Protein AF-0000000078104369 (afdb_homodimer)

Secondary structure (DSSP, 8-state):
-HHHHHHHHHHT------------SPTTEEEEEEEEESSTTSSHHHHHHHHHHHHHHTS---EEEEE--TTS--HHHHTT--SPPPB-TTSPBPPEEETTEEEEEGGGTS-TT------HHHHHHHHHHHHHTB---SEEEEEEEEEESSSHHHHHHHHHS--SEEEEEE-SSHHHHHHHHHHHHHHHHTTPPEEEEEEEEEEEE-TTT--EE-TT-SSHHHHHHHHHT--EEEEEEE-HHHHHHHHHT--HHHH-TTSHHHHHHHHHHHHHHHHHHHHHHHHHTS-----/-HHHHHHHHHHT------------SPTTEEEEEEEEESSTTSSHHHHHHHHHHHHHHTS---EEEEE--TTS--HHHHTT--SPPPB-TTSPBPPEEETTEEEEEGGGTS-TT------HHHHHHHHHHHHHTB---SEEEEEEEEEESSSHHHHHHHHHS--SEEEEEE-SSHHHHHHHHHHHHHHHHTTPPEEEEEEEEEEEE-TTT--EE-TT-SSHHHHHHHHHT--EEEEEEE-HHHHHHHHHT--HHHH-TTSHHHHHHHHHHHHHHHHHHHHHHHHHTS-----

Foldseek 3Di:
DVVVVVVVVVVVPPPPCPVPPPPLAAPQEAAEEEQAFQDPPLCSLLLLQLLQLLCCPVVVWAEEEEELAQQDRQLCQQQVNDAAFDADPVGATEFTDGSNYGYDYVCRVDDVPDGPPDDLVVSLVVVLCRRRRHCSHHGHYYYYRHHHRCDSSNVSSLSNHVHLAYEYEFALAPVRLVSSVVVCVSCVVSPHHHLAYEHEQQWDQDPVPRDIDRPRDHDNRVVSCVVVVGHHLFYAHDDPLSVVSSNNNHHCCRVPVPDPRVVRSSSSSVSSVVSSVVSVVVVVPPPPPPD/DVVVVVVVVVVVPPPPCPVPPPPLAAPQEAAEEEQAFQDPPLCSLLLLQLLQLLCCPVVVWAEEEEELAQQDRQLCQLQVNDAAFDADPVGATEFTDGSNYGYDYVCRVDPVPDGPPDDLVVSLVVVLCRRRRHCSHHGHYYYYRHDHRCDSSNVSSLSNHVHLAYEYEFALAPVRLVSSVVVCVSCVVSPHHHLAYEHEQQWDQDPVPRDIDRPRDHCNRVVSCVVVVHHHLFYAHDDPLSVVSSNNNHHCCRVPVPDPRVVRSSSSSVSSVVSSVVSVVVVVPPPPPPD

pLDDT: mean 88.86, std 17.06, range [28.75, 98.88]

Organism: Rosa chinensis (NCBI:txid74649)

Sequence (582 aa):
MRQLLRSFTRLGGVRSYSAVKKDLRIEGVKHAIAVASGKGGVGKSTTAVNLAVALANKCGMKVGLLDADVYGPNVPIMMKLEGKPEVTKDKKMIPIESYGIKCMSIGLLVDKDAPLVWRGPMVSSALEKMTRGVDWGNLDILVVDMPPGTGDAHITVSQRLQLSGALIVSTPQDVALMDARRGINMFSKVEVPILGIVENMSCFKCPNCAERWFIFGEGGSRKTAAEMGIEVAGEIPLELGIRKGSDDGVPIVISAPDSDVSKAYIEVAQKVVSRLEELSKEQHSRPEISLMRQLLRSFTRLGGVRSYSAVKKDLRIEGVKHAIAVASGKGGVGKSTTAVNLAVALANKCGMKVGLLDADVYGPNVPIMMKLEGKPEVTKDKKMIPIESYGIKCMSIGLLVDKDAPLVWRGPMVSSALEKMTRGVDWGNLDILVVDMPPGTGDAHITVSQRLQLSGALIVSTPQDVALMDARRGINMFSKVEVPILGIVENMSCFKCPNCAERWFIFGEGGSRKTAAEMGIEVAGEIPLELGIRKGSDDGVPIVISAPDSDVSKAYIEVAQKVVSRLEELSKEQHSRPEISL

Structure (mmCIF, N/CA/C/O backbone):
data_AF-0000000078104369-model_v1
#
loop_
_entity.id
_entity.type
_entity.pdbx_description
1 polymer 'Nucleotide-binding protein-like'
#
loop_
_atom_site.group_PDB
_atom_site.id
_atom_site.type_symbol
_atom_site.label_atom_id
_atom_site.label_alt_id
_atom_site.label_comp_id
_atom_site.label_asym_id
_atom_site.label_entity_id
_atom_site.label_seq_id
_atom_site.pdbx_PDB_ins_code
_atom_site.Cartn_x
_atom_site.Cartn_y
_atom_site.Cartn_z
_atom_site.occupancy
_atom_site.B_iso_or_equiv
_atom_site.auth_seq_id
_atom_site.auth_comp_id
_atom_site.auth_asym_id
_atom_site.auth_atom_id
_atom_site.pdbx_PDB_model_num
ATOM 1 N N . MET A 1 1 ? -17.578 -8.422 -24.156 1 37.75 1 MET A N 1
ATOM 2 C CA . MET A 1 1 ? -16.594 -7.57 -23.484 1 37.75 1 MET A CA 1
ATOM 3 C C . MET A 1 1 ? -17.188 -6.203 -23.156 1 37.75 1 MET A C 1
ATOM 5 O O . MET A 1 1 ? -17.047 -5.711 -22.047 1 37.75 1 MET A O 1
ATOM 9 N N . ARG A 1 2 ? -17.875 -5.746 -24.219 1 45.84 2 ARG A N 1
ATOM 10 C CA . ARG A 1 2 ? -18.562 -4.473 -24.031 1 45.84 2 ARG A CA 1
ATOM 11 C C . ARG A 1 2 ? -19.656 -4.602 -22.984 1 45.84 2 ARG A C 1
ATOM 13 O O . ARG A 1 2 ? -19.875 -3.684 -22.188 1 45.84 2 ARG A O 1
ATOM 20 N N . GLN A 1 3 ? -20.188 -5.723 -23.094 1 44.38 3 GLN A N 1
ATOM 21 C CA . GLN A 1 3 ? -21.297 -5.934 -22.172 1 44.38 3 GLN A CA 1
ATOM 22 C C . GLN A 1 3 ? -20.797 -6.051 -20.734 1 44.38 3 GLN A C 1
ATOM 24 O O . GLN A 1 3 ? -21.438 -5.551 -19.812 1 44.38 3 GLN A O 1
ATOM 29 N N . LEU A 1 4 ? -19.781 -6.75 -20.594 1 46.16 4 LEU A N 1
ATOM 30 C CA . LEU A 1 4 ? -19.219 -6.879 -19.25 1 46.16 4 LEU A CA 1
ATOM 31 C C . LEU A 1 4 ? -18.766 -5.523 -18.719 1 46.16 4 LEU A C 1
ATOM 33 O O . LEU A 1 4 ? -18.984 -5.207 -17.547 1 46.16 4 LEU A O 1
ATOM 37 N N . LEU A 1 5 ? -18.25 -4.801 -19.656 1 47.16 5 LEU A N 1
ATOM 38 C CA . LEU A 1 5 ? -17.812 -3.459 -19.281 1 47.16 5 LEU A CA 1
ATOM 39 C C . LEU A 1 5 ? -19.016 -2.551 -19.047 1 47.16 5 LEU A C 1
ATOM 41 O O . LEU A 1 5 ? -19 -1.72 -18.125 1 47.16 5 LEU A O 1
ATOM 45 N N . ARG A 1 6 ? -20.047 -2.703 -19.922 1 48.78 6 ARG A N 1
ATOM 46 C CA . ARG A 1 6 ? -21.266 -1.92 -19.75 1 48.78 6 ARG A CA 1
ATOM 47 C C . ARG A 1 6 ? -21.922 -2.219 -18.391 1 48.78 6 ARG A C 1
ATOM 49 O O . ARG A 1 6 ? -22.516 -1.332 -17.766 1 48.78 6 ARG A O 1
ATOM 56 N N . SER A 1 7 ? -21.766 -3.447 -18.109 1 44.44 7 SER A N 1
ATOM 57 C CA . SER A 1 7 ? -22.328 -3.826 -16.812 1 44.44 7 SER A CA 1
ATOM 58 C C . SER A 1 7 ? -21.562 -3.17 -15.664 1 44.44 7 SER A C 1
ATOM 60 O O . SER A 1 7 ? -22.172 -2.783 -14.656 1 44.44 7 SER A O 1
ATOM 62 N N . PHE A 1 8 ? -20.312 -3.123 -15.945 1 46.94 8 PHE A N 1
ATOM 63 C CA . PHE A 1 8 ? -19.531 -2.451 -14.922 1 46.94 8 PHE A CA 1
ATOM 64 C C . PHE A 1 8 ? -19.797 -0.95 -14.93 1 46.94 8 PHE A C 1
ATOM 66 O O . PHE A 1 8 ? -19.766 -0.302 -13.883 1 46.94 8 PHE A O 1
ATOM 73 N N . THR A 1 9 ? -20.016 -0.418 -16.188 1 43.72 9 THR A N 1
ATOM 74 C CA . THR A 1 9 ? -20.297 1.008 -16.328 1 43.72 9 THR A CA 1
ATOM 75 C C . THR A 1 9 ? -21.656 1.353 -15.734 1 43.72 9 THR A C 1
ATOM 77 O O . THR A 1 9 ? -21.844 2.426 -15.156 1 43.72 9 THR A O 1
ATOM 80 N N . ARG A 1 10 ? -22.719 0.545 -16.062 1 41.66 10 ARG A N 1
ATOM 81 C CA . ARG A 1 10 ? -24.062 0.848 -15.578 1 41.66 10 ARG A CA 1
ATOM 82 C C . ARG A 1 10 ? -24.094 0.845 -14.055 1 41.66 10 ARG A C 1
ATOM 84 O O . ARG A 1 10 ? -24.875 1.586 -13.453 1 41.66 10 ARG A O 1
ATOM 91 N N . LEU A 1 11 ? -23.531 -0.058 -13.562 1 38.44 11 LEU A N 1
ATOM 92 C CA . LEU A 1 11 ? -23.516 -0.113 -12.102 1 38.44 11 LEU A CA 1
ATOM 93 C C . LEU A 1 11 ? -22.688 1.027 -11.516 1 38.44 11 LEU A C 1
ATOM 95 O O . LEU A 1 11 ? -22.844 1.368 -10.344 1 38.44 11 LEU A O 1
ATOM 99 N N . GLY A 1 12 ? -21.812 1.477 -12.359 1 39.16 12 GLY A N 1
ATOM 100 C CA . GLY A 1 12 ? -20.984 2.598 -11.945 1 39.16 12 GLY A CA 1
ATOM 101 C C . GLY A 1 12 ? -21.594 3.945 -12.289 1 39.16 12 GLY A C 1
ATOM 102 O O . GLY A 1 12 ? -20.875 4.883 -12.641 1 39.16 12 GLY A O 1
ATOM 103 N N . GLY A 1 13 ? -22.828 3.961 -12.672 1 34.59 13 GLY A N 1
ATOM 104 C CA . GLY A 1 13 ? -23.328 5.309 -12.883 1 34.59 13 GLY A CA 1
ATOM 105 C C . GLY A 1 13 ? -22.906 6.281 -11.797 1 34.59 13 GLY A C 1
ATOM 106 O O . GLY A 1 13 ? -23.125 6.035 -10.609 1 34.59 13 GLY A O 1
ATOM 107 N N . VAL A 1 14 ? -21.953 6.902 -12.156 1 33.75 14 VAL A N 1
ATOM 108 C CA . VAL A 1 14 ? -21.797 8.117 -11.375 1 33.75 14 VAL A CA 1
ATOM 109 C C . VAL A 1 14 ? -23.125 8.859 -11.297 1 33.75 14 VAL A C 1
ATOM 111 O O . VAL A 1 14 ? -23.594 9.422 -12.297 1 33.75 14 VAL A O 1
ATOM 114 N N . ARG A 1 15 ? -24.234 8.367 -10.82 1 32.41 15 ARG A N 1
ATOM 115 C CA . ARG A 1 15 ? -25.297 9.352 -10.602 1 32.41 15 ARG A CA 1
ATOM 116 C C . ARG A 1 15 ? -24.703 10.75 -10.414 1 32.41 15 ARG A C 1
ATOM 118 O O . ARG A 1 15 ? -23.672 10.906 -9.758 1 32.41 15 ARG A O 1
ATOM 125 N N . SER A 1 16 ? -25.016 11.578 -11.383 1 33.19 16 SER A N 1
ATOM 126 C CA . SER A 1 16 ? -24.812 12.992 -11.125 1 33.19 16 SER A CA 1
ATOM 127 C C . SER A 1 16 ? -25.047 13.328 -9.656 1 33.19 16 SER A C 1
ATOM 129 O O . SER A 1 16 ? -26.141 13.125 -9.133 1 33.19 16 SER A O 1
ATOM 131 N N . TYR A 1 17 ? -24.234 12.82 -8.875 1 34.81 17 TYR A N 1
ATOM 132 C CA . TYR A 1 17 ? -24.297 13.367 -7.52 1 34.81 17 TYR A CA 1
ATOM 133 C C . TYR A 1 17 ? -24.672 14.844 -7.539 1 34.81 17 TYR A C 1
ATOM 135 O O . TYR A 1 17 ? -23.875 15.688 -7.969 1 34.81 17 TYR A O 1
ATOM 143 N N . SER A 1 18 ? -25.891 15.078 -8.062 1 32.28 18 SER A N 1
ATOM 144 C CA . SER A 1 18 ? -26.359 16.391 -7.652 1 32.28 18 SER A CA 1
ATOM 145 C C . SER A 1 18 ? -25.969 16.703 -6.211 1 32.28 18 SER A C 1
ATOM 147 O O . SER A 1 18 ? -26.5 16.109 -5.273 1 32.28 18 SER A O 1
ATOM 149 N N . ALA A 1 19 ? -24.797 16.75 -5.945 1 35.38 19 ALA A N 1
ATOM 150 C CA . ALA A 1 19 ? -24.281 17.266 -4.684 1 35.38 19 ALA A CA 1
ATOM 151 C C . ALA A 1 19 ? -25.078 18.469 -4.211 1 35.38 19 ALA A C 1
ATOM 153 O O . ALA A 1 19 ? -25.078 19.516 -4.859 1 35.38 19 ALA A O 1
ATOM 154 N N . VAL A 1 20 ? -26.203 18.266 -3.77 1 36.5 20 VAL A N 1
ATOM 155 C CA . VAL A 1 20 ? -26.625 19.406 -2.979 1 36.5 20 VAL A CA 1
ATOM 156 C C . VAL A 1 20 ? -25.406 20.156 -2.453 1 36.5 20 VAL A C 1
ATOM 158 O O . VAL A 1 20 ? -24.469 19.547 -1.939 1 36.5 20 VAL A O 1
ATOM 161 N N . LYS A 1 21 ? -25.172 21.266 -2.705 1 43.62 21 LYS A N 1
ATOM 162 C CA . LYS A 1 21 ? -24.188 22.266 -2.309 1 43.62 21 LYS A CA 1
ATOM 163 C C . LYS A 1 21 ? -23.953 22.234 -0.802 1 43.62 21 LYS A C 1
ATOM 165 O O . LYS A 1 21 ? -24.547 23 -0.053 1 43.62 21 LYS A O 1
ATOM 170 N N . LYS A 1 22 ? -23.953 20.875 -0.185 1 51.44 22 LYS A N 1
ATOM 171 C CA . LYS A 1 22 ? -23.641 20.859 1.242 1 51.44 22 LYS A CA 1
ATOM 172 C C . LYS A 1 22 ? -22.25 21.438 1.515 1 51.44 22 LYS A C 1
ATOM 174 O O . LYS A 1 22 ? -21.344 21.297 0.689 1 51.44 22 LYS A O 1
ATOM 179 N N . ASP A 1 23 ? -22.141 22.266 2.396 1 61.56 23 ASP A N 1
ATOM 180 C CA . ASP A 1 23 ? -20.938 22.922 2.908 1 61.56 23 ASP A CA 1
ATOM 181 C C . ASP A 1 23 ? -19.875 21.891 3.264 1 61.56 23 ASP A C 1
ATOM 183 O O . ASP A 1 23 ? -20.016 21.141 4.242 1 61.56 23 ASP A O 1
ATOM 187 N N . LEU A 1 24 ? -18.953 21.406 2.312 1 76.38 24 LEU A N 1
ATOM 188 C CA . LEU A 1 24 ? -17.906 20.391 2.447 1 76.38 24 LEU A CA 1
ATOM 189 C C . LEU A 1 24 ? -16.734 20.922 3.27 1 76.38 24 LEU A C 1
ATOM 191 O O . LEU A 1 24 ? -15.773 20.203 3.533 1 76.38 24 LEU A O 1
ATOM 195 N N . ARG A 1 25 ? -16.984 22.094 3.803 1 84.81 25 ARG A N 1
ATOM 196 C CA . ARG A 1 25 ? -15.898 22.656 4.602 1 84.81 25 ARG A CA 1
ATOM 197 C C . ARG A 1 25 ? -16.047 22.281 6.074 1 84.81 25 ARG A C 1
ATOM 199 O O . ARG A 1 25 ? -17.172 22.281 6.609 1 84.81 25 ARG A O 1
ATOM 206 N N . ILE A 1 26 ? -14.914 21.844 6.605 1 89.12 26 ILE A N 1
ATOM 207 C CA . ILE A 1 26 ? -14.875 21.688 8.055 1 89.12 26 ILE A CA 1
ATOM 208 C C . ILE A 1 26 ? -14.703 23.047 8.719 1 89.12 26 ILE A C 1
ATOM 210 O O . ILE A 1 26 ? -13.773 23.781 8.398 1 89.12 26 ILE A O 1
ATOM 214 N N . GLU A 1 27 ? -15.609 23.344 9.625 1 89.19 27 GLU A N 1
ATOM 215 C CA . GLU A 1 27 ? -15.539 24.625 10.312 1 89.19 27 GLU A CA 1
ATOM 216 C C . GLU A 1 27 ? -14.188 24.812 10.984 1 89.19 27 GLU A C 1
ATOM 218 O O . GLU A 1 27 ? -13.688 23.906 11.656 1 89.19 27 GLU A O 1
ATOM 223 N N . GLY A 1 28 ? -13.602 25.953 10.695 1 93.81 28 GLY A N 1
ATOM 224 C CA . GLY A 1 28 ? -12.344 26.297 11.336 1 93.81 28 GLY A CA 1
ATOM 225 C C . GLY A 1 28 ? -11.125 25.859 10.547 1 93.81 28 GLY A C 1
ATOM 226 O O . GLY A 1 28 ? -10.008 26.266 10.844 1 93.81 28 GLY A O 1
ATOM 227 N N . VAL A 1 29 ? -11.312 25.094 9.469 1 95.75 29 VAL A N 1
ATOM 228 C CA . VAL A 1 29 ? -10.195 24.594 8.664 1 95.75 29 VAL A CA 1
ATOM 229 C C . VAL A 1 29 ? -10.117 25.359 7.348 1 95.75 29 VAL A C 1
ATOM 231 O O . VAL A 1 29 ? -11.055 25.312 6.543 1 95.75 29 VAL A O 1
ATOM 234 N N . LYS A 1 30 ? -9.016 26.031 7.156 1 96.38 30 LYS A N 1
ATOM 235 C CA . LYS A 1 30 ? -8.867 26.844 5.957 1 96.38 30 LYS A CA 1
ATOM 236 C C . LYS A 1 30 ? -8.641 25.984 4.723 1 96.38 30 LYS A C 1
ATOM 238 O O . LYS A 1 30 ? -9.336 26.125 3.719 1 96.38 30 LYS A O 1
ATOM 243 N N . HIS A 1 31 ? -7.625 25.156 4.789 1 97.12 31 HIS A N 1
ATOM 244 C CA . HIS A 1 31 ? -7.324 24.234 3.697 1 97.12 31 HIS A CA 1
ATOM 245 C C . HIS A 1 31 ? -7.285 22.797 4.188 1 97.12 31 HIS A C 1
ATOM 247 O O . HIS A 1 31 ? -6.789 22.516 5.281 1 97.12 31 HIS A O 1
ATOM 253 N N . ALA A 1 32 ? -7.859 21.906 3.453 1 97.69 32 ALA A N 1
ATOM 254 C CA . ALA A 1 32 ? -7.621 20.469 3.584 1 97.69 32 ALA A CA 1
ATOM 255 C C . ALA A 1 32 ? -6.895 19.922 2.359 1 97.69 32 ALA A C 1
ATOM 257 O O . ALA A 1 32 ? -7.277 20.203 1.223 1 97.69 32 ALA A O 1
ATOM 258 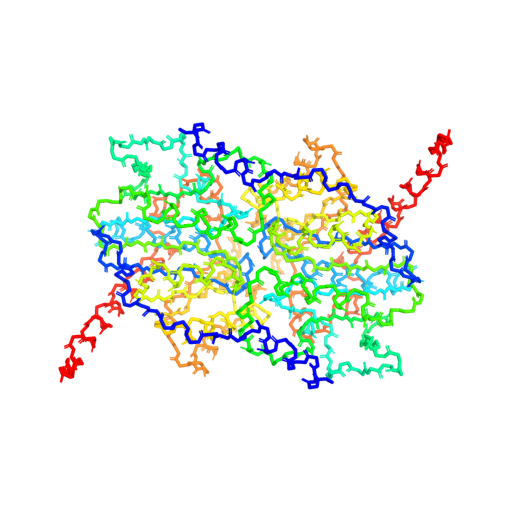N N . ILE A 1 33 ? -5.797 19.188 2.607 1 98.44 33 ILE A N 1
ATOM 259 C CA . ILE A 1 33 ? -5.07 18.625 1.477 1 98.44 33 ILE A CA 1
ATOM 260 C C . ILE A 1 33 ? -4.922 17.109 1.664 1 98.44 33 ILE A C 1
ATOM 262 O O . ILE A 1 33 ? -4.746 16.641 2.787 1 98.44 33 ILE A O 1
ATOM 266 N N . ALA A 1 34 ? -5.012 16.391 0.589 1 98.25 34 ALA A N 1
ATOM 267 C CA . ALA A 1 34 ? -4.809 14.953 0.597 1 98.25 34 ALA A CA 1
ATOM 268 C C . ALA A 1 34 ? -3.371 14.594 0.223 1 98.25 34 ALA A C 1
ATOM 270 O O . ALA A 1 34 ? -2.811 15.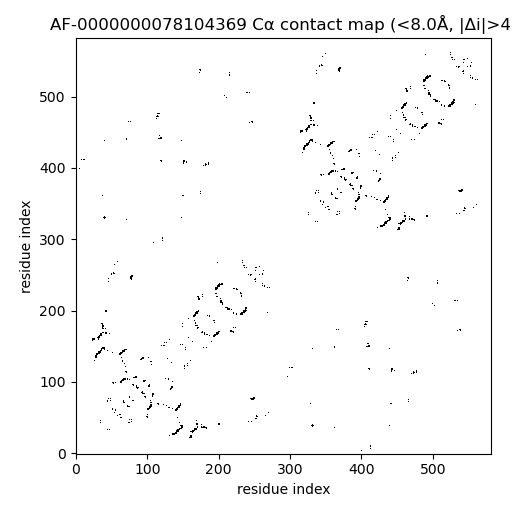164 -0.719 1 98.25 34 ALA A O 1
ATOM 271 N N . VAL A 1 35 ? -2.758 13.789 1.029 1 98.62 35 VAL A N 1
ATOM 272 C CA . VAL A 1 35 ? -1.535 13.102 0.635 1 98.62 35 VAL A CA 1
ATOM 273 C C . VAL A 1 35 ? -1.869 11.68 0.187 1 98.62 35 VAL A C 1
ATOM 275 O O . VAL A 1 35 ? -2.307 10.852 0.993 1 98.62 35 VAL A O 1
ATOM 278 N N . ALA A 1 36 ? -1.671 11.43 -1.073 1 97.06 36 ALA A N 1
ATOM 279 C CA . ALA A 1 36 ? -2.178 10.188 -1.661 1 97.06 36 ALA A CA 1
ATOM 280 C C . ALA A 1 36 ? -1.103 9.5 -2.498 1 97.06 36 ALA A C 1
ATOM 282 O O . ALA A 1 36 ? -0.077 10.102 -2.82 1 97.06 36 ALA A O 1
ATOM 283 N N . SER A 1 37 ? -1.414 8.219 -2.668 1 93.31 37 SER A N 1
ATOM 284 C CA . SER A 1 37 ? -0.579 7.398 -3.539 1 93.31 37 SER A CA 1
ATOM 285 C C . SER A 1 37 ? -1.411 6.355 -4.277 1 93.31 37 SER A C 1
ATOM 287 O O . SER A 1 37 ? -2.504 5.996 -3.836 1 93.31 37 SER A O 1
ATOM 289 N N . GLY A 1 38 ? -1.114 6.023 -5.426 1 81.94 38 GLY A N 1
ATOM 290 C CA . GLY A 1 38 ? -1.784 4.922 -6.098 1 81.94 38 GLY A CA 1
ATOM 291 C C . GLY A 1 38 ? -1.422 3.564 -5.523 1 81.94 38 GLY A C 1
ATOM 292 O O . GLY A 1 38 ? -2.281 2.693 -5.391 1 81.94 38 GLY A O 1
ATOM 293 N N . LYS A 1 39 ? -0.279 3.461 -5.141 1 79.31 39 LYS A N 1
ATOM 294 C CA . LYS A 1 39 ? 0.28 2.217 -4.621 1 79.31 39 LYS A CA 1
ATOM 295 C C . LYS A 1 39 ? 0.637 2.348 -3.143 1 79.31 39 LYS A C 1
ATOM 297 O O . LYS A 1 39 ? 0.958 3.441 -2.672 1 79.31 39 LYS A O 1
ATOM 302 N N . GLY A 1 40 ? 0.48 1.2 -2.436 1 75.62 40 GLY A N 1
ATOM 303 C CA . GLY A 1 40 ? 0.979 1.167 -1.07 1 75.62 40 GLY A CA 1
ATOM 304 C C . GLY A 1 40 ? 2.492 1.09 -0.989 1 75.62 40 GLY A C 1
ATOM 305 O O . GLY A 1 40 ? 3.152 0.707 -1.956 1 75.62 40 GLY A O 1
ATOM 306 N N . GLY A 1 41 ? 3.068 1.623 0.105 1 82.88 41 GLY A N 1
ATOM 307 C CA . GLY A 1 41 ? 4.465 1.396 0.445 1 82.88 41 GLY A CA 1
ATOM 308 C C . GLY A 1 41 ? 5.41 2.373 -0.227 1 82.88 41 GLY A C 1
ATOM 309 O O . GLY A 1 41 ? 6.629 2.234 -0.124 1 82.88 41 GLY A O 1
ATOM 310 N N . VAL A 1 42 ? 4.895 3.344 -0.828 1 85.5 42 VAL A N 1
ATOM 311 C CA . VAL A 1 42 ? 5.738 4.309 -1.526 1 85.5 42 VAL A CA 1
ATOM 312 C C . VAL A 1 42 ? 6.145 5.426 -0.57 1 85.5 42 VAL A C 1
ATOM 314 O O . VAL A 1 42 ? 6.855 6.355 -0.958 1 85.5 42 VAL A O 1
ATOM 317 N N . GLY A 1 43 ? 5.684 5.441 0.657 1 93 43 GLY A N 1
ATOM 318 C CA . GLY A 1 43 ? 6.09 6.414 1.661 1 93 43 GLY A CA 1
ATOM 319 C C . GLY A 1 43 ? 5.062 7.512 1.875 1 93 43 GLY A C 1
ATOM 320 O O . GLY A 1 43 ? 5.41 8.617 2.289 1 93 43 GLY A O 1
ATOM 321 N N . LYS A 1 44 ? 3.855 7.219 1.541 1 95.44 44 LYS A N 1
ATOM 322 C CA . LYS A 1 44 ? 2.773 8.195 1.663 1 95.44 44 LYS A CA 1
ATOM 323 C C . LYS A 1 44 ? 2.629 8.672 3.104 1 95.44 44 LYS A C 1
ATOM 325 O O . LYS A 1 44 ? 2.607 9.883 3.361 1 95.44 44 LYS A O 1
ATOM 330 N N . SER A 1 45 ? 2.469 7.746 4.078 1 97.19 45 SER A N 1
ATOM 331 C CA . SER A 1 45 ? 2.285 8.133 5.473 1 97.19 45 SER A CA 1
ATOM 332 C C . SER A 1 45 ? 3.521 8.844 6.016 1 97.19 45 SER A C 1
ATOM 334 O O . SER A 1 45 ? 3.406 9.828 6.742 1 97.19 45 SER A O 1
ATOM 336 N N . THR A 1 46 ? 4.672 8.344 5.668 1 97.06 46 THR A N 1
ATOM 337 C CA . THR A 1 46 ? 5.922 8.992 6.066 1 97.06 46 THR A CA 1
ATOM 338 C C . THR A 1 46 ? 5.973 10.43 5.559 1 97.06 46 THR A C 1
ATOM 340 O O . THR A 1 46 ? 6.352 11.336 6.301 1 97.06 46 THR A O 1
ATOM 343 N N . THR A 1 47 ? 5.578 10.578 4.301 1 98.31 47 THR A N 1
ATOM 344 C CA . THR A 1 47 ? 5.566 11.914 3.701 1 98.31 47 THR A CA 1
ATOM 345 C C . THR A 1 47 ? 4.512 12.789 4.363 1 98.31 47 THR A C 1
ATOM 347 O O . THR A 1 47 ? 4.766 13.961 4.656 1 98.31 47 THR A O 1
ATOM 350 N N . ALA A 1 48 ? 3.326 12.266 4.629 1 98.69 48 ALA A N 1
ATOM 351 C CA . ALA A 1 48 ? 2.254 13.016 5.273 1 98.69 48 ALA A CA 1
ATOM 352 C C . ALA A 1 48 ? 2.693 13.539 6.641 1 98.69 48 ALA A C 1
ATOM 354 O O . ALA A 1 48 ? 2.498 14.711 6.961 1 98.69 48 ALA A O 1
ATOM 355 N N . VAL A 1 49 ? 3.352 12.703 7.402 1 98.69 49 VAL A N 1
ATOM 356 C CA . VAL A 1 49 ? 3.777 13.023 8.758 1 98.69 49 VAL A CA 1
ATOM 357 C C . VAL A 1 49 ? 4.863 14.094 8.719 1 98.69 49 VAL A C 1
ATOM 359 O O . VAL A 1 49 ? 4.762 15.117 9.406 1 98.69 49 VAL A O 1
ATOM 362 N N . ASN A 1 50 ? 5.855 13.883 7.91 1 98.81 50 ASN A N 1
ATOM 363 C CA . ASN A 1 50 ? 6.961 14.828 7.867 1 98.81 50 ASN A CA 1
ATOM 364 C C . ASN A 1 50 ? 6.539 16.156 7.234 1 98.81 50 ASN A C 1
ATOM 366 O O . ASN A 1 50 ? 7.035 17.219 7.621 1 98.81 50 ASN A O 1
ATOM 370 N N . LEU A 1 51 ? 5.617 16.078 6.293 1 98.81 51 LEU A N 1
ATOM 371 C CA . LEU A 1 51 ? 5.051 17.297 5.719 1 98.81 51 LEU A CA 1
ATOM 372 C C . LEU A 1 51 ? 4.293 18.094 6.777 1 98.81 51 LEU A C 1
ATOM 374 O O . LEU A 1 51 ? 4.508 19.297 6.922 1 98.81 51 LEU A O 1
ATOM 378 N N . ALA A 1 52 ? 3.418 17.438 7.516 1 98.88 52 ALA A N 1
ATOM 379 C CA . ALA A 1 52 ? 2.641 18.094 8.562 1 98.88 52 ALA A CA 1
ATOM 380 C C . ALA A 1 52 ? 3.555 18.75 9.594 1 98.88 52 ALA A C 1
ATOM 382 O O . ALA A 1 52 ? 3.334 19.891 9.984 1 98.88 52 ALA A O 1
ATOM 383 N N . VAL A 1 53 ? 4.586 18.062 9.977 1 98.69 53 VAL A N 1
ATOM 384 C CA . VAL A 1 53 ? 5.523 18.562 10.977 1 98.69 53 VAL A CA 1
ATOM 385 C C . VAL A 1 53 ? 6.289 19.75 10.406 1 98.69 53 VAL A C 1
ATOM 387 O O . VAL A 1 53 ? 6.52 20.75 11.102 1 98.69 53 VAL A O 1
ATOM 390 N N . ALA A 1 54 ? 6.684 19.656 9.141 1 98.69 54 ALA A N 1
ATOM 391 C CA . ALA A 1 54 ? 7.379 20.766 8.492 1 98.69 54 ALA A CA 1
ATOM 392 C C . ALA A 1 54 ? 6.48 22 8.406 1 98.69 54 ALA A C 1
ATOM 394 O O . ALA A 1 54 ? 6.918 23.109 8.68 1 98.69 54 ALA A O 1
ATOM 395 N N . LEU A 1 55 ? 5.246 21.812 8.062 1 98.81 55 LEU A N 1
ATOM 396 C CA . LEU A 1 55 ? 4.285 22.906 7.969 1 98.81 55 LEU A CA 1
ATOM 397 C C . LEU A 1 55 ? 4.105 23.594 9.32 1 98.81 55 LEU A C 1
ATOM 399 O O . LEU A 1 55 ? 4.078 24.828 9.398 1 98.81 55 LEU A O 1
ATOM 403 N N . ALA A 1 56 ? 4.023 22.812 10.352 1 98.56 56 ALA A N 1
ATOM 404 C CA . ALA A 1 56 ? 3.773 23.344 11.688 1 98.56 56 ALA A CA 1
ATOM 405 C C . ALA A 1 56 ? 5.027 24 12.266 1 98.56 56 ALA A C 1
ATOM 407 O O . ALA A 1 56 ? 4.988 25.156 12.711 1 98.56 56 ALA A O 1
ATOM 408 N N . ASN A 1 57 ? 6.16 23.344 12.203 1 97.5 57 ASN A N 1
ATOM 409 C CA . ASN A 1 57 ? 7.348 23.719 12.961 1 97.5 57 ASN A CA 1
ATOM 410 C C . ASN A 1 57 ? 8.273 24.625 12.156 1 97.5 57 ASN A C 1
ATOM 412 O O . ASN A 1 57 ? 9.039 25.406 12.727 1 97.5 57 ASN A O 1
ATOM 416 N N . LYS A 1 58 ? 8.18 24.531 10.852 1 95.56 58 LYS A N 1
ATOM 417 C CA . LYS A 1 58 ? 9.109 25.312 10.031 1 95.56 58 LYS A CA 1
ATOM 418 C C . LYS A 1 58 ? 8.383 26.438 9.289 1 95.56 58 LYS A C 1
ATOM 420 O O . LYS A 1 58 ? 8.961 27.484 9.047 1 95.56 58 LYS A O 1
ATOM 425 N N . CYS A 1 59 ? 7.094 26.188 9.016 1 96.5 59 CYS A N 1
ATOM 426 C CA . CYS A 1 59 ? 6.316 27.203 8.328 1 96.5 59 CYS A CA 1
ATOM 427 C C . CYS A 1 59 ? 5.422 27.969 9.297 1 96.5 59 CYS A C 1
ATOM 429 O O . CYS A 1 59 ? 4.77 28.938 8.914 1 96.5 59 CYS A O 1
ATOM 431 N N . GLY A 1 60 ? 5.316 27.562 10.555 1 97.44 60 GLY A N 1
ATOM 432 C CA . GLY A 1 60 ? 4.598 28.281 11.594 1 97.44 60 GLY A CA 1
ATOM 433 C C . GLY A 1 60 ? 3.09 28.219 11.43 1 97.44 60 GLY A C 1
ATOM 434 O O . GLY A 1 60 ? 2.381 29.156 11.805 1 97.44 60 GLY A O 1
ATOM 435 N N . MET A 1 61 ? 2.602 27.141 10.898 1 98.38 61 MET A N 1
ATOM 436 C CA . MET A 1 61 ? 1.175 27.031 10.609 1 98.38 61 MET A CA 1
ATOM 437 C C . MET A 1 61 ? 0.466 26.203 11.672 1 98.38 61 MET A C 1
ATOM 439 O O . MET A 1 61 ? 1.09 25.375 12.336 1 98.38 61 MET A O 1
ATOM 443 N N . LYS A 1 62 ? -0.833 26.469 11.883 1 98.75 62 LYS A N 1
ATOM 444 C CA . LYS A 1 62 ? -1.692 25.578 12.656 1 98.75 62 LYS A CA 1
ATOM 445 C C . LYS A 1 62 ? -2.127 24.375 11.82 1 98.75 62 LYS A C 1
ATOM 447 O O . LYS A 1 62 ? -2.881 24.531 10.859 1 98.75 62 LYS A O 1
ATOM 452 N N . VAL A 1 63 ? -1.651 23.203 12.227 1 98.81 63 VAL A N 1
ATOM 453 C CA . VAL A 1 63 ? -1.777 22.062 11.336 1 98.81 63 VAL A CA 1
ATOM 454 C C . VAL A 1 63 ? -2.516 20.938 12.055 1 98.81 63 VAL A C 1
ATOM 456 O O . VAL A 1 63 ? -2.322 20.719 13.258 1 98.81 63 VAL A O 1
ATOM 459 N N . GLY A 1 64 ? -3.418 20.281 11.352 1 98.75 64 GLY A N 1
ATOM 460 C CA . GLY A 1 64 ? -3.973 18.984 11.734 1 98.75 64 GLY A CA 1
ATOM 461 C C . GLY A 1 64 ? -3.523 17.859 10.828 1 98.75 64 GLY A C 1
ATOM 462 O O . GLY A 1 64 ? -3.148 18.078 9.68 1 98.75 64 GLY A O 1
ATOM 463 N N . LEU A 1 65 ? -3.486 16.641 11.352 1 98.81 65 LEU A N 1
ATOM 464 C CA . LEU A 1 65 ? -3.148 15.43 10.609 1 98.81 65 LEU A CA 1
ATOM 465 C C . LEU A 1 65 ? -4.203 14.352 10.828 1 98.81 65 LEU A C 1
ATOM 467 O O . LEU A 1 65 ? -4.398 13.883 11.953 1 98.81 65 LEU A O 1
ATOM 471 N N . LEU A 1 66 ? -4.867 14.016 9.773 1 98.38 66 LEU A N 1
ATOM 472 C CA . LEU A 1 66 ? -5.891 12.977 9.805 1 98.38 66 LEU A CA 1
ATOM 473 C C . LEU A 1 66 ? -5.406 11.711 9.102 1 98.38 66 LEU A C 1
ATOM 475 O O . LEU A 1 66 ? -5.031 11.758 7.926 1 98.38 66 LEU A O 1
ATOM 479 N N . ASP A 1 67 ? -5.402 10.656 9.812 1 97.81 67 ASP A N 1
ATOM 480 C CA . ASP A 1 67 ? -5.117 9.336 9.266 1 97.81 67 ASP A CA 1
ATOM 481 C C . ASP A 1 67 ? -6.367 8.719 8.641 1 97.81 67 ASP A C 1
ATOM 483 O O . ASP A 1 67 ? -7.234 8.203 9.344 1 97.81 67 ASP A O 1
ATOM 487 N N . ALA A 1 68 ? -6.398 8.68 7.309 1 96.56 68 ALA A N 1
ATOM 488 C CA . ALA A 1 68 ? -7.566 8.148 6.609 1 96.56 68 ALA A CA 1
ATOM 489 C C . ALA A 1 68 ? -7.328 6.711 6.16 1 96.56 68 ALA A C 1
ATOM 491 O O . ALA A 1 68 ? -8.18 6.113 5.496 1 96.56 68 ALA A O 1
ATOM 492 N N . ASP A 1 69 ? -6.195 6.16 6.43 1 94.69 69 ASP A N 1
ATOM 493 C CA . ASP A 1 69 ? -5.93 4.754 6.156 1 94.69 69 ASP A CA 1
ATOM 494 C C . ASP A 1 69 ? -6.473 3.863 7.27 1 94.69 69 ASP A C 1
ATOM 496 O O . ASP A 1 69 ? -5.723 3.434 8.148 1 94.69 69 ASP A O 1
ATOM 500 N N . VAL A 1 70 ? -7.652 3.496 7.109 1 93.31 70 VAL A N 1
ATOM 501 C CA . VAL A 1 70 ? -8.414 2.803 8.141 1 93.31 70 VAL A CA 1
ATOM 502 C C . VAL A 1 70 ? -7.844 1.404 8.359 1 93.31 70 VAL A C 1
ATOM 504 O O . VAL A 1 70 ? -7.812 0.907 9.492 1 93.31 70 VAL A O 1
ATOM 507 N N . TYR A 1 71 ? -7.324 0.753 7.309 1 91.75 71 TYR A N 1
ATOM 508 C CA . TYR A 1 71 ? -6.891 -0.637 7.402 1 91.75 71 TYR A CA 1
ATOM 509 C C . TYR A 1 71 ? -5.457 -0.729 7.91 1 91.75 71 TYR A C 1
ATOM 511 O O . TYR A 1 71 ? -5.031 -1.777 8.406 1 91.75 71 TYR A O 1
ATOM 519 N N . GLY A 1 72 ? -4.754 0.258 7.777 1 91.19 72 GLY A N 1
ATOM 520 C CA . GLY A 1 72 ? -3.363 0.333 8.195 1 91.19 72 GLY A CA 1
ATOM 521 C C . GLY A 1 72 ? -3.004 1.664 8.836 1 91.19 72 GLY A C 1
ATOM 522 O O . GLY A 1 72 ? -2.17 2.402 8.305 1 91.19 72 GLY A O 1
ATOM 523 N N . PRO A 1 73 ? -3.662 1.95 9.969 1 94.12 73 PRO A N 1
ATOM 524 C CA . PRO A 1 73 ? -3.457 3.256 10.602 1 94.12 73 PRO A CA 1
ATOM 525 C C . PRO A 1 73 ? -2.098 3.375 11.289 1 94.12 73 PRO A C 1
ATOM 527 O O . PRO A 1 73 ? -1.939 2.947 12.43 1 94.12 73 PRO A O 1
ATOM 530 N N . ASN A 1 74 ? -1.167 4.055 10.625 1 94.31 74 ASN A N 1
ATOM 531 C CA . ASN A 1 74 ? 0.207 4.055 11.117 1 94.31 74 ASN A CA 1
ATOM 532 C C . ASN A 1 74 ? 0.592 5.41 11.711 1 94.31 74 ASN A C 1
ATOM 534 O O . ASN A 1 74 ? 1.676 5.559 12.273 1 94.31 74 ASN A O 1
ATOM 538 N N . VAL A 1 75 ? -0.283 6.363 11.68 1 97.12 75 VAL A N 1
ATOM 539 C CA . VAL A 1 75 ? 0.033 7.688 12.203 1 97.12 75 VAL A CA 1
ATOM 540 C C . VAL A 1 75 ? 0.285 7.602 13.711 1 97.12 75 VAL A C 1
ATOM 542 O O . VAL A 1 75 ? 1.202 8.242 14.227 1 97.12 75 VAL A O 1
ATOM 545 N N . PRO A 1 76 ? -0.481 6.781 14.477 1 96.88 76 PRO A N 1
ATOM 546 C CA . PRO A 1 76 ? -0.245 6.73 15.922 1 96.88 76 PRO A CA 1
ATOM 547 C C . PRO A 1 76 ? 1.187 6.332 16.266 1 96.88 76 PRO A C 1
ATOM 549 O O . PRO A 1 76 ? 1.81 6.949 17.141 1 96.88 76 PRO A O 1
ATOM 552 N N . ILE A 1 77 ? 1.767 5.406 15.586 1 95.5 77 ILE A N 1
ATOM 553 C CA . ILE A 1 77 ? 3.139 5.004 15.875 1 95.5 77 ILE A CA 1
ATOM 554 C C . ILE A 1 77 ? 4.105 6.062 15.352 1 95.5 77 ILE A C 1
ATOM 556 O O . ILE A 1 77 ? 5.086 6.398 16.016 1 95.5 77 ILE A O 1
ATOM 560 N N . MET A 1 78 ? 3.82 6.637 14.227 1 97.56 78 MET A N 1
ATOM 561 C CA . MET A 1 78 ? 4.75 7.543 13.562 1 97.56 78 MET A CA 1
ATOM 562 C C . MET A 1 78 ? 4.801 8.891 14.266 1 97.56 78 MET A C 1
ATOM 564 O O . MET A 1 78 ? 5.75 9.656 14.086 1 97.56 78 MET A O 1
ATOM 568 N N . MET A 1 79 ? 3.76 9.164 15.055 1 98.19 79 MET A N 1
ATOM 569 C CA . MET A 1 79 ? 3.678 10.43 15.766 1 98.19 79 MET A CA 1
ATOM 570 C C . MET A 1 79 ? 3.701 10.211 17.281 1 98.19 79 MET A C 1
ATOM 572 O O . MET A 1 79 ? 3.473 11.148 18.047 1 98.19 79 MET A O 1
ATOM 576 N N . LYS A 1 80 ? 3.955 8.977 17.656 1 97 80 LYS A N 1
ATOM 577 C CA . LYS A 1 80 ? 4.016 8.617 19.078 1 97 80 LYS A CA 1
ATOM 578 C C . LYS A 1 80 ? 2.76 9.07 19.812 1 97 80 LYS A C 1
ATOM 580 O O . LYS A 1 80 ? 2.852 9.719 20.859 1 97 80 LYS A O 1
ATOM 585 N N . LEU A 1 81 ? 1.649 8.766 19.203 1 95.94 81 LEU A N 1
ATOM 586 C CA . LEU A 1 81 ? 0.379 9.102 19.828 1 95.94 81 LEU A CA 1
ATOM 587 C C . LEU A 1 81 ? 0.012 8.062 20.891 1 95.94 81 LEU A C 1
ATOM 589 O O . LEU A 1 81 ? 0.203 6.863 20.688 1 95.94 81 LEU A O 1
ATOM 593 N N . GLU A 1 82 ? -0.395 8.539 22.047 1 88.25 82 GLU A N 1
ATOM 594 C CA . GLU A 1 82 ? -0.784 7.66 23.141 1 88.25 82 GLU A CA 1
ATOM 595 C C . GLU A 1 82 ? -2.152 8.039 23.703 1 88.25 82 GLU A C 1
ATOM 597 O O . GLU A 1 82 ? -2.51 9.219 23.719 1 88.25 82 GLU A O 1
ATOM 602 N N . GLY A 1 83 ? -2.867 7.027 24.031 1 86.94 83 GLY A N 1
ATOM 603 C CA . GLY A 1 83 ? -4.133 7.262 24.703 1 86.94 83 GLY A CA 1
ATOM 604 C C . GLY A 1 83 ? -5.312 7.348 23.75 1 86.94 83 GLY A C 1
ATOM 605 O O . GLY A 1 83 ? -5.137 7.27 22.531 1 86.94 83 GLY A O 1
ATOM 606 N N . LYS A 1 84 ? -6.488 7.375 24.297 1 90.62 84 LYS A N 1
ATOM 607 C CA . LYS A 1 84 ? -7.734 7.543 23.547 1 90.62 84 LYS A CA 1
ATOM 608 C C . LYS A 1 84 ? -8.203 8.992 23.578 1 90.62 84 LYS A C 1
ATOM 610 O O . LYS A 1 84 ? -8.055 9.68 24.594 1 90.62 84 LYS A O 1
ATOM 615 N N . PRO A 1 85 ? -8.734 9.398 22.438 1 93.06 85 PRO A N 1
ATOM 616 C CA . PRO A 1 85 ? -9.227 10.781 22.422 1 93.06 85 PRO A CA 1
ATOM 617 C C . PRO A 1 85 ? -10.359 11.008 23.438 1 93.06 85 PRO A C 1
ATOM 619 O O . PRO A 1 85 ? -11.188 10.125 23.641 1 93.06 85 PRO A O 1
ATOM 622 N N . GLU A 1 86 ? -10.32 12.164 24.047 1 93.44 86 GLU A N 1
ATOM 623 C CA . GLU A 1 86 ? -11.438 12.609 24.875 1 93.44 86 GLU A CA 1
ATOM 624 C C . GLU A 1 86 ? -12.57 13.172 24.016 1 93.44 86 GLU A C 1
ATOM 626 O O . GLU A 1 86 ? -12.422 13.312 22.797 1 93.44 86 GLU A O 1
ATOM 631 N N . VAL A 1 87 ? -13.68 13.32 24.672 1 92.5 87 VAL A N 1
ATOM 632 C CA . VAL A 1 87 ? -14.836 13.852 23.969 1 92.5 87 VAL A CA 1
ATOM 633 C C . VAL A 1 87 ? -15.32 15.133 24.641 1 92.5 87 VAL A C 1
ATOM 635 O O . VAL A 1 87 ? -15.336 15.219 25.875 1 92.5 87 VAL A O 1
ATOM 638 N N . THR A 1 88 ? -15.695 16.078 23.828 1 92.5 88 THR A N 1
ATOM 639 C CA . THR A 1 88 ? -16.234 17.344 24.359 1 92.5 88 THR A CA 1
ATOM 640 C C . THR A 1 88 ? -17.672 17.156 24.828 1 92.5 88 THR A C 1
ATOM 642 O O . THR A 1 88 ? -18.25 16.078 24.688 1 92.5 88 THR A O 1
ATOM 645 N N . LYS A 1 89 ? -18.172 18.266 25.359 1 91.5 89 LYS A N 1
ATOM 646 C CA . LYS A 1 89 ? -19.562 18.281 25.812 1 91.5 89 LYS A CA 1
ATOM 647 C C . LYS A 1 89 ? -20.516 18.078 24.641 1 91.5 89 LYS A C 1
ATOM 649 O O . LYS A 1 89 ? -21.578 17.469 24.797 1 91.5 89 LYS A O 1
ATOM 654 N N . ASP A 1 90 ? -20.094 18.516 23.516 1 90.44 90 ASP A N 1
ATOM 655 C CA . ASP A 1 90 ? -20.922 18.391 22.312 1 90.44 90 ASP A CA 1
ATOM 656 C C . ASP A 1 90 ? -20.641 17.094 21.578 1 90.44 90 ASP A C 1
ATOM 658 O O . ASP A 1 90 ? -20.969 16.953 20.406 1 90.44 90 ASP A O 1
ATOM 662 N N . LYS A 1 91 ? -19.844 16.234 22.109 1 91.44 91 LYS A N 1
ATOM 663 C CA . LYS A 1 91 ? -19.609 14.875 21.625 1 91.44 91 LYS A CA 1
ATOM 664 C C . LYS A 1 91 ? -18.656 14.859 20.438 1 91.44 91 LYS A C 1
ATOM 666 O O . LYS A 1 91 ? -18.797 14.039 19.531 1 91.44 91 LYS A O 1
ATOM 671 N N . LYS A 1 92 ? -17.859 15.836 20.453 1 94.38 92 LYS A N 1
ATOM 672 C CA . LYS A 1 92 ? -16.797 15.812 19.453 1 94.38 92 LYS A CA 1
ATOM 673 C C . LYS A 1 92 ? -15.5 15.242 20.047 1 94.38 92 LYS A C 1
ATOM 675 O O . LYS A 1 92 ? -15.18 15.508 21.219 1 94.38 92 LYS A O 1
ATOM 680 N N . MET A 1 93 ? -14.828 14.516 19.25 1 96.06 93 MET A N 1
ATOM 681 C CA . MET A 1 93 ? -13.555 13.977 19.703 1 96.06 93 MET A CA 1
ATOM 682 C C . MET A 1 93 ? -12.484 15.062 19.734 1 96.06 93 MET A C 1
ATOM 684 O O . MET A 1 93 ? -12.383 15.867 18.812 1 96.06 93 MET A O 1
ATOM 688 N N . ILE A 1 94 ? -11.773 15.117 20.828 1 96.88 94 ILE A N 1
ATOM 689 C CA . ILE A 1 94 ? -10.641 16.031 20.922 1 96.88 94 ILE A CA 1
ATOM 690 C C . ILE A 1 94 ? -9.391 15.375 20.328 1 96.88 94 ILE A C 1
ATOM 692 O O . ILE A 1 94 ? -8.945 14.336 20.812 1 96.88 94 ILE A O 1
ATOM 696 N N . PRO A 1 95 ? -8.812 15.914 19.312 1 97.25 95 PRO A N 1
ATOM 697 C CA . PRO A 1 95 ? -7.625 15.297 18.719 1 97.25 95 PRO A CA 1
ATOM 698 C C . PRO A 1 95 ? -6.438 15.266 19.672 1 97.25 95 PRO A C 1
ATOM 700 O O . PRO A 1 95 ? -6.363 16.078 20.594 1 97.25 95 PRO A O 1
ATOM 703 N N . ILE A 1 96 ? -5.59 14.344 19.5 1 97.5 96 ILE A N 1
ATOM 704 C CA . ILE A 1 96 ? -4.387 14.227 20.312 1 97.5 96 ILE A CA 1
ATOM 705 C C . ILE A 1 96 ? -3.26 15.047 19.703 1 97.5 96 ILE A C 1
ATOM 707 O O . ILE A 1 96 ? -3.068 15.039 18.484 1 97.5 96 ILE A O 1
ATOM 711 N N . GLU A 1 97 ? -2.553 15.75 20.562 1 97.06 97 GLU A N 1
ATOM 712 C CA . GLU A 1 97 ? -1.508 16.641 20.047 1 97.06 97 GLU A CA 1
ATOM 713 C C . GLU A 1 97 ? -0.129 16 20.188 1 97.06 97 GLU A C 1
ATOM 715 O O . GLU A 1 97 ? 0.167 15.352 21.188 1 97.06 97 GLU A O 1
ATOM 720 N N . SER A 1 98 ? 0.594 16.047 19.125 1 97.69 98 SER A N 1
ATOM 721 C CA . SER A 1 98 ? 1.992 15.633 19.078 1 97.69 98 SER A CA 1
ATOM 722 C C . SER A 1 98 ? 2.809 16.531 18.172 1 97.69 98 SER A C 1
ATOM 724 O O . SER A 1 98 ? 2.363 16.875 17.078 1 97.69 98 SER A O 1
ATOM 726 N N . TYR A 1 99 ? 3.951 17 18.641 1 97.75 99 TYR A N 1
ATOM 727 C CA . TYR A 1 99 ? 4.875 17.859 17.906 1 97.75 99 TYR A CA 1
ATOM 728 C C . TYR A 1 99 ? 4.164 19.094 17.391 1 97.75 99 TYR A C 1
ATOM 730 O O . TYR A 1 99 ? 4.457 19.578 16.297 1 97.75 99 TYR A O 1
ATOM 738 N N . GLY A 1 100 ? 3.133 19.562 18.078 1 96.56 100 GLY A N 1
ATOM 739 C CA . GLY A 1 100 ? 2.441 20.797 17.734 1 96.56 100 GLY A CA 1
ATOM 740 C C . GLY A 1 100 ? 1.346 20.594 16.703 1 96.56 100 GLY A C 1
ATOM 741 O O . GLY A 1 100 ? 0.832 21.562 16.141 1 96.56 100 GLY A O 1
ATOM 742 N N . ILE A 1 101 ? 0.987 19.359 16.484 1 97.75 101 ILE A N 1
ATOM 743 C CA . ILE A 1 101 ? 0.018 19.016 15.445 1 97.75 101 ILE A CA 1
ATOM 744 C C . ILE A 1 101 ? -1.158 18.266 16.078 1 97.75 101 ILE A C 1
ATOM 746 O O . ILE A 1 101 ? -0.965 17.375 16.906 1 97.75 101 ILE A O 1
ATOM 750 N N . LYS A 1 102 ? -2.379 18.672 15.719 1 98.31 102 LYS A N 1
ATOM 751 C CA . LYS A 1 102 ? -3.559 17.906 16.125 1 98.31 102 LYS A CA 1
ATOM 752 C C . LYS A 1 102 ? -3.742 16.672 15.266 1 98.31 102 LYS A C 1
ATOM 754 O O . LYS A 1 102 ? -3.838 16.766 14.039 1 98.31 102 LYS A O 1
ATOM 759 N N . CYS A 1 103 ? -3.785 15.5 15.914 1 98.44 103 CYS A N 1
ATOM 760 C CA . CYS A 1 103 ? -3.818 14.25 15.164 1 98.44 103 CYS A CA 1
ATOM 761 C C . CYS A 1 103 ? -5.07 13.453 15.492 1 98.44 103 CYS A C 1
ATOM 763 O O . CYS A 1 103 ? -5.504 13.414 16.641 1 98.44 103 CYS A O 1
ATOM 765 N N . MET A 1 104 ? -5.621 12.828 14.5 1 97.88 104 MET A N 1
ATOM 766 C CA . MET A 1 104 ? -6.719 11.875 14.656 1 97.88 104 MET A CA 1
ATOM 767 C C . MET A 1 104 ? -6.523 10.664 13.75 1 97.88 104 MET A C 1
ATOM 769 O O . MET A 1 104 ? -6.082 10.805 12.609 1 97.88 104 MET A O 1
ATOM 773 N N . SER A 1 105 ? -6.766 9.516 14.242 1 96.88 105 SER A N 1
ATOM 774 C CA . SER A 1 105 ? -6.613 8.242 13.547 1 96.88 105 SER A CA 1
ATOM 775 C C . SER A 1 105 ? -7.566 7.191 14.102 1 96.88 105 SER A C 1
ATOM 777 O O . SER A 1 105 ? -7.824 7.152 15.305 1 96.88 105 SER A O 1
ATOM 779 N N . ILE A 1 106 ? -8.055 6.367 13.25 1 92.88 106 ILE A N 1
ATOM 780 C CA . ILE A 1 106 ? -8.852 5.238 13.711 1 92.88 106 ILE A CA 1
ATOM 781 C C . ILE A 1 106 ? -8.008 4.355 14.625 1 92.88 106 ILE A C 1
ATOM 783 O O . ILE A 1 106 ? -8.547 3.654 15.492 1 92.88 106 ILE A O 1
ATOM 787 N N . GLY A 1 107 ? -6.73 4.402 14.422 1 92.62 107 GLY A N 1
ATOM 788 C CA . GLY A 1 107 ? -5.82 3.611 15.234 1 92.62 107 GLY A CA 1
ATOM 789 C C . GLY A 1 107 ? -5.875 3.969 16.703 1 92.62 107 GLY A C 1
ATOM 790 O O . GLY A 1 107 ? -5.434 3.191 17.562 1 92.62 107 GLY A O 1
ATOM 791 N N . LEU A 1 108 ? -6.379 5.117 16.984 1 94 108 LEU A N 1
ATOM 792 C CA . LEU A 1 108 ? -6.496 5.559 18.375 1 94 108 LEU A CA 1
ATOM 793 C C . LEU A 1 108 ? -7.75 4.98 19.031 1 94 108 LEU A C 1
ATOM 795 O O . LEU A 1 108 ? -7.898 5.031 20.25 1 94 108 LEU A O 1
ATOM 799 N N . LEU A 1 109 ? -8.586 4.453 18.188 1 90.19 109 LEU A N 1
ATOM 800 C CA . LEU A 1 109 ? -9.898 4.035 18.672 1 90.19 109 LEU A CA 1
ATOM 801 C C . LEU A 1 109 ? -10 2.514 18.719 1 90.19 109 LEU A C 1
ATOM 803 O O . LEU A 1 109 ? -11.008 1.969 19.172 1 90.19 109 LEU A O 1
ATOM 807 N N . VAL A 1 110 ? -8.961 1.858 18.188 1 86.81 110 VAL A N 1
ATOM 808 C CA . VAL A 1 110 ? -8.984 0.4 18.156 1 86.81 110 VAL A CA 1
ATOM 809 C C . VAL A 1 110 ? -7.695 -0.152 18.766 1 86.81 110 VAL A C 1
ATOM 811 O O . VAL A 1 110 ? -6.707 0.575 18.906 1 86.81 110 VAL A O 1
ATOM 814 N N . ASP A 1 111 ? -7.785 -1.467 19.062 1 87 111 ASP A N 1
ATOM 815 C CA . ASP A 1 111 ? -6.582 -2.123 19.562 1 87 111 ASP A CA 1
ATOM 816 C C . ASP A 1 111 ? -5.508 -2.207 18.484 1 87 111 ASP A C 1
ATOM 818 O O . ASP A 1 111 ? -5.82 -2.395 17.297 1 87 111 ASP A O 1
ATOM 822 N N . LYS A 1 112 ? -4.277 -2.141 18.891 1 83.5 112 LYS A N 1
ATOM 823 C CA . LYS A 1 112 ? -3.119 -2.047 18 1 83.5 112 LYS A CA 1
ATOM 824 C C . LYS A 1 112 ? -3.084 -3.213 17.016 1 83.5 112 LYS A C 1
ATOM 826 O O . LYS A 1 112 ? -2.779 -3.025 15.836 1 83.5 112 LYS A O 1
ATOM 831 N N . ASP A 1 113 ? -3.398 -4.398 17.328 1 85.25 113 ASP A N 1
ATOM 832 C CA . ASP A 1 113 ? -3.256 -5.551 16.438 1 85.25 113 ASP A CA 1
ATOM 833 C C . ASP A 1 113 ? -4.613 -6.008 15.914 1 85.25 113 ASP A C 1
ATOM 835 O O . ASP A 1 113 ? -4.707 -7.031 15.227 1 85.25 113 ASP A O 1
ATOM 839 N N . ALA A 1 114 ? -5.609 -5.234 16.172 1 86.06 114 ALA A N 1
ATOM 840 C CA . ALA A 1 114 ? -6.945 -5.645 15.75 1 86.06 114 ALA A CA 1
ATOM 841 C C . ALA A 1 114 ? -7.102 -5.52 14.234 1 86.06 114 ALA A C 1
ATOM 843 O O . ALA A 1 114 ? -6.785 -4.477 13.656 1 86.06 114 ALA A O 1
ATOM 844 N N . PRO A 1 115 ? -7.52 -6.691 13.664 1 83.81 115 PRO A N 1
ATOM 845 C CA . PRO A 1 115 ? -7.793 -6.582 12.234 1 83.81 115 PRO A CA 1
ATOM 846 C C . PRO A 1 115 ? -9.086 -5.832 11.93 1 83.81 115 PRO A C 1
ATOM 848 O O . PRO A 1 115 ? -10.117 -6.098 12.562 1 83.81 115 PRO A O 1
ATOM 851 N N . LEU A 1 116 ? -9.047 -4.637 11.336 1 84.88 116 LEU A N 1
ATOM 852 C CA . LEU A 1 116 ? -10.25 -3.918 10.938 1 84.88 116 LEU A CA 1
ATOM 853 C C . LEU A 1 116 ? -10.875 -4.547 9.695 1 84.88 116 LEU A C 1
ATOM 855 O O . LEU A 1 116 ? -10.57 -4.148 8.57 1 84.88 116 LEU A O 1
ATOM 859 N N . VAL A 1 117 ? -11.688 -5.625 9.961 1 89.06 117 VAL A N 1
ATOM 860 C CA . VAL A 1 117 ? -12.383 -6.316 8.883 1 89.06 117 VAL A CA 1
ATOM 861 C C . VAL A 1 117 ? -13.656 -5.559 8.516 1 89.06 117 VAL A C 1
ATOM 863 O O . VAL A 1 117 ? -14.758 -5.984 8.859 1 89.06 117 VAL A O 1
ATOM 866 N N . TRP A 1 118 ? -13.492 -4.379 7.867 1 90.56 118 TRP A N 1
ATOM 867 C CA . TRP A 1 118 ? -14.578 -3.451 7.574 1 90.56 118 TRP A CA 1
ATOM 868 C C . TRP A 1 118 ? -14.828 -3.354 6.074 1 90.56 118 TRP A C 1
ATOM 870 O O . TRP A 1 118 ? -13.875 -3.277 5.289 1 90.56 118 TRP A O 1
ATOM 880 N N . ARG A 1 119 ? -16.094 -3.396 5.773 1 92.38 119 ARG A N 1
ATOM 881 C CA . ARG A 1 119 ? -16.469 -3.131 4.391 1 92.38 119 ARG A CA 1
ATOM 882 C C . ARG A 1 119 ? -16.578 -1.632 4.125 1 92.38 119 ARG A C 1
ATOM 884 O O . ARG A 1 119 ? -16.531 -0.829 5.059 1 92.38 119 ARG A O 1
ATOM 891 N N . GLY A 1 120 ? -16.734 -1.284 2.881 1 91.06 120 GLY A N 1
ATOM 892 C CA . GLY A 1 120 ? -16.672 0.081 2.385 1 91.06 120 GLY A CA 1
ATOM 893 C C . GLY A 1 120 ? -17.562 1.038 3.158 1 91.06 120 GLY A C 1
ATOM 894 O O . GLY A 1 120 ? -17.109 2.086 3.615 1 91.06 120 GLY A O 1
ATOM 895 N N . PRO A 1 121 ? -18.781 0.711 3.385 1 91.06 121 PRO A N 1
ATOM 896 C CA . PRO A 1 121 ? -19.688 1.63 4.082 1 91.06 121 PRO A CA 1
ATOM 897 C C . PRO A 1 121 ? -19.234 1.933 5.508 1 91.06 121 PRO A C 1
ATOM 899 O O . PRO A 1 121 ? -19.406 3.057 5.988 1 91.06 121 PRO A O 1
ATOM 902 N N . MET A 1 122 ? -18.672 0.987 6.129 1 92.25 122 MET A N 1
ATOM 903 C CA . MET A 1 122 ? -18.156 1.207 7.477 1 92.25 122 MET A CA 1
ATOM 904 C C . MET A 1 122 ? -16.953 2.135 7.449 1 92.25 122 MET A C 1
ATOM 906 O O . MET A 1 122 ? -16.797 2.998 8.32 1 92.25 122 MET A O 1
ATOM 910 N N . VAL A 1 123 ? -16.141 1.912 6.461 1 93.19 123 VAL A N 1
ATOM 911 C CA . VAL A 1 123 ? -14.984 2.787 6.27 1 93.19 123 VAL A CA 1
ATOM 912 C C . VAL A 1 123 ? -15.453 4.223 6.051 1 93.19 123 VAL A C 1
ATOM 914 O O . VAL A 1 123 ? -14.938 5.152 6.668 1 93.19 123 VAL A O 1
ATOM 917 N N . SER A 1 124 ? -16.422 4.379 5.242 1 93.44 124 SER A N 1
ATOM 918 C CA . SER A 1 124 ? -16.969 5.699 4.945 1 93.44 124 SER A CA 1
ATOM 919 C C . SER A 1 124 ? -17.531 6.363 6.199 1 93.44 124 SER A C 1
ATOM 921 O O . SER A 1 124 ? -17.281 7.547 6.445 1 93.44 124 SER A O 1
ATOM 923 N N . SER A 1 125 ? -18.219 5.602 6.969 1 93.5 125 SER A N 1
ATOM 924 C CA . SER A 1 125 ? -18.797 6.113 8.203 1 93.5 125 SER A CA 1
ATOM 925 C C . SER A 1 125 ? -17.719 6.543 9.188 1 93.5 125 SER A C 1
ATOM 927 O O . SER A 1 125 ? -17.828 7.59 9.828 1 93.5 125 SER A O 1
ATOM 929 N N . ALA A 1 126 ? -16.734 5.734 9.305 1 92.62 126 ALA A N 1
ATOM 930 C CA . ALA A 1 126 ? -15.633 6.051 10.195 1 92.62 126 ALA A CA 1
ATOM 931 C C . ALA A 1 126 ? -14.945 7.348 9.781 1 92.62 126 ALA A C 1
ATOM 933 O O . ALA A 1 126 ? -14.609 8.188 10.625 1 92.62 126 ALA A O 1
ATOM 934 N N . LEU A 1 127 ? -14.734 7.512 8.5 1 93.88 127 LEU A N 1
ATOM 935 C CA . LEU A 1 127 ? -14.055 8.695 7.988 1 93.88 127 LEU A CA 1
ATOM 936 C C . LEU A 1 127 ? -14.906 9.945 8.211 1 93.88 127 LEU A C 1
ATOM 938 O O . LEU A 1 127 ? -14.375 11.016 8.5 1 93.88 127 LEU A O 1
ATOM 942 N N . GLU A 1 128 ? -16.172 9.812 8.094 1 91.81 128 GLU A N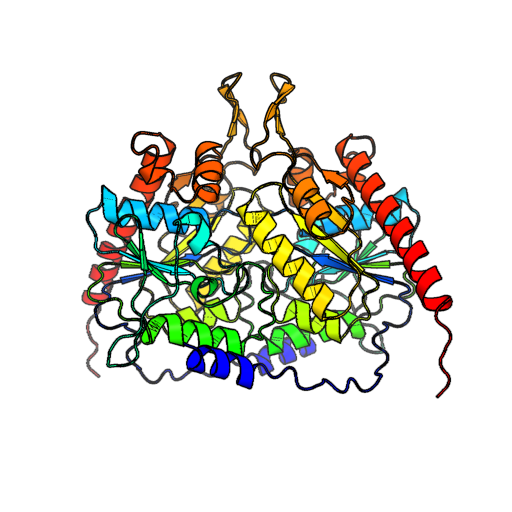 1
ATOM 943 C CA . GLU A 1 128 ? -17.062 10.93 8.383 1 91.81 128 GLU A CA 1
ATOM 944 C C . GLU A 1 128 ? -16.953 11.367 9.844 1 91.81 128 GLU A C 1
ATOM 946 O O . GLU A 1 128 ? -16.875 12.57 10.125 1 91.81 128 GLU A O 1
ATOM 951 N N . LYS A 1 129 ? -16.906 10.43 10.672 1 91.62 129 LYS A N 1
ATOM 952 C CA . LYS A 1 129 ? -16.781 10.719 12.094 1 91.62 129 LYS A CA 1
ATOM 953 C C . LYS A 1 129 ? -15.445 11.367 12.406 1 91.62 129 LYS A C 1
ATOM 955 O O . LYS A 1 129 ? -15.367 12.273 13.242 1 91.62 129 LYS A O 1
ATOM 960 N N . MET A 1 130 ? -14.445 10.961 11.719 1 93.31 130 MET A N 1
ATOM 961 C CA . MET A 1 130 ? -13.102 11.453 12 1 93.31 130 MET A CA 1
ATOM 962 C C . MET A 1 130 ? -12.875 12.82 11.359 1 93.31 130 MET A C 1
ATOM 964 O O . MET A 1 130 ? -11.898 13.5 11.664 1 93.31 130 MET A O 1
ATOM 968 N N . THR A 1 131 ? -13.727 13.227 10.516 1 92.88 131 THR A N 1
ATOM 969 C CA . THR A 1 131 ? -13.617 14.547 9.914 1 92.88 131 THR A CA 1
ATOM 970 C C . THR A 1 131 ? -14.547 15.539 10.617 1 92.88 131 THR A C 1
ATOM 972 O O . THR A 1 131 ? -14.094 16.375 11.406 1 92.88 131 THR A O 1
ATOM 975 N N . ARG A 1 132 ? -15.812 15.297 10.648 1 90.62 132 ARG A N 1
ATOM 976 C CA . ARG A 1 132 ? -16.797 16.234 11.172 1 90.62 132 ARG A CA 1
ATOM 977 C C . ARG A 1 132 ? -17.031 16 12.656 1 90.62 132 ARG A C 1
ATOM 979 O O . ARG A 1 132 ? -17.516 16.906 13.359 1 90.62 132 ARG A O 1
ATOM 986 N N . GLY A 1 133 ? -16.75 14.922 13.125 1 93.25 133 GLY A N 1
ATOM 987 C CA . GLY A 1 133 ? -16.953 14.602 14.531 1 93.25 133 GLY A CA 1
ATOM 988 C C . GLY A 1 133 ? -15.75 14.914 15.398 1 93.25 133 GLY A C 1
ATOM 989 O O . GLY A 1 133 ? -15.688 14.5 16.562 1 93.25 133 GLY A O 1
ATOM 990 N N . VAL A 1 134 ? -14.82 15.602 14.906 1 95.75 134 VAL A N 1
ATOM 991 C CA . VAL A 1 134 ? -13.602 15.953 15.625 1 95.75 134 VAL A CA 1
ATOM 992 C C . VAL A 1 134 ? -13.555 17.469 15.844 1 95.75 134 VAL A C 1
ATOM 994 O O . VAL A 1 134 ? -13.945 18.234 14.969 1 95.75 134 VAL A O 1
ATOM 997 N N . ASP A 1 135 ? -13.086 17.906 17.031 1 96.62 135 ASP A N 1
ATOM 998 C CA . ASP A 1 135 ? -12.898 19.312 17.344 1 96.62 135 ASP A CA 1
ATOM 999 C C . ASP A 1 135 ? -11.523 19.812 16.891 1 96.62 135 ASP A C 1
ATOM 1001 O O . ASP A 1 135 ? -10.633 20.016 17.719 1 96.62 135 ASP A O 1
ATOM 1005 N N . TRP A 1 136 ? -11.414 20.062 15.68 1 96.62 136 TRP A N 1
ATOM 1006 C CA . TRP A 1 136 ? -10.141 20.469 15.078 1 96.62 136 TRP A CA 1
ATOM 1007 C C . TRP A 1 136 ? -9.758 21.875 15.5 1 96.62 136 TRP A C 1
ATOM 1009 O O . TRP A 1 136 ? -8.586 22.266 15.43 1 96.62 136 TRP A O 1
ATOM 1019 N N . GLY A 1 137 ? -10.734 22.719 15.953 1 95.62 137 GLY A N 1
ATOM 1020 C CA . GLY A 1 137 ? -10.461 24.125 16.188 1 95.62 137 GLY A CA 1
ATOM 1021 C C . GLY A 1 137 ? -10.109 24.891 14.93 1 95.62 137 GLY A C 1
ATOM 1022 O O . GLY A 1 137 ? -10.695 24.672 13.875 1 95.62 137 GLY A O 1
ATOM 1023 N N . ASN A 1 138 ? -9.219 25.906 15.125 1 97.44 138 ASN A N 1
ATOM 1024 C CA . ASN A 1 138 ? -8.781 26.688 13.984 1 97.44 138 ASN A CA 1
ATOM 1025 C C . ASN A 1 138 ? -7.48 26.141 13.398 1 97.44 138 ASN A C 1
ATOM 1027 O O . ASN A 1 138 ? -6.449 26.141 14.07 1 97.44 138 ASN A O 1
ATOM 1031 N N . LEU A 1 139 ? -7.574 25.688 12.148 1 98.06 139 LEU A N 1
ATOM 1032 C CA . LEU A 1 139 ? -6.41 25.156 11.445 1 98.06 139 LEU A CA 1
ATOM 1033 C C . LEU A 1 139 ? -6.176 25.922 10.141 1 98.06 139 LEU A C 1
ATOM 1035 O O . LEU A 1 139 ? -7.133 26.266 9.438 1 98.06 139 LEU A O 1
ATOM 1039 N N . ASP A 1 140 ? -4.902 26.188 9.906 1 98.44 140 ASP A N 1
ATOM 1040 C CA . ASP A 1 140 ? -4.551 26.656 8.57 1 98.44 140 ASP A CA 1
ATOM 1041 C C . ASP A 1 140 ? -4.625 25.531 7.547 1 98.44 140 ASP A C 1
ATOM 1043 O O . ASP A 1 140 ? -5.086 25.734 6.422 1 98.44 140 ASP A O 1
ATOM 1047 N N . ILE A 1 141 ? -4.188 24.359 7.953 1 98.56 141 ILE A N 1
ATOM 1048 C CA . ILE A 1 141 ? -4.145 23.234 7.02 1 98.56 141 ILE A CA 1
ATOM 1049 C C . ILE A 1 141 ? -4.453 21.938 7.758 1 98.56 141 ILE A C 1
ATOM 1051 O O . ILE A 1 141 ? -3.906 21.672 8.828 1 98.56 141 ILE A O 1
ATOM 1055 N N . LEU A 1 142 ? -5.363 21.156 7.234 1 98.56 142 LEU A N 1
ATOM 1056 C CA . LEU A 1 142 ? -5.582 19.766 7.613 1 98.56 142 LEU A CA 1
ATOM 1057 C C . LEU A 1 142 ? -4.98 18.812 6.578 1 98.56 142 LEU A C 1
ATOM 1059 O O . LEU A 1 142 ? -5.438 18.781 5.434 1 98.56 142 LEU A O 1
ATOM 1063 N N . VAL A 1 143 ? -3.898 18.078 6.973 1 98.81 143 VAL A N 1
ATOM 1064 C CA . VAL A 1 143 ? -3.264 17.094 6.113 1 98.81 143 VAL A CA 1
ATOM 1065 C C . VAL A 1 143 ? -3.961 15.742 6.273 1 98.81 143 VAL A C 1
ATOM 1067 O O . VAL A 1 143 ? -4.062 15.219 7.383 1 98.81 143 VAL A O 1
ATOM 1070 N N . VAL A 1 144 ? -4.438 15.195 5.203 1 98.5 144 VAL A N 1
ATOM 1071 C CA . VAL A 1 144 ? -5.129 13.906 5.23 1 98.5 144 VAL A CA 1
ATOM 1072 C C . VAL A 1 144 ? -4.23 12.82 4.637 1 98.5 144 VAL A C 1
ATOM 1074 O O . VAL A 1 144 ? -3.936 12.844 3.439 1 98.5 144 VAL A O 1
ATOM 1077 N N . ASP A 1 145 ? -3.809 11.898 5.453 1 98.31 145 ASP A N 1
ATOM 1078 C CA . ASP A 1 145 ? -3.041 10.734 5.02 1 98.31 145 ASP A CA 1
ATOM 1079 C C . ASP A 1 145 ? -3.957 9.656 4.438 1 98.31 145 ASP A C 1
ATOM 1081 O O . ASP A 1 145 ? -4.578 8.891 5.18 1 98.31 145 ASP A O 1
ATOM 1085 N N . MET A 1 146 ? -3.957 9.508 3.123 1 97.19 146 MET A N 1
ATOM 1086 C CA . MET A 1 146 ? -4.887 8.625 2.428 1 97.19 146 MET A CA 1
ATOM 1087 C C . MET A 1 146 ? -4.371 7.188 2.416 1 97.19 146 MET A C 1
ATOM 1089 O O . MET A 1 146 ? -3.164 6.957 2.49 1 97.19 146 MET A O 1
ATOM 1093 N N . PRO A 1 147 ? -5.312 6.219 2.342 1 95 147 PRO A N 1
ATOM 1094 C CA . PRO A 1 147 ? -4.863 4.848 2.092 1 95 147 PRO A CA 1
ATOM 1095 C C . PRO A 1 147 ? -4.359 4.641 0.665 1 95 147 PRO A C 1
ATOM 1097 O O . PRO A 1 147 ? -4.492 5.535 -0.175 1 95 147 PRO A O 1
ATOM 1100 N N . PRO A 1 148 ? -3.682 3.518 0.392 1 92.12 148 PRO A N 1
ATOM 1101 C CA . PRO A 1 148 ? -3.373 3.219 -1.009 1 92.12 148 PRO A CA 1
ATOM 1102 C C . PRO A 1 148 ? -4.625 2.984 -1.851 1 92.12 148 PRO A C 1
ATOM 1104 O O . PRO A 1 148 ? -5.691 2.68 -1.308 1 92.12 148 PRO A O 1
ATOM 1107 N N . GLY A 1 149 ? -4.504 3.244 -3.162 1 90.25 149 GLY A N 1
ATOM 1108 C CA . GLY A 1 149 ? -5.586 2.936 -4.086 1 90.25 149 GLY A CA 1
ATOM 1109 C C . GLY A 1 149 ? -6.453 4.137 -4.41 1 90.25 149 GLY A C 1
ATOM 1110 O O . GLY A 1 149 ? -5.969 5.27 -4.453 1 90.25 149 GLY A O 1
ATOM 1111 N N . THR A 1 150 ? -7.707 3.84 -4.832 1 90.38 150 THR A N 1
ATOM 1112 C CA . THR A 1 150 ? -8.664 4.848 -5.27 1 90.38 150 THR A CA 1
ATOM 1113 C C . THR A 1 150 ? -10.086 4.457 -4.867 1 90.38 150 THR A C 1
ATOM 1115 O O . THR A 1 150 ? -11.047 4.773 -5.57 1 90.38 150 THR A O 1
ATOM 1118 N N . GLY A 1 151 ? -10.219 3.844 -3.756 1 90.69 151 GLY A N 1
ATOM 1119 C CA . GLY A 1 151 ? -11.477 3.209 -3.379 1 90.69 151 GLY A CA 1
ATOM 1120 C C . GLY A 1 151 ? -12.328 4.07 -2.469 1 90.69 151 GLY A C 1
ATOM 1121 O O . GLY A 1 151 ? -12.383 5.293 -2.629 1 90.69 151 GLY A O 1
ATOM 1122 N N . ASP A 1 152 ? -13.008 3.475 -1.55 1 90.12 152 ASP A N 1
ATOM 1123 C CA . ASP A 1 152 ? -14.039 4.074 -0.71 1 90.12 152 ASP A CA 1
ATOM 1124 C C . ASP A 1 152 ? -13.492 5.27 0.063 1 90.12 152 ASP A C 1
ATOM 1126 O O . ASP A 1 152 ? -14.156 6.309 0.161 1 90.12 152 ASP A O 1
ATOM 1130 N N . ALA A 1 153 ? -12.336 5.082 0.607 1 92.12 153 ALA A N 1
ATOM 1131 C CA . ALA A 1 153 ? -11.766 6.164 1.403 1 92.12 153 ALA A CA 1
ATOM 1132 C C . ALA A 1 153 ? -11.547 7.414 0.554 1 92.12 153 ALA A C 1
ATOM 1134 O O . ALA A 1 153 ? -11.836 8.531 0.991 1 92.12 153 ALA A O 1
ATOM 1135 N N . HIS A 1 154 ? -10.992 7.234 -0.602 1 92.56 154 HIS A N 1
ATOM 1136 C CA . HIS A 1 154 ? -10.734 8.344 -1.507 1 92.56 154 HIS A CA 1
ATOM 1137 C C . HIS A 1 154 ? -12.031 9.047 -1.904 1 92.56 154 HIS A C 1
ATOM 1139 O O . HIS A 1 154 ? -12.117 10.273 -1.845 1 92.56 154 HIS A O 1
ATOM 1145 N N . ILE A 1 155 ? -12.953 8.25 -2.279 1 89.12 155 ILE A N 1
ATOM 1146 C CA . ILE A 1 155 ? -14.25 8.773 -2.709 1 89.12 155 ILE A CA 1
ATOM 1147 C C . ILE A 1 155 ? -14.914 9.516 -1.556 1 89.12 155 ILE A C 1
ATOM 1149 O O . ILE A 1 155 ? -15.359 10.656 -1.722 1 89.12 155 ILE A O 1
ATOM 1153 N N . THR A 1 156 ? -14.875 8.938 -0.415 1 91.19 156 THR A N 1
ATOM 1154 C CA . THR A 1 156 ? -15.516 9.523 0.755 1 91.19 156 THR A CA 1
ATOM 1155 C C . THR A 1 156 ? -14.844 10.836 1.14 1 91.19 156 THR A C 1
ATOM 1157 O O . THR A 1 156 ? -15.516 11.852 1.34 1 91.19 156 THR A O 1
ATOM 1160 N N . VAL A 1 157 ? -13.578 10.828 1.199 1 93 157 VAL A N 1
ATOM 1161 C CA . VAL A 1 157 ? -12.836 12.023 1.595 1 93 157 VAL A CA 1
ATOM 1162 C C . VAL A 1 157 ? -13.078 13.133 0.578 1 93 157 VAL A C 1
ATOM 1164 O O . VAL A 1 157 ? -13.305 14.289 0.953 1 93 157 VAL A O 1
ATOM 1167 N N . SER A 1 158 ? -13.078 12.781 -0.673 1 89.56 158 SER A N 1
ATOM 1168 C CA . SER A 1 158 ? -13.266 13.781 -1.723 1 89.56 158 SER A CA 1
ATOM 1169 C C . SER A 1 158 ? -14.68 14.336 -1.709 1 89.56 158 SER A C 1
ATOM 1171 O O . SER A 1 158 ? -14.914 15.469 -2.123 1 89.56 158 SER A O 1
ATOM 1173 N N . GLN A 1 159 ? -15.578 13.531 -1.188 1 83.12 159 GLN A N 1
ATOM 1174 C CA . GLN A 1 159 ? -16.984 13.93 -1.166 1 83.12 159 GLN A CA 1
ATOM 1175 C C . GLN A 1 159 ? -17.328 14.664 0.13 1 83.12 159 GLN A C 1
ATOM 1177 O O . GLN A 1 159 ? -18.25 15.484 0.161 1 83.12 159 GLN A O 1
ATOM 1182 N N . ARG A 1 160 ? -16.625 14.453 1.116 1 83.62 160 ARG A N 1
ATOM 1183 C CA . ARG A 1 160 ? -17.016 14.961 2.432 1 83.62 160 ARG A CA 1
ATOM 1184 C C . ARG A 1 160 ? -16.125 16.125 2.85 1 83.62 160 ARG A C 1
ATOM 1186 O O . ARG A 1 160 ? -16.453 16.859 3.775 1 83.62 160 ARG A O 1
ATOM 1193 N N . LEU A 1 161 ? -15.055 16.234 2.221 1 90.5 161 LEU A N 1
ATOM 1194 C CA . LEU A 1 161 ? -14.117 17.312 2.508 1 90.5 161 LEU A CA 1
ATOM 1195 C C . LEU A 1 161 ? -13.805 18.125 1.247 1 90.5 161 LEU A C 1
ATOM 1197 O O . LEU A 1 161 ? -13.516 17.547 0.197 1 90.5 161 LEU A O 1
ATOM 1201 N N . GLN A 1 162 ? -14.031 19.391 1.41 1 91.94 162 GLN A N 1
ATOM 1202 C CA . GLN A 1 162 ? -13.539 20.234 0.323 1 91.94 162 GLN A CA 1
ATOM 1203 C C . GLN A 1 162 ? -12.008 20.266 0.302 1 91.94 162 GLN A C 1
ATOM 1205 O O . GLN A 1 162 ? -11.391 21 1.066 1 91.94 162 GLN A O 1
ATOM 1210 N N . LEU A 1 163 ? -11.469 19.5 -0.598 1 95.5 163 LEU A N 1
ATOM 1211 C CA . LEU A 1 163 ? -10.016 19.438 -0.712 1 95.5 163 LEU A CA 1
ATOM 1212 C C . LEU A 1 163 ? -9.477 20.594 -1.55 1 95.5 163 LEU A C 1
ATOM 1214 O O . LEU A 1 163 ? -9.953 20.828 -2.662 1 95.5 163 LEU A O 1
ATOM 1218 N N . SER A 1 164 ? -8.555 21.281 -0.924 1 96.69 164 SER A N 1
ATOM 1219 C CA . SER A 1 164 ? -7.879 22.344 -1.652 1 96.69 164 SER A CA 1
ATOM 1220 C C . SER A 1 164 ? -6.887 21.781 -2.664 1 96.69 164 SER A C 1
ATOM 1222 O O . SER A 1 164 ? -6.488 22.484 -3.602 1 96.69 164 SER A O 1
ATOM 1224 N N . GLY A 1 165 ? -6.426 20.594 -2.482 1 97.44 165 GLY A N 1
ATOM 1225 C CA . GLY A 1 165 ? -5.52 19.938 -3.41 1 97.44 165 GLY A CA 1
ATOM 1226 C C . GLY A 1 165 ? -5.055 18.578 -2.924 1 97.44 165 GLY A C 1
ATOM 1227 O O . GLY A 1 165 ? -5.328 18.188 -1.786 1 97.44 165 GLY A O 1
ATOM 1228 N N . ALA A 1 166 ? -4.406 17.859 -3.848 1 98.12 166 ALA A N 1
ATOM 1229 C CA . ALA A 1 166 ? -3.822 16.562 -3.537 1 98.12 166 ALA A CA 1
ATOM 1230 C C . ALA A 1 166 ? -2.336 16.531 -3.879 1 98.12 166 ALA A C 1
ATOM 1232 O O . ALA A 1 166 ? -1.927 17.016 -4.941 1 98.12 166 ALA A O 1
ATOM 1233 N N . LEU A 1 167 ? -1.567 16.094 -2.895 1 98.69 167 LEU A N 1
ATOM 1234 C CA . LEU A 1 167 ? -0.15 15.82 -3.1 1 98.69 167 LEU A CA 1
ATOM 1235 C C . LEU A 1 167 ? 0.084 14.328 -3.336 1 98.69 167 LEU A C 1
ATOM 1237 O O . LEU A 1 167 ? -0.22 13.508 -2.473 1 98.69 167 LEU A O 1
ATOM 1241 N N . ILE A 1 168 ? 0.668 13.984 -4.496 1 98.19 168 ILE A N 1
ATOM 1242 C CA . ILE A 1 168 ? 0.84 12.586 -4.879 1 98.19 168 ILE A CA 1
ATOM 1243 C C . ILE A 1 168 ? 2.256 12.133 -4.535 1 98.19 168 ILE A C 1
ATOM 1245 O O . ILE A 1 168 ? 3.229 12.82 -4.836 1 98.19 168 ILE A O 1
ATOM 1249 N N . VAL A 1 169 ? 2.342 10.992 -3.848 1 98.12 169 VAL A N 1
ATOM 1250 C CA . VAL A 1 169 ? 3.637 10.43 -3.479 1 98.12 169 VAL A CA 1
ATOM 1251 C C . VAL A 1 169 ? 3.9 9.164 -4.285 1 98.12 169 VAL A C 1
ATOM 1253 O O . VAL A 1 169 ? 3.01 8.328 -4.453 1 98.12 169 VAL A O 1
ATOM 1256 N N . SER A 1 170 ? 5.098 9.016 -4.871 1 96.94 170 SER A N 1
ATOM 1257 C CA . SER A 1 170 ? 5.492 7.809 -5.594 1 96.94 170 SER A CA 1
ATOM 1258 C C . SER A 1 170 ? 7 7.59 -5.52 1 96.94 170 SER A C 1
ATOM 1260 O O . SER A 1 170 ? 7.742 8.477 -5.094 1 96.94 170 SER A O 1
ATOM 1262 N N . THR A 1 171 ? 7.43 6.406 -5.789 1 96.25 171 THR A N 1
ATOM 1263 C CA . THR A 1 171 ? 8.82 6.152 -6.145 1 96.25 171 THR A CA 1
ATOM 1264 C C . THR A 1 171 ? 9.031 6.301 -7.648 1 96.25 171 THR A C 1
ATOM 1266 O O . THR A 1 171 ? 8.062 6.402 -8.406 1 96.25 171 THR A O 1
ATOM 1269 N N . PRO A 1 172 ? 10.273 6.395 -8.086 1 96.12 172 PRO A N 1
ATOM 1270 C CA . PRO A 1 172 ? 10.5 6.582 -9.516 1 96.12 172 PRO A CA 1
ATOM 1271 C C . PRO A 1 172 ? 10.305 5.297 -10.32 1 96.12 172 PRO A C 1
ATOM 1273 O O . PRO A 1 172 ? 10.469 5.297 -11.539 1 96.12 172 PRO A O 1
ATOM 1276 N N . GLN A 1 173 ? 9.914 4.23 -9.703 1 94.56 173 GLN A N 1
ATOM 1277 C CA . GLN A 1 173 ? 9.703 2.951 -10.367 1 94.56 173 GLN A CA 1
ATOM 1278 C C . GLN A 1 173 ? 8.469 2.994 -11.266 1 94.56 173 GLN A C 1
ATOM 1280 O O . GLN A 1 173 ? 7.441 3.572 -10.898 1 94.56 173 GLN A O 1
ATOM 1285 N N . ASP A 1 174 ? 8.539 2.297 -12.398 1 93.69 174 ASP A N 1
ATOM 1286 C CA . ASP A 1 174 ? 7.473 2.322 -13.391 1 93.69 174 ASP A CA 1
ATOM 1287 C C . ASP A 1 174 ? 6.172 1.769 -12.82 1 93.69 174 ASP A C 1
ATOM 1289 O O . ASP A 1 174 ? 5.105 2.365 -12.992 1 93.69 174 ASP A O 1
ATOM 1293 N N . VAL A 1 175 ? 6.242 0.72 -12.133 1 92.31 175 VAL A N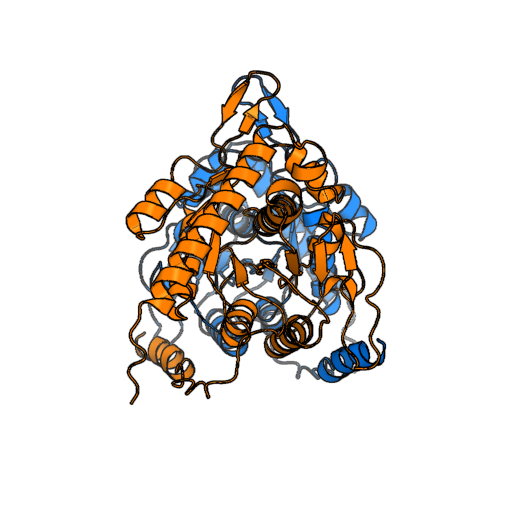 1
ATOM 1294 C CA . VAL A 1 175 ? 5.066 0.083 -11.555 1 92.31 175 VAL A CA 1
ATOM 1295 C C . VAL A 1 175 ? 4.383 1.047 -10.586 1 92.31 175 VAL A C 1
ATOM 1297 O O . VAL A 1 175 ? 3.16 1.202 -10.617 1 92.31 175 VAL A O 1
ATOM 1300 N N . ALA A 1 176 ? 5.152 1.734 -9.75 1 93.75 176 ALA A N 1
ATOM 1301 C CA . ALA A 1 176 ? 4.613 2.701 -8.797 1 93.75 176 ALA A CA 1
ATOM 1302 C C . ALA A 1 176 ? 4.02 3.91 -9.516 1 93.75 176 ALA A C 1
ATOM 1304 O O . ALA A 1 176 ? 2.977 4.426 -9.109 1 93.75 176 ALA A O 1
ATOM 1305 N N . LEU A 1 177 ? 4.676 4.316 -10.57 1 95.62 177 LEU A N 1
ATOM 1306 C CA . LEU A 1 177 ? 4.242 5.5 -11.305 1 95.62 177 LEU A CA 1
ATOM 1307 C C . LEU A 1 177 ? 2.949 5.227 -12.062 1 95.62 177 LEU A C 1
ATOM 1309 O O . LEU A 1 177 ? 2.127 6.129 -12.242 1 95.62 177 LEU A O 1
ATOM 1313 N N . MET A 1 178 ? 2.775 4.043 -12.5 1 93.81 178 MET A N 1
ATOM 1314 C CA . MET A 1 178 ? 1.506 3.672 -13.109 1 93.81 178 MET A CA 1
ATOM 1315 C C . MET A 1 178 ? 0.349 3.877 -12.141 1 93.81 178 MET A C 1
ATOM 1317 O O . MET A 1 178 ? -0.698 4.406 -12.516 1 93.81 178 MET A O 1
ATOM 1321 N N . ASP A 1 179 ? 0.528 3.479 -10.938 1 94.19 179 ASP A N 1
ATOM 1322 C CA . ASP A 1 179 ? -0.498 3.668 -9.914 1 94.19 179 ASP A CA 1
ATOM 1323 C C . ASP A 1 179 ? -0.668 5.148 -9.57 1 94.19 179 ASP A C 1
ATOM 1325 O O . ASP A 1 179 ? -1.782 5.602 -9.305 1 94.19 179 ASP A O 1
ATOM 1329 N N . ALA A 1 180 ? 0.426 5.875 -9.555 1 95.38 180 ALA A N 1
ATOM 1330 C CA . ALA A 1 180 ? 0.36 7.312 -9.305 1 95.38 180 ALA A CA 1
ATOM 1331 C C . ALA A 1 180 ? -0.486 8.016 -10.359 1 95.38 180 ALA A C 1
ATOM 1333 O O . ALA A 1 180 ? -1.286 8.898 -10.039 1 95.38 180 ALA A O 1
ATOM 1334 N N . ARG A 1 181 ? -0.304 7.594 -11.586 1 95.69 181 ARG A N 1
ATOM 1335 C CA . ARG A 1 181 ? -1.09 8.156 -12.672 1 95.69 181 ARG A CA 1
ATOM 1336 C C . ARG A 1 181 ? -2.582 7.93 -12.453 1 95.69 181 ARG A C 1
ATOM 1338 O O . ARG A 1 181 ? -3.393 8.836 -12.664 1 95.69 181 ARG A O 1
ATOM 1345 N N . ARG A 1 182 ? -2.904 6.746 -12.016 1 93.81 182 ARG A N 1
ATOM 1346 C CA . ARG A 1 182 ? -4.301 6.441 -11.711 1 93.81 182 ARG A CA 1
ATOM 1347 C C . ARG A 1 182 ? -4.824 7.34 -10.594 1 93.81 182 ARG A C 1
ATOM 1349 O O . ARG A 1 182 ? -5.965 7.801 -10.648 1 93.81 182 ARG A O 1
ATOM 1356 N N . GLY A 1 183 ? -4.012 7.527 -9.633 1 94 183 GLY A N 1
ATOM 1357 C CA . GLY A 1 183 ? -4.379 8.43 -8.547 1 94 183 GLY A CA 1
ATOM 1358 C C . GLY A 1 183 ? -4.609 9.852 -9.008 1 94 183 GLY A C 1
ATOM 1359 O O . GLY A 1 183 ? -5.594 10.484 -8.625 1 94 183 GLY A O 1
ATOM 1360 N N . ILE A 1 184 ? -3.691 10.328 -9.82 1 95.81 184 ILE A N 1
ATOM 1361 C CA . ILE A 1 184 ? -3.809 11.68 -10.359 1 95.81 184 ILE A CA 1
ATOM 1362 C C . ILE A 1 184 ? -5.105 11.812 -11.148 1 95.81 184 ILE A C 1
ATOM 1364 O O . ILE A 1 184 ? -5.863 12.766 -10.961 1 95.81 184 ILE A O 1
ATOM 1368 N N . ASN A 1 185 ? -5.375 10.836 -11.969 1 94.75 185 ASN A N 1
ATOM 1369 C CA . ASN A 1 185 ? -6.586 10.852 -12.781 1 94.75 185 ASN A CA 1
ATOM 1370 C C . ASN A 1 185 ? -7.84 10.773 -11.906 1 94.75 185 ASN A C 1
ATOM 1372 O O . ASN A 1 185 ? -8.867 11.375 -12.242 1 94.75 185 ASN A O 1
ATOM 1376 N N . MET A 1 186 ? -7.738 10.031 -10.852 1 93.12 186 MET A N 1
ATOM 1377 C CA . MET A 1 186 ? -8.875 9.93 -9.938 1 93.12 186 MET A CA 1
ATOM 1378 C C . MET A 1 186 ? -9.211 11.289 -9.328 1 93.12 186 MET A C 1
ATOM 1380 O O . MET A 1 186 ? -10.367 11.711 -9.336 1 93.12 186 MET A O 1
ATOM 1384 N N . PHE A 1 187 ? -8.227 12.008 -8.812 1 94 187 PHE A N 1
ATOM 1385 C CA . PHE A 1 187 ? -8.453 13.305 -8.195 1 94 187 PHE A CA 1
ATOM 1386 C C . PHE A 1 187 ? -8.914 14.32 -9.234 1 94 187 PHE A C 1
ATOM 1388 O O . PHE A 1 187 ? -9.727 15.203 -8.938 1 94 187 PHE A O 1
ATOM 1395 N N . SER A 1 188 ? -8.367 14.164 -10.422 1 92.44 188 SER A N 1
ATOM 1396 C CA . SER A 1 188 ? -8.828 15.031 -11.508 1 92.44 188 SER A CA 1
ATOM 1397 C C . SER A 1 188 ? -10.312 14.812 -11.797 1 92.44 188 SER A C 1
ATOM 1399 O O . SER A 1 188 ? -11.055 15.773 -12.008 1 92.44 188 SER A O 1
ATOM 1401 N N . LYS A 1 189 ? -10.703 13.625 -11.766 1 89.31 189 LYS A N 1
ATOM 1402 C CA . LYS A 1 189 ? -12.102 13.281 -12.047 1 89.31 189 LYS A CA 1
ATOM 1403 C C . LYS A 1 189 ? -13.031 13.875 -10.992 1 89.31 189 LYS A C 1
ATOM 1405 O O . LYS A 1 189 ? -14.172 14.227 -11.297 1 89.31 189 LYS A O 1
ATOM 1410 N N . VAL A 1 190 ? -12.57 14.023 -9.828 1 87.62 190 VAL A N 1
ATOM 1411 C CA . VAL A 1 190 ? -13.414 14.57 -8.766 1 87.62 190 VAL A CA 1
ATOM 1412 C C . VAL A 1 190 ? -13.078 16.047 -8.547 1 87.62 190 VAL A C 1
ATOM 1414 O O . VAL A 1 190 ? -13.391 16.609 -7.492 1 87.62 190 VAL A O 1
ATOM 1417 N N . GLU A 1 191 ? -12.305 16.625 -9.391 1 89.88 191 GLU A N 1
ATOM 1418 C CA . GLU A 1 191 ? -12.039 18.062 -9.492 1 89.88 191 GLU A CA 1
ATOM 1419 C C . GLU A 1 191 ? -11.227 18.562 -8.297 1 89.88 191 GLU A C 1
ATOM 1421 O O . GLU A 1 191 ? -11.523 19.625 -7.742 1 89.88 191 GLU A O 1
ATOM 1426 N N . VAL A 1 192 ? -10.375 17.812 -7.871 1 93.69 192 VAL A N 1
ATOM 1427 C CA . VAL A 1 192 ? -9.406 18.219 -6.863 1 93.69 192 VAL A CA 1
ATOM 1428 C C . VAL A 1 192 ? -8.078 18.562 -7.539 1 93.69 192 VAL A C 1
ATOM 1430 O O . VAL A 1 192 ? -7.504 17.734 -8.258 1 93.69 192 VAL A O 1
ATOM 1433 N N . PRO A 1 193 ? -7.609 19.781 -7.348 1 96.31 193 PRO A N 1
ATOM 1434 C CA . PRO A 1 193 ? -6.332 20.156 -7.965 1 96.31 193 PRO A CA 1
ATOM 1435 C C . PRO A 1 193 ? -5.164 19.312 -7.457 1 96.31 193 PRO A C 1
ATOM 1437 O O . PRO A 1 193 ? -5.148 18.906 -6.289 1 96.31 193 PRO A O 1
ATOM 1440 N N . ILE A 1 194 ? -4.23 19.078 -8.391 1 97.5 194 ILE A N 1
ATOM 1441 C CA . ILE A 1 194 ? -3.01 18.375 -8.008 1 97.5 194 ILE A CA 1
ATOM 1442 C C . ILE A 1 194 ? -1.938 19.391 -7.598 1 97.5 194 ILE A C 1
ATOM 1444 O O . ILE A 1 194 ? -1.566 20.25 -8.391 1 97.5 194 ILE A O 1
ATOM 1448 N N . LEU A 1 195 ? -1.479 19.281 -6.34 1 98.31 195 LEU A N 1
ATOM 1449 C CA . LEU A 1 195 ? -0.472 20.203 -5.828 1 98.31 195 LEU A CA 1
ATOM 1450 C C . LEU A 1 195 ? 0.912 19.844 -6.359 1 98.31 195 LEU A C 1
ATOM 1452 O O . LEU A 1 195 ? 1.802 20.703 -6.41 1 98.31 195 LEU A O 1
ATOM 1456 N N . GLY A 1 196 ? 1.119 18.641 -6.703 1 98.19 196 GLY A N 1
ATOM 1457 C CA . GLY A 1 196 ? 2.375 18.141 -7.234 1 98.19 196 GLY A CA 1
ATOM 1458 C C . GLY A 1 196 ? 2.613 16.672 -6.91 1 98.19 196 GLY A C 1
ATOM 1459 O O . GLY A 1 196 ? 1.772 16.031 -6.285 1 98.19 196 GLY A O 1
ATOM 1460 N N . ILE A 1 197 ? 3.727 16.156 -7.426 1 98.38 197 ILE A N 1
ATOM 1461 C CA . ILE A 1 197 ? 4.152 14.789 -7.121 1 98.38 197 ILE A CA 1
ATOM 1462 C C . ILE A 1 197 ? 5.469 14.82 -6.352 1 98.38 197 ILE A C 1
ATOM 1464 O O . ILE A 1 197 ? 6.363 15.609 -6.672 1 98.38 197 ILE A O 1
ATOM 1468 N N . VAL A 1 198 ? 5.527 14.086 -5.246 1 98.5 198 VAL A N 1
ATOM 1469 C CA . VAL A 1 198 ? 6.754 13.891 -4.48 1 98.5 198 VAL A CA 1
ATOM 1470 C C . VAL A 1 198 ? 7.418 12.578 -4.895 1 98.5 198 VAL A C 1
ATOM 1472 O O . VAL A 1 198 ? 6.793 11.516 -4.836 1 98.5 198 VAL A O 1
ATOM 1475 N N . GLU A 1 199 ? 8.656 12.641 -5.371 1 98 199 GLU A N 1
ATOM 1476 C CA . GLU A 1 199 ? 9.445 11.438 -5.613 1 98 199 GLU A CA 1
ATOM 1477 C C . GLU A 1 199 ? 10.133 10.969 -4.336 1 98 199 GLU A C 1
ATOM 1479 O O . GLU A 1 199 ? 11.188 11.492 -3.965 1 98 199 GLU A O 1
ATOM 1484 N N . ASN A 1 200 ? 9.539 9.969 -3.744 1 97.19 200 ASN A N 1
ATOM 1485 C CA . ASN A 1 200 ? 10.117 9.383 -2.537 1 97.19 200 ASN A CA 1
ATOM 1486 C C . ASN A 1 200 ? 11.07 8.242 -2.869 1 97.19 200 ASN A C 1
ATOM 1488 O O . ASN A 1 200 ? 10.984 7.645 -3.945 1 97.19 200 ASN A O 1
ATOM 1492 N N . MET A 1 201 ? 12.055 8.016 -1.958 1 96.62 201 MET A N 1
ATOM 1493 C CA . MET A 1 201 ? 13.055 6.965 -2.125 1 96.62 201 MET A CA 1
ATOM 1494 C C . MET A 1 201 ? 13.773 7.105 -3.463 1 96.62 201 MET A C 1
ATOM 1496 O O . MET A 1 201 ? 13.953 6.125 -4.188 1 96.62 201 MET A O 1
ATOM 1500 N N . SER A 1 202 ? 14.242 8.297 -3.705 1 96.5 202 SER A N 1
ATOM 1501 C CA . SER A 1 202 ? 14.789 8.672 -5.004 1 96.5 202 SER A CA 1
ATOM 1502 C C . SER A 1 202 ? 16.172 8.062 -5.219 1 96.5 202 SER A C 1
ATOM 1504 O O . SER A 1 202 ? 16.531 7.699 -6.344 1 96.5 202 SER A O 1
ATOM 1506 N N . CYS A 1 203 ? 16.891 7.984 -4.172 1 95.69 203 CYS A N 1
ATOM 1507 C CA . CYS A 1 203 ? 18.25 7.434 -4.246 1 95.69 203 CYS A CA 1
ATOM 1508 C C . CYS A 1 203 ? 18.734 7.012 -2.869 1 95.69 203 CYS A C 1
ATOM 1510 O O . CYS A 1 203 ? 18.297 7.555 -1.854 1 95.69 203 CYS A O 1
ATOM 1512 N N . PHE A 1 204 ? 19.594 5.961 -2.883 1 96.19 204 PHE A N 1
ATOM 1513 C CA . PHE A 1 204 ? 20.281 5.523 -1.673 1 96.19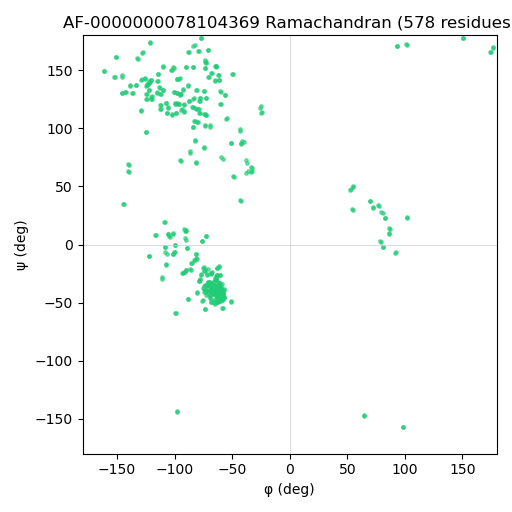 204 PHE A CA 1
ATOM 1514 C C . PHE A 1 204 ? 21.766 5.789 -1.771 1 96.19 204 PHE A C 1
ATOM 1516 O O . PHE A 1 204 ? 22.438 5.277 -2.67 1 96.19 204 PHE A O 1
ATOM 1523 N N . LYS A 1 205 ? 22.203 6.629 -0.901 1 95.44 205 LYS A N 1
ATOM 1524 C CA . LYS A 1 205 ? 23.641 6.871 -0.826 1 95.44 205 LYS A CA 1
ATOM 1525 C C . LYS A 1 205 ? 24.297 5.949 0.194 1 95.44 205 LYS A C 1
ATOM 1527 O O . LYS A 1 205 ? 24.062 6.074 1.397 1 95.44 205 LYS A O 1
ATOM 1532 N N . CYS A 1 206 ? 25.156 5.047 -0.284 1 95.69 206 CYS A N 1
ATOM 1533 C CA . CYS A 1 206 ? 25.844 4.121 0.612 1 95.69 206 CYS A CA 1
ATOM 1534 C C . CYS A 1 206 ? 26.688 4.871 1.636 1 95.69 206 CYS A C 1
ATOM 1536 O O . CYS A 1 206 ? 27.594 5.629 1.269 1 95.69 206 CYS A O 1
ATOM 1538 N N . PRO A 1 207 ? 26.359 4.633 2.869 1 92.44 207 PRO A N 1
ATOM 1539 C CA . PRO A 1 207 ? 27.125 5.352 3.893 1 92.44 207 PRO A CA 1
ATOM 1540 C C . PRO A 1 207 ? 28.609 4.977 3.891 1 92.44 207 PRO A C 1
ATOM 1542 O O . PRO A 1 207 ? 29.438 5.77 4.316 1 92.44 207 PRO A O 1
ATOM 1545 N N . ASN A 1 208 ? 28.891 3.82 3.443 1 94.94 208 ASN A N 1
ATOM 1546 C CA . ASN A 1 208 ? 30.266 3.328 3.484 1 94.94 208 ASN A CA 1
ATOM 1547 C C . ASN A 1 208 ? 31.094 3.883 2.33 1 94.94 208 ASN A C 1
ATOM 1549 O O . ASN A 1 208 ? 32.219 4.348 2.535 1 94.94 208 ASN A O 1
ATOM 1553 N N . CYS A 1 209 ? 30.578 3.979 1.086 1 96.94 209 CYS A N 1
ATOM 1554 C CA . CYS A 1 209 ? 31.406 4.355 -0.061 1 96.94 209 CYS A CA 1
ATOM 1555 C C . CYS A 1 209 ? 30.844 5.598 -0.745 1 96.94 209 CYS A C 1
ATOM 1557 O O . CYS A 1 209 ? 31.422 6.094 -1.712 1 96.94 209 CYS A O 1
ATOM 1559 N N . ALA A 1 210 ? 29.719 6.078 -0.449 1 93.94 210 ALA A N 1
ATOM 1560 C CA . ALA A 1 210 ? 29.078 7.32 -0.887 1 93.94 210 ALA A CA 1
ATOM 1561 C C . ALA A 1 210 ? 28.5 7.172 -2.289 1 93.94 210 ALA A C 1
ATOM 1563 O O . ALA A 1 210 ? 27.938 8.125 -2.836 1 93.94 210 ALA A O 1
ATOM 1564 N N . GLU A 1 211 ? 28.641 5.996 -2.768 1 95.62 211 GLU A N 1
ATOM 1565 C CA . GLU A 1 211 ? 28.031 5.762 -4.07 1 95.62 211 GLU A CA 1
ATOM 1566 C C . GLU A 1 211 ? 26.5 5.879 -3.994 1 95.62 211 GLU A C 1
ATOM 1568 O O . GLU A 1 211 ? 25.891 5.438 -3.021 1 95.62 211 GLU A O 1
ATOM 1573 N N . ARG A 1 212 ? 25.969 6.469 -5.043 1 95.62 212 ARG A N 1
ATOM 1574 C CA . ARG A 1 212 ? 24.531 6.633 -5.137 1 95.62 212 ARG A CA 1
ATOM 1575 C C . ARG A 1 212 ? 23.891 5.488 -5.926 1 95.62 212 ARG A C 1
ATOM 1577 O O . ARG A 1 212 ? 24.375 5.129 -7 1 95.62 212 ARG A O 1
ATOM 1584 N N . TRP A 1 213 ? 22.875 4.918 -5.324 1 95.38 213 TRP A N 1
ATOM 1585 C CA . TRP A 1 213 ? 22.156 3.832 -5.977 1 95.38 213 TRP A CA 1
ATOM 1586 C C . TRP A 1 213 ? 20.688 4.195 -6.172 1 95.38 213 TRP A C 1
ATOM 1588 O O . TRP A 1 213 ? 20.016 4.602 -5.223 1 95.38 213 TRP A O 1
ATOM 1598 N N . PHE A 1 214 ? 20.234 4.062 -7.414 1 95.81 214 PHE A N 1
ATOM 1599 C CA . PHE A 1 214 ? 18.844 4.328 -7.754 1 95.81 214 PHE A CA 1
ATOM 1600 C C . PHE A 1 214 ? 18.016 3.045 -7.73 1 95.81 214 PHE A C 1
ATOM 1602 O O . PHE A 1 214 ? 17.562 2.574 -8.773 1 95.81 214 PHE A O 1
ATOM 1609 N N . ILE A 1 215 ? 17.797 2.594 -6.516 1 94 215 ILE A N 1
ATOM 1610 C CA . ILE A 1 215 ? 17.234 1.277 -6.23 1 94 215 ILE A CA 1
ATOM 1611 C C . ILE A 1 215 ? 15.859 1.154 -6.867 1 94 215 ILE A C 1
ATOM 1613 O O . ILE A 1 215 ? 15.5 0.096 -7.391 1 94 215 ILE A O 1
ATOM 1617 N N . PHE A 1 216 ? 15.023 2.24 -6.867 1 94.88 216 PHE A N 1
ATOM 1618 C CA . PHE A 1 216 ? 13.656 2.191 -7.371 1 94.88 216 PHE A CA 1
ATOM 1619 C C . PHE A 1 216 ? 13.539 2.961 -8.68 1 94.88 216 PHE A C 1
ATOM 1621 O O . PHE A 1 216 ? 12.445 3.385 -9.062 1 94.88 216 PHE A O 1
ATOM 1628 N N . GLY A 1 217 ? 14.617 3.191 -9.352 1 93.38 217 GLY A N 1
ATOM 1629 C CA . GLY A 1 217 ? 14.602 3.891 -10.633 1 93.38 217 GLY A CA 1
ATOM 1630 C C . GLY A 1 217 ? 15.023 5.344 -10.516 1 93.38 217 GLY A C 1
ATOM 1631 O O . GLY A 1 217 ? 15.227 5.852 -9.406 1 93.38 217 GLY A O 1
ATOM 1632 N N . GLU A 1 218 ? 15.172 5.895 -11.703 1 93.12 218 GLU A N 1
ATOM 1633 C CA . GLU A 1 218 ? 15.633 7.281 -11.758 1 93.12 218 GLU A CA 1
ATOM 1634 C C . GLU A 1 218 ? 14.828 8.086 -12.766 1 93.12 218 GLU A C 1
ATOM 1636 O O . GLU A 1 218 ? 14.625 7.648 -13.906 1 93.12 218 GLU A O 1
ATOM 1641 N N . GLY A 1 219 ? 14.367 9.234 -12.297 1 90.44 219 GLY A N 1
ATOM 1642 C CA . GLY A 1 219 ? 13.797 10.203 -13.211 1 90.44 219 GLY A CA 1
ATOM 1643 C C . GLY A 1 219 ? 12.352 9.906 -13.578 1 90.44 219 GLY A C 1
ATOM 1644 O O . GLY A 1 219 ? 11.719 10.672 -14.297 1 90.44 219 GLY A O 1
ATOM 1645 N N . GLY A 1 220 ? 11.789 8.859 -13.109 1 94.12 220 GLY A N 1
ATOM 1646 C CA . GLY A 1 220 ? 10.445 8.445 -13.492 1 94.12 220 GLY A CA 1
ATOM 1647 C C . GLY A 1 220 ? 9.383 9.445 -13.102 1 94.12 220 GLY A C 1
ATOM 1648 O O . GLY A 1 220 ? 8.461 9.711 -13.875 1 94.12 220 GLY A O 1
ATOM 1649 N N . SER A 1 221 ? 9.516 10.008 -11.969 1 95.94 221 SER A N 1
ATOM 1650 C CA . SER A 1 221 ? 8.508 10.945 -11.484 1 95.94 221 SER A CA 1
ATOM 1651 C C . SER A 1 221 ? 8.508 12.234 -12.297 1 95.94 221 SER A C 1
ATOM 1653 O O . SER A 1 221 ? 7.453 12.805 -12.57 1 95.94 221 SER A O 1
ATOM 1655 N N . ARG A 1 222 ? 9.688 12.695 -12.664 1 96.69 222 ARG A N 1
ATOM 1656 C CA . ARG A 1 222 ? 9.797 13.891 -13.492 1 96.69 222 ARG A CA 1
ATOM 1657 C C . ARG A 1 222 ? 9.133 13.68 -14.852 1 96.69 222 ARG A C 1
ATOM 1659 O O . ARG A 1 222 ? 8.422 14.555 -15.344 1 96.69 222 ARG A O 1
ATOM 1666 N N . LYS A 1 223 ? 9.43 12.586 -15.43 1 96.94 223 LYS A N 1
ATOM 1667 C CA . LYS A 1 223 ? 8.812 12.242 -16.703 1 96.94 223 LYS A CA 1
ATOM 1668 C C . LYS A 1 223 ? 7.293 12.18 -16.594 1 96.94 223 LYS A C 1
ATOM 1670 O O . LYS A 1 223 ? 6.578 12.742 -17.422 1 96.94 223 LYS A O 1
ATOM 1675 N N . THR A 1 224 ? 6.82 11.516 -15.594 1 96.38 224 THR A N 1
ATOM 1676 C CA . THR A 1 224 ? 5.383 11.398 -15.352 1 96.38 224 THR A CA 1
ATOM 1677 C C . THR A 1 224 ? 4.758 12.773 -15.141 1 96.38 224 THR A C 1
ATOM 1679 O O . THR A 1 224 ? 3.703 13.078 -15.711 1 96.38 224 THR A O 1
ATOM 1682 N N . ALA A 1 225 ? 5.379 13.578 -14.336 1 97.56 225 ALA A N 1
ATOM 1683 C CA . ALA A 1 225 ? 4.891 14.93 -14.07 1 97.56 225 ALA A CA 1
ATOM 1684 C C . ALA A 1 225 ? 4.754 15.734 -15.359 1 97.56 225 ALA A C 1
ATOM 1686 O O . ALA A 1 225 ? 3.732 16.391 -15.586 1 97.56 225 ALA A O 1
ATOM 1687 N N . ALA A 1 226 ? 5.754 15.656 -16.188 1 97.56 226 ALA A N 1
ATOM 1688 C CA . ALA A 1 226 ? 5.742 16.359 -17.469 1 97.56 226 ALA A CA 1
ATOM 1689 C C . ALA A 1 226 ? 4.605 15.875 -18.359 1 97.56 226 ALA A C 1
ATOM 1691 O O . ALA A 1 226 ? 3.877 16.672 -18.953 1 97.56 226 ALA A O 1
ATOM 1692 N N . GLU A 1 227 ? 4.449 14.609 -18.422 1 96.88 227 GLU A N 1
ATOM 1693 C CA . GLU A 1 227 ? 3.426 14 -19.281 1 96.88 227 GLU A CA 1
ATOM 1694 C C . GLU A 1 227 ? 2.023 14.367 -18.797 1 96.88 227 GLU A C 1
ATOM 1696 O O . GLU A 1 227 ? 1.104 14.5 -19.609 1 96.88 227 GLU A O 1
ATOM 1701 N N . MET A 1 228 ? 1.882 14.539 -17.516 1 96.44 228 MET A N 1
ATOM 1702 C CA . MET A 1 228 ? 0.547 14.734 -16.953 1 96.44 228 MET A CA 1
ATOM 1703 C C . MET A 1 228 ? 0.281 16.219 -16.688 1 96.44 228 MET A C 1
ATOM 1705 O O . MET A 1 228 ? -0.8 16.578 -16.219 1 96.44 228 MET A O 1
ATOM 1709 N N . GLY A 1 229 ? 1.237 17.062 -16.859 1 96.31 229 GLY A N 1
ATOM 1710 C CA . GLY A 1 229 ? 1.069 18.5 -16.703 1 96.31 229 GLY A CA 1
ATOM 1711 C C . GLY A 1 229 ? 1.022 18.922 -15.25 1 96.31 229 GLY A C 1
ATOM 1712 O O . GLY A 1 229 ? 0.246 19.812 -14.883 1 96.31 229 GLY A O 1
ATOM 1713 N N . ILE A 1 230 ? 1.759 18.234 -14.445 1 96.75 230 ILE A N 1
ATOM 1714 C CA . ILE A 1 230 ? 1.825 18.625 -13.047 1 96.75 230 ILE A CA 1
ATOM 1715 C C . ILE A 1 230 ? 3.271 18.922 -12.656 1 96.75 230 ILE A C 1
ATOM 1717 O O . ILE A 1 230 ? 4.184 18.781 -13.477 1 96.75 230 ILE A O 1
ATOM 1721 N N . GLU A 1 231 ? 3.492 19.422 -11.422 1 96.81 231 GLU A N 1
ATOM 1722 C CA . GLU A 1 231 ? 4.828 19.781 -10.969 1 96.81 231 GLU A CA 1
ATOM 1723 C C . GLU A 1 231 ? 5.398 18.734 -10.023 1 96.81 231 GLU A C 1
ATOM 1725 O O . GLU A 1 231 ? 4.652 18.047 -9.328 1 96.81 231 GLU A O 1
ATOM 1730 N N . VAL A 1 232 ? 6.695 18.656 -10.094 1 98 232 VAL A N 1
ATOM 1731 C CA . VAL A 1 232 ? 7.383 17.891 -9.062 1 98 232 VAL A CA 1
ATOM 1732 C C . VAL A 1 232 ? 7.551 18.734 -7.809 1 98 232 VAL A C 1
ATOM 1734 O O . VAL A 1 232 ? 8.203 19.781 -7.844 1 98 232 VAL A O 1
ATOM 1737 N N . ALA A 1 233 ? 6.957 18.328 -6.73 1 98.12 233 ALA A N 1
ATOM 1738 C CA . ALA A 1 233 ? 6.988 19.094 -5.488 1 98.12 233 ALA A CA 1
ATOM 1739 C C . ALA A 1 233 ? 8.312 18.906 -4.758 1 98.12 233 ALA A C 1
ATOM 1741 O O . ALA A 1 233 ? 8.766 19.797 -4.031 1 98.12 233 ALA A O 1
ATOM 1742 N N . GLY A 1 234 ? 8.898 17.703 -4.918 1 97.75 234 GLY A N 1
ATOM 1743 C CA . GLY A 1 234 ? 10.18 17.453 -4.273 1 97.75 234 GLY A CA 1
ATOM 1744 C C . GLY A 1 234 ? 10.641 16.016 -4.434 1 97.75 234 GLY A C 1
ATOM 1745 O O . GLY A 1 234 ? 9.883 15.156 -4.91 1 97.75 234 GLY A O 1
ATOM 1746 N N . GLU A 1 235 ? 11.906 15.828 -4.133 1 97.62 235 GLU A N 1
ATOM 1747 C CA . GLU A 1 235 ? 12.547 14.516 -4.113 1 97.62 235 GLU A CA 1
ATOM 1748 C C . GLU A 1 235 ? 13.102 14.195 -2.729 1 97.62 235 GLU A C 1
ATOM 1750 O O . GLU A 1 235 ? 13.836 14.992 -2.146 1 97.62 235 GLU A O 1
ATOM 1755 N N . ILE A 1 236 ? 12.664 13.039 -2.203 1 98.12 236 ILE A N 1
ATOM 1756 C CA . ILE A 1 236 ? 13.125 12.594 -0.892 1 98.12 236 ILE A CA 1
ATOM 1757 C C . ILE A 1 236 ? 13.992 11.344 -1.045 1 98.12 236 ILE A C 1
ATOM 1759 O O . ILE A 1 236 ? 13.531 10.32 -1.546 1 98.12 236 ILE A O 1
ATOM 1763 N N . PRO A 1 237 ? 15.25 11.375 -0.624 1 96.62 237 PRO A N 1
ATOM 1764 C CA . PRO A 1 237 ? 16.109 10.195 -0.743 1 96.62 237 PRO A CA 1
ATOM 1765 C C . PRO A 1 237 ? 15.742 9.094 0.248 1 96.62 237 PRO A C 1
ATOM 1767 O O . PRO A 1 237 ? 15.031 9.344 1.226 1 96.62 237 PRO A O 1
ATOM 1770 N N . LEU A 1 238 ? 16.125 7.891 -0.122 1 95.06 238 LEU A N 1
ATOM 1771 C CA . LEU A 1 238 ? 16.016 6.77 0.807 1 95.06 238 LEU A CA 1
ATOM 1772 C C . LEU A 1 238 ? 17.078 6.875 1.904 1 95.06 238 LEU A C 1
ATOM 1774 O O . LEU A 1 238 ? 18.281 6.812 1.625 1 95.06 238 LEU A O 1
ATOM 1778 N N . GLU A 1 239 ? 16.641 7.125 3.117 1 93.62 239 GLU A N 1
ATOM 1779 C CA . GLU A 1 239 ? 17.547 7.355 4.238 1 93.62 239 GLU A CA 1
ATOM 1780 C C . GLU A 1 239 ? 17.125 6.551 5.465 1 93.62 239 GLU A C 1
ATOM 1782 O O . GLU A 1 239 ? 15.938 6.5 5.801 1 93.62 239 GLU A O 1
ATOM 1787 N N . LEU A 1 240 ? 18.094 5.965 6.133 1 92.19 240 LEU A N 1
ATOM 1788 C CA . LEU A 1 240 ? 17.859 5.137 7.309 1 92.19 240 LEU A CA 1
ATOM 1789 C C . LEU A 1 240 ? 17.172 5.941 8.414 1 92.19 240 LEU A C 1
ATOM 1791 O O . LEU A 1 240 ? 16.328 5.418 9.133 1 92.19 240 LEU A O 1
ATOM 1795 N N . GLY A 1 241 ? 17.578 7.191 8.508 1 94.25 241 GLY A N 1
ATOM 1796 C CA . GLY A 1 241 ? 17.031 8.047 9.547 1 94.25 241 GLY A CA 1
ATOM 1797 C C . GLY A 1 241 ? 15.523 8.242 9.43 1 94.25 241 GLY A C 1
ATOM 1798 O O . GLY A 1 241 ? 14.836 8.406 10.43 1 94.25 241 GLY A O 1
ATOM 1799 N N . ILE A 1 242 ? 15.031 8.258 8.227 1 95.81 242 ILE A N 1
ATOM 1800 C CA . ILE A 1 242 ? 13.594 8.398 8 1 95.81 242 ILE A CA 1
ATOM 1801 C C . ILE A 1 242 ? 12.867 7.176 8.555 1 95.81 242 ILE A C 1
ATOM 1803 O O . ILE A 1 242 ? 11.891 7.309 9.297 1 95.81 242 ILE A O 1
ATOM 1807 N N . ARG A 1 243 ? 13.336 6 8.164 1 92.75 243 ARG A N 1
ATOM 1808 C CA . ARG A 1 243 ? 12.742 4.746 8.617 1 92.75 243 ARG A CA 1
ATOM 1809 C C . ARG A 1 243 ? 12.766 4.648 10.141 1 92.75 243 ARG A C 1
ATOM 1811 O O . ARG A 1 243 ? 11.758 4.328 10.766 1 92.75 243 ARG A O 1
ATOM 1818 N N . LYS A 1 244 ? 13.906 4.953 10.719 1 94.94 244 LYS A N 1
ATOM 1819 C CA . LYS A 1 244 ? 14.055 4.891 12.172 1 94.94 244 LYS A CA 1
ATOM 1820 C C . LYS A 1 244 ? 13.109 5.863 12.867 1 94.94 244 LYS A C 1
ATOM 1822 O O . LYS A 1 244 ? 12.5 5.527 13.875 1 94.94 244 LYS A O 1
ATOM 1827 N N . GLY A 1 245 ? 13.031 7.051 12.336 1 96.19 245 GLY A N 1
ATOM 1828 C CA . GLY A 1 245 ? 12.125 8.047 12.883 1 96.19 245 GLY A CA 1
ATOM 1829 C C . GLY A 1 245 ? 10.672 7.605 12.867 1 96.19 245 GLY A C 1
ATOM 1830 O O . GLY A 1 245 ? 9.93 7.859 13.812 1 96.19 245 GLY A O 1
ATOM 1831 N N . SER A 1 246 ? 10.266 6.949 11.773 1 95.62 246 SER A N 1
ATOM 1832 C CA . SER A 1 246 ? 8.898 6.441 11.656 1 95.62 246 SER A CA 1
ATOM 1833 C C . SER A 1 246 ? 8.625 5.363 12.695 1 95.62 246 SER A C 1
ATOM 1835 O O . SER A 1 246 ? 7.559 5.355 13.32 1 95.62 246 SER A O 1
ATOM 1837 N N . ASP A 1 247 ? 9.578 4.48 12.938 1 95.06 247 ASP A N 1
ATOM 1838 C CA . ASP A 1 247 ? 9.43 3.389 13.891 1 95.06 247 ASP A CA 1
ATOM 1839 C C . ASP A 1 247 ? 9.43 3.912 15.328 1 95.06 247 ASP A C 1
ATOM 1841 O O . ASP A 1 247 ? 8.672 3.432 16.172 1 95.06 247 ASP A O 1
ATOM 1845 N N . ASP A 1 248 ? 10.242 4.945 15.547 1 96.31 248 ASP A N 1
ATOM 1846 C CA . ASP A 1 248 ? 10.414 5.484 16.891 1 96.31 248 ASP A CA 1
ATOM 1847 C C . ASP A 1 248 ? 9.32 6.504 17.219 1 96.31 248 ASP A C 1
ATOM 1849 O O . ASP A 1 248 ? 9.141 6.875 18.375 1 96.31 248 ASP A O 1
ATOM 1853 N N . GLY A 1 249 ? 8.656 6.945 16.234 1 97.62 249 GLY A N 1
ATOM 1854 C CA . GLY A 1 249 ? 7.617 7.941 16.422 1 97.62 249 GLY A CA 1
ATOM 1855 C C . GLY A 1 249 ? 8.156 9.359 16.5 1 97.62 249 GLY A C 1
ATOM 1856 O O . GLY A 1 249 ? 7.562 10.211 17.172 1 97.62 249 GLY A O 1
ATOM 1857 N N . VAL A 1 250 ? 9.32 9.578 15.961 1 98.31 250 VAL A N 1
ATOM 1858 C CA . VAL A 1 250 ? 9.914 10.914 15.914 1 98.31 250 VAL A CA 1
ATOM 1859 C C . VAL A 1 250 ? 10.266 11.266 14.469 1 98.31 250 VAL A C 1
ATOM 1861 O O . VAL A 1 250 ? 11.352 10.945 13.992 1 98.31 250 VAL A O 1
ATOM 1864 N N . PRO A 1 251 ? 9.367 12.008 13.789 1 98.25 251 PRO A N 1
ATOM 1865 C CA . PRO A 1 251 ? 9.648 12.391 12.406 1 98.25 251 PRO A CA 1
ATOM 1866 C C . PRO A 1 251 ? 11.039 13 12.234 1 98.25 251 PRO A C 1
ATOM 1868 O O . PRO A 1 251 ? 11.523 13.695 13.125 1 98.25 251 PRO A O 1
ATOM 1871 N N . ILE A 1 252 ? 11.625 12.766 11.102 1 98.06 252 ILE A N 1
ATOM 1872 C CA . ILE A 1 252 ? 13.016 13.156 10.859 1 98.06 252 ILE A CA 1
ATOM 1873 C C . ILE A 1 252 ? 13.133 14.68 10.891 1 98.06 252 ILE A C 1
ATOM 1875 O O . ILE A 1 252 ? 14.164 15.219 11.312 1 98.06 252 ILE A O 1
ATOM 1879 N N . VAL A 1 253 ? 12.102 15.383 10.547 1 98.25 253 VAL A N 1
ATOM 1880 C CA . VAL A 1 253 ? 12.094 16.844 10.57 1 98.25 253 VAL A CA 1
ATOM 1881 C C . VAL A 1 253 ? 12.266 17.328 12.008 1 98.25 253 VAL A C 1
ATOM 1883 O O . VAL A 1 253 ? 12.75 18.438 12.234 1 98.25 253 VAL A O 1
ATOM 1886 N N . ILE A 1 254 ? 11.883 16.578 12.984 1 97.88 254 ILE A N 1
ATOM 1887 C CA . ILE A 1 254 ? 12.031 16.891 14.398 1 97.88 254 ILE A CA 1
ATOM 1888 C C . ILE A 1 254 ? 13.383 16.391 14.898 1 97.88 254 ILE A C 1
ATOM 1890 O O . ILE A 1 254 ? 14.141 17.156 15.508 1 97.88 254 ILE A O 1
ATOM 1894 N N . SER A 1 255 ? 13.781 15.156 14.586 1 97.31 255 SER A N 1
ATOM 1895 C CA . SER A 1 255 ? 14.945 14.508 15.172 1 97.31 255 SER A CA 1
ATOM 1896 C C . SER A 1 255 ? 16.234 15.008 14.539 1 97.31 255 SER A C 1
ATOM 1898 O O . SER A 1 255 ? 17.297 15 15.18 1 97.31 255 SER A O 1
ATOM 1900 N N . ALA A 1 256 ? 16.156 15.406 13.242 1 97.31 256 ALA A N 1
ATOM 1901 C CA . ALA A 1 256 ? 17.312 15.93 12.531 1 97.31 256 ALA A CA 1
ATOM 1902 C C . ALA A 1 256 ? 16.922 17.109 11.648 1 97.31 256 ALA A C 1
ATOM 1904 O O . ALA A 1 256 ? 17.047 17.047 10.422 1 97.31 256 ALA A O 1
ATOM 1905 N N . PRO A 1 257 ? 16.562 18.219 12.258 1 96.19 257 PRO A N 1
ATOM 1906 C CA . PRO A 1 257 ? 15.984 19.344 11.531 1 96.19 257 PRO A CA 1
ATOM 1907 C C . PRO A 1 257 ? 16.938 19.953 10.508 1 96.19 257 PRO A C 1
ATOM 1909 O O . PRO A 1 257 ? 16.5 20.562 9.531 1 96.19 257 PRO A O 1
ATOM 1912 N N . ASP A 1 258 ? 18.266 19.719 10.641 1 95.62 258 ASP A N 1
ATOM 1913 C CA . ASP A 1 258 ? 19.219 20.359 9.75 1 95.62 258 ASP A CA 1
ATOM 1914 C C . ASP A 1 258 ? 19.75 19.375 8.711 1 95.62 258 ASP A C 1
ATOM 1916 O O . ASP A 1 258 ? 20.625 19.719 7.91 1 95.62 258 ASP A O 1
ATOM 1920 N N . SER A 1 259 ? 19.172 18.203 8.688 1 95.75 259 SER A N 1
ATOM 1921 C CA . SER A 1 259 ? 19.609 17.203 7.715 1 95.75 259 SER A CA 1
ATOM 1922 C C . SER A 1 259 ? 19.125 17.547 6.312 1 95.75 259 SER A C 1
ATOM 1924 O O . SER A 1 259 ? 18.172 18.312 6.152 1 95.75 259 SER A O 1
ATOM 1926 N N . ASP A 1 260 ? 19.828 16.969 5.301 1 94.69 260 ASP A N 1
ATOM 1927 C CA . ASP A 1 260 ? 19.453 17.188 3.908 1 94.69 260 ASP A CA 1
ATOM 1928 C C . ASP A 1 260 ? 18.031 16.688 3.652 1 94.69 260 ASP A C 1
ATOM 1930 O O . ASP A 1 260 ? 17.281 17.312 2.889 1 94.69 260 ASP A O 1
ATOM 1934 N N . VAL A 1 261 ? 17.703 15.703 4.309 1 96.12 261 VAL A N 1
ATOM 1935 C CA . VAL A 1 261 ? 16.391 15.117 4.098 1 96.12 261 VAL A CA 1
ATOM 1936 C C . VAL A 1 261 ? 15.32 16 4.727 1 96.12 261 VAL A C 1
ATOM 1938 O O . VAL A 1 261 ? 14.242 16.188 4.16 1 96.12 261 VAL A O 1
ATOM 1941 N N . SER A 1 262 ? 15.578 16.531 5.887 1 97.81 262 SER A N 1
ATOM 1942 C CA . SER A 1 262 ? 14.656 17.469 6.508 1 97.81 262 SER A CA 1
ATOM 1943 C C . SER A 1 262 ? 14.453 18.703 5.629 1 97.81 262 SER A C 1
ATOM 1945 O O . SER A 1 262 ? 13.336 19.188 5.48 1 97.81 262 SER A O 1
ATOM 1947 N N . LYS A 1 263 ? 15.539 19.156 5.062 1 97.94 263 LYS A N 1
ATOM 1948 C CA . LYS A 1 263 ? 15.445 20.297 4.156 1 97.94 263 LYS A CA 1
ATOM 1949 C C . LYS A 1 263 ? 14.555 19.984 2.961 1 97.94 263 LYS A C 1
ATOM 1951 O O . LYS A 1 263 ? 13.797 20.844 2.5 1 97.94 263 LYS A O 1
ATOM 1956 N N . ALA A 1 264 ? 14.688 18.781 2.506 1 98.06 264 ALA A N 1
ATOM 1957 C CA . ALA A 1 264 ? 13.859 18.375 1.38 1 98.06 264 ALA A CA 1
ATOM 1958 C C . ALA A 1 264 ? 12.375 18.406 1.747 1 98.06 264 ALA A C 1
ATOM 1960 O O . ALA A 1 264 ? 11.547 18.891 0.97 1 98.06 264 ALA A O 1
ATOM 1961 N N . TYR A 1 265 ? 11.977 17.906 2.924 1 98.62 265 TYR A N 1
ATOM 1962 C CA . TYR A 1 265 ? 10.586 17.953 3.369 1 98.62 265 TYR A CA 1
ATOM 1963 C C . TYR A 1 265 ? 10.117 19.391 3.561 1 98.62 265 TYR A C 1
ATOM 1965 O O . TYR A 1 265 ? 8.969 19.719 3.252 1 98.62 265 TYR A O 1
ATOM 1973 N N . ILE A 1 266 ? 10.984 20.234 4.062 1 98.56 266 ILE A N 1
ATOM 1974 C CA . ILE A 1 266 ? 10.656 21.641 4.281 1 98.56 266 ILE A CA 1
ATOM 1975 C C . ILE A 1 266 ? 10.406 22.328 2.941 1 98.56 266 ILE A C 1
ATOM 1977 O O . ILE A 1 266 ? 9.461 23.109 2.807 1 98.56 266 ILE A O 1
ATOM 1981 N N . GLU A 1 267 ? 11.227 22.016 1.976 1 98.38 267 GLU A N 1
ATOM 1982 C CA . GLU A 1 267 ? 11.023 22.562 0.636 1 98.38 267 GLU A CA 1
ATOM 1983 C C . GLU A 1 267 ? 9.68 22.125 0.058 1 98.38 267 GLU A C 1
ATOM 1985 O O . GLU A 1 267 ? 8.984 22.906 -0.58 1 98.38 267 GLU A O 1
ATOM 1990 N N . VAL A 1 268 ? 9.336 20.875 0.259 1 98.69 268 VAL A N 1
ATOM 1991 C CA . VAL A 1 268 ? 8.031 20.375 -0.183 1 98.69 268 VAL A CA 1
ATOM 1992 C C . VAL A 1 268 ? 6.922 21.172 0.502 1 98.69 268 VAL A C 1
ATOM 1994 O O . VAL A 1 268 ? 5.957 21.594 -0.144 1 98.69 268 VAL A O 1
ATOM 1997 N N . ALA A 1 269 ? 7.023 21.406 1.812 1 98.81 269 ALA A N 1
ATOM 1998 C CA . ALA A 1 269 ? 6.035 22.156 2.582 1 98.81 269 ALA A CA 1
ATOM 1999 C C . ALA A 1 269 ? 5.863 23.562 2.021 1 98.81 269 ALA A C 1
ATOM 2001 O O . ALA A 1 269 ? 4.734 24.031 1.838 1 98.81 269 ALA A O 1
ATOM 2002 N N . GLN A 1 270 ? 6.957 24.188 1.697 1 98.5 270 GLN A N 1
ATOM 2003 C CA . GLN A 1 270 ? 6.926 25.547 1.166 1 98.5 270 GLN A CA 1
ATOM 2004 C C . GLN A 1 270 ? 6.242 25.578 -0.198 1 98.5 270 GLN A C 1
ATOM 2006 O O . GLN A 1 270 ? 5.473 26.5 -0.483 1 98.5 270 GLN A O 1
ATOM 2011 N N . LYS A 1 271 ? 6.559 24.625 -0.99 1 98.25 271 LYS A N 1
ATOM 2012 C CA . LYS A 1 271 ? 5.93 24.562 -2.307 1 98.25 271 LYS A CA 1
ATOM 2013 C C . LYS A 1 271 ? 4.426 24.344 -2.188 1 98.25 271 LYS A C 1
ATOM 2015 O O . LYS A 1 271 ? 3.646 24.906 -2.951 1 98.25 271 LYS A O 1
ATOM 2020 N N . VAL A 1 272 ? 4.02 23.484 -1.277 1 98.31 272 VAL A N 1
ATOM 2021 C CA . VAL A 1 272 ? 2.605 23.219 -1.042 1 98.31 272 VAL A CA 1
ATOM 2022 C C . VAL A 1 272 ? 1.901 24.516 -0.632 1 98.31 272 VAL A C 1
ATOM 2024 O O . VAL A 1 272 ? 0.839 24.844 -1.163 1 98.31 272 VAL A O 1
ATOM 2027 N N . VAL A 1 273 ? 2.477 25.281 0.294 1 98.12 273 VAL A N 1
ATOM 2028 C CA . VAL A 1 273 ? 1.901 26.547 0.77 1 98.12 273 VAL A CA 1
ATOM 2029 C C . VAL A 1 273 ? 1.772 27.531 -0.392 1 98.12 273 VAL A C 1
ATOM 2031 O O . VAL A 1 273 ? 0.725 28.156 -0.572 1 98.12 273 VAL A O 1
ATOM 2034 N N . SER A 1 274 ? 2.844 27.594 -1.186 1 97.5 274 SER A N 1
ATOM 2035 C CA . SER A 1 274 ? 2.842 28.5 -2.328 1 97.5 274 SER A CA 1
ATOM 2036 C C . SER A 1 274 ? 1.753 28.125 -3.328 1 97.5 274 SER A C 1
ATOM 2038 O O . SER A 1 274 ? 1.043 29 -3.832 1 97.5 274 SER A O 1
ATOM 2040 N N . ARG A 1 275 ? 1.63 26.875 -3.58 1 96.94 275 ARG A N 1
ATOM 2041 C CA . ARG A 1 275 ? 0.632 26.391 -4.535 1 96.94 275 ARG A CA 1
ATOM 2042 C C . ARG A 1 275 ? -0.781 26.656 -4.027 1 96.94 275 ARG A C 1
ATOM 2044 O O . ARG A 1 275 ? -1.675 27 -4.809 1 96.94 275 ARG A O 1
ATOM 2051 N N . LEU A 1 276 ? -1.016 26.438 -2.768 1 96.81 276 LEU A N 1
ATOM 2052 C CA . LEU A 1 276 ? -2.324 26.703 -2.178 1 96.81 276 LEU A CA 1
ATOM 2053 C C . LEU A 1 276 ? -2.689 28.188 -2.297 1 96.81 276 LEU A C 1
ATOM 2055 O O . LEU A 1 276 ? -3.846 28.516 -2.553 1 96.81 276 LEU A O 1
ATOM 2059 N N . GLU A 1 277 ? -1.712 29.031 -2.1 1 95.5 277 GLU A N 1
ATOM 2060 C CA . GLU A 1 277 ? -1.938 30.469 -2.25 1 95.5 277 GLU A CA 1
ATOM 2061 C C . GLU A 1 277 ? -2.307 30.828 -3.688 1 95.5 277 GLU A C 1
ATOM 2063 O O . GLU A 1 277 ? -3.209 31.625 -3.922 1 95.5 277 GLU A O 1
ATOM 2068 N N . GLU A 1 278 ? -1.638 30.203 -4.602 1 94.38 278 GLU A N 1
ATOM 2069 C CA . GLU A 1 278 ? -1.922 30.438 -6.012 1 94.38 278 GLU A CA 1
ATOM 2070 C C . GLU A 1 278 ? -3.338 30 -6.371 1 94.38 278 GLU A C 1
ATOM 2072 O O . GLU A 1 278 ? -4.051 30.703 -7.086 1 94.38 278 GLU A O 1
ATOM 2077 N N . LEU A 1 279 ? -3.689 28.859 -5.875 1 92.56 279 LEU A N 1
ATOM 2078 C CA . LEU A 1 279 ? -5.008 28.312 -6.168 1 92.56 279 LEU A CA 1
ATOM 2079 C C . LEU A 1 279 ? -6.105 29.172 -5.543 1 92.56 279 LEU A C 1
ATOM 2081 O O . LEU A 1 279 ? -7.176 29.328 -6.129 1 92.56 279 LEU A O 1
ATOM 2085 N N . SER A 1 280 ? -5.871 29.672 -4.371 1 90.25 280 SER A N 1
ATOM 2086 C CA . SER A 1 280 ? -6.84 30.516 -3.689 1 90.25 280 SER A CA 1
ATOM 2087 C C . SER A 1 280 ? -7.062 31.828 -4.449 1 90.25 280 SER A C 1
ATOM 2089 O O . SER A 1 280 ? -8.18 32.344 -4.504 1 90.25 280 SER A O 1
ATOM 2091 N N . LYS A 1 281 ? -6.051 32.312 -5.023 1 87.69 281 LYS A N 1
ATOM 2092 C CA . LYS A 1 281 ? -6.148 33.531 -5.805 1 87.69 281 LYS A CA 1
ATOM 2093 C C . LYS A 1 281 ? -6.934 33.312 -7.094 1 87.69 281 LYS A C 1
ATOM 2095 O O . LYS A 1 281 ? -7.688 34.188 -7.531 1 87.69 281 LYS A O 1
ATOM 2100 N N . GLU A 1 282 ? -6.836 32.188 -7.645 1 81.5 282 GLU A N 1
ATOM 2101 C CA . GLU A 1 282 ? -7.547 31.844 -8.875 1 81.5 282 GLU A CA 1
ATOM 2102 C C . GLU A 1 282 ? -9.039 31.672 -8.617 1 81.5 282 GLU A C 1
ATOM 2104 O O . GLU A 1 282 ? -9.867 32 -9.477 1 81.5 282 GLU A O 1
ATOM 2109 N N . GLN A 1 283 ? -9.453 31.062 -7.586 1 72.44 283 GLN A N 1
ATOM 2110 C CA . GLN A 1 283 ? -10.852 30.859 -7.234 1 72.44 283 GLN A CA 1
ATOM 2111 C C . GLN A 1 283 ? -11.555 32.188 -6.988 1 72.44 283 GLN A C 1
ATOM 2113 O O . GLN A 1 283 ? -12.734 32.344 -7.312 1 72.44 283 GLN A O 1
ATOM 2118 N N . HIS A 1 284 ? -10.867 33.062 -6.367 1 63.84 284 HIS A N 1
ATOM 2119 C CA . HIS A 1 284 ? -11.445 34.375 -6.102 1 63.84 284 HIS A CA 1
ATOM 2120 C C . HIS A 1 284 ? -11.547 35.219 -7.379 1 63.84 284 HIS A C 1
ATOM 2122 O O . HIS A 1 284 ? -12.383 36.094 -7.473 1 63.84 284 HIS A O 1
ATOM 2128 N N . SER A 1 285 ? -10.703 34.938 -8.336 1 52.78 285 SER A N 1
ATOM 2129 C CA . SER A 1 285 ? -10.758 35.688 -9.586 1 52.78 285 SER A CA 1
ATOM 2130 C C . SER A 1 285 ? -11.852 35.156 -10.508 1 52.78 285 SER A C 1
ATOM 2132 O O . SER A 1 285 ? -12.117 35.75 -11.562 1 52.78 285 SER A O 1
ATOM 2134 N N . ARG A 1 286 ? -12.469 34.031 -10.141 1 50.94 286 ARG A N 1
ATOM 2135 C CA . ARG A 1 286 ? -13.578 33.594 -10.977 1 50.94 286 ARG A CA 1
ATOM 2136 C C . ARG A 1 286 ? -14.852 34.375 -10.664 1 50.94 286 ARG A C 1
ATOM 2138 O O . ARG A 1 286 ? -15.25 34.469 -9.5 1 50.94 286 ARG A O 1
ATOM 2145 N N . PRO A 1 287 ? -15.305 35.125 -11.695 1 39.97 287 PRO A N 1
ATOM 2146 C CA . PRO A 1 287 ? -16.5 35.969 -11.492 1 39.97 287 PRO A CA 1
ATOM 2147 C C . PRO A 1 287 ? -17.703 35.156 -10.992 1 39.97 287 PRO A C 1
ATOM 2149 O O . PRO A 1 287 ? -17.859 34 -11.359 1 39.97 287 PRO A O 1
ATOM 2152 N N . GLU A 1 288 ? -18.078 35.312 -9.742 1 40.09 288 GLU A N 1
ATOM 2153 C CA . GLU A 1 288 ? -19.359 34.75 -9.312 1 40.09 288 GLU A CA 1
ATOM 2154 C C . GLU A 1 288 ? -20.438 35 -10.367 1 40.09 288 GLU A C 1
ATOM 2156 O O . GLU A 1 288 ? -20.734 36.156 -10.703 1 40.09 288 GLU A O 1
ATOM 2161 N N . ILE A 1 289 ? -20.594 34.156 -11.352 1 33.44 289 ILE A N 1
ATOM 2162 C CA . ILE A 1 289 ? -21.766 34.312 -12.195 1 33.44 289 ILE A CA 1
ATOM 2163 C C . ILE A 1 289 ? -23.031 34.219 -11.352 1 33.44 289 ILE A C 1
ATOM 2165 O O . ILE A 1 289 ? -23.297 33.188 -10.734 1 33.44 289 ILE A O 1
ATOM 2169 N N . SER A 1 290 ? -23.188 35.25 -10.672 1 32.38 290 SER A N 1
ATOM 2170 C CA . SER A 1 290 ? -24.547 35.438 -10.172 1 32.38 290 SER A CA 1
ATOM 2171 C C . SER A 1 290 ? -25.578 35.094 -11.227 1 32.38 290 SER A C 1
ATOM 2173 O O . SER A 1 290 ? -25.609 35.688 -12.305 1 32.38 290 SER A O 1
ATOM 2175 N N . LEU A 1 291 ? -25.938 33.719 -11.18 1 28.92 291 LEU A N 1
ATOM 2176 C CA . LEU A 1 291 ? -27.25 33.594 -11.82 1 28.92 291 LEU A CA 1
ATOM 2177 C C . LEU A 1 291 ? -28.328 34.312 -11.008 1 28.92 291 LEU A C 1
ATOM 2179 O O . LEU A 1 291 ? -28.312 34.25 -9.773 1 28.92 291 LEU A O 1
ATOM 2183 N N . MET B 1 1 ? -17.281 6.512 24.484 1 36.66 1 MET B N 1
ATOM 2184 C CA . MET B 1 1 ? -16.266 5.746 23.781 1 36.66 1 MET B CA 1
ATOM 2185 C C . MET B 1 1 ? -16.766 4.336 23.469 1 36.66 1 MET B C 1
ATOM 2187 O O . MET B 1 1 ? -16.625 3.857 22.344 1 36.66 1 MET B O 1
ATOM 2191 N N . ARG B 1 2 ? -17.359 3.814 24.562 1 45.34 2 ARG B N 1
ATOM 2192 C CA . ARG B 1 2 ? -17.953 2.49 24.391 1 45.34 2 ARG B CA 1
ATOM 2193 C C . ARG B 1 2 ? -19.094 2.529 23.391 1 45.34 2 ARG B C 1
ATOM 2195 O O . ARG B 1 2 ? -19.266 1.6 22.594 1 45.34 2 ARG B O 1
ATOM 2202 N N . GLN B 1 3 ? -19.719 3.59 23.516 1 43.41 3 GLN B N 1
ATOM 2203 C CA . GLN B 1 3 ? -20.875 3.707 22.641 1 43.41 3 GLN B CA 1
ATOM 2204 C C . GLN B 1 3 ? -20.438 3.881 21.172 1 43.41 3 GLN B C 1
ATOM 2206 O O . GLN B 1 3 ? -21.078 3.336 20.266 1 43.41 3 GLN B O 1
ATOM 2211 N N . LEU B 1 4 ? -19.5 4.691 21.016 1 46.06 4 LEU B N 1
ATOM 2212 C CA . LEU B 1 4 ? -19 4.883 19.656 1 46.06 4 LEU B CA 1
ATOM 2213 C C . LEU B 1 4 ? -18.469 3.576 19.078 1 46.06 4 LEU B C 1
ATOM 2215 O O . LEU B 1 4 ? -18.703 3.258 17.922 1 46.06 4 LEU B O 1
ATOM 2219 N N . LEU B 1 5 ? -17.844 2.867 19.984 1 46.38 5 LEU B N 1
ATOM 2220 C CA . LEU B 1 5 ? -17.297 1.572 19.578 1 46.38 5 LEU B CA 1
ATOM 2221 C C . LEU B 1 5 ? -18.422 0.561 19.375 1 46.38 5 LEU B C 1
ATOM 2223 O O . LEU B 1 5 ? -18.359 -0.266 18.469 1 46.38 5 LEU B O 1
ATOM 2227 N N . ARG B 1 6 ? -19.438 0.623 20.297 1 48.53 6 ARG B N 1
ATOM 2228 C CA . ARG B 1 6 ? -20.594 -0.263 20.156 1 48.53 6 ARG B CA 1
ATOM 2229 C C . ARG B 1 6 ? -21.312 -0.019 18.844 1 48.53 6 ARG B C 1
ATOM 2231 O O . ARG B 1 6 ? -21.844 -0.951 18.234 1 48.53 6 ARG B O 1
ATOM 2238 N N . SER B 1 7 ? -21.266 1.221 18.547 1 43.59 7 SER B N 1
ATOM 2239 C CA . SER B 1 7 ? -21.922 1.55 17.281 1 43.59 7 SER B CA 1
ATOM 2240 C C . SER B 1 7 ? -21.141 0.963 16.094 1 43.59 7 SER B C 1
ATOM 2242 O O . SER B 1 7 ? -21.75 0.535 15.109 1 43.59 7 SER B O 1
ATOM 2244 N N . PHE B 1 8 ? -19.891 1.02 16.344 1 46.53 8 PHE B N 1
ATOM 2245 C CA . PHE B 1 8 ? -19.094 0.412 15.289 1 46.53 8 PHE B CA 1
ATOM 2246 C C . PHE B 1 8 ? -19.219 -1.105 15.312 1 46.53 8 PHE B C 1
ATOM 2248 O O . PHE B 1 8 ? -19.188 -1.753 14.258 1 46.53 8 PHE B O 1
ATOM 2255 N N . THR B 1 9 ? -19.344 -1.643 16.578 1 42.94 9 THR B N 1
ATOM 2256 C CA . THR B 1 9 ? -19.484 -3.086 16.719 1 42.94 9 THR B CA 1
ATOM 2257 C C . THR B 1 9 ? -20.844 -3.553 16.188 1 42.94 9 THR B C 1
ATOM 2259 O O . THR B 1 9 ? -20.938 -4.641 15.625 1 42.94 9 THR B O 1
ATOM 2262 N N . ARG B 1 10 ? -21.938 -2.826 16.578 1 41 10 ARG B N 1
ATOM 2263 C CA . ARG B 1 10 ? -23.266 -3.248 16.156 1 41 10 ARG B CA 1
ATOM 2264 C C . ARG B 1 10 ? -23.375 -3.26 14.633 1 41 10 ARG B C 1
ATOM 2266 O O . ARG B 1 10 ? -24.109 -4.066 14.062 1 41 10 ARG B O 1
ATOM 2273 N N . LEU B 1 11 ? -22.891 -2.322 14.109 1 37.84 11 LEU B N 1
ATOM 2274 C CA . LEU B 1 11 ? -22.953 -2.279 12.648 1 37.84 11 LEU B CA 1
ATOM 2275 C C . LEU B 1 11 ? -22.062 -3.35 12.031 1 37.84 11 LEU B C 1
ATOM 2277 O O . LEU B 1 11 ? -22.25 -3.727 10.875 1 37.84 11 LEU B O 1
ATOM 2281 N N . GLY B 1 12 ? -21.094 -3.711 12.836 1 38.28 12 GLY B N 1
ATOM 2282 C CA . GLY B 1 12 ? -20.203 -4.758 12.391 1 38.28 12 GLY B CA 1
ATOM 2283 C C . GLY B 1 12 ? -20.656 -6.152 12.773 1 38.28 12 GLY B C 1
ATOM 2284 O O . GLY B 1 12 ? -19.844 -7.027 13.062 1 38.28 12 GLY B O 1
ATOM 2285 N N . GLY B 1 13 ? -21.875 -6.277 13.219 1 34.16 13 GLY B N 1
ATOM 2286 C CA . GLY B 1 13 ? -22.25 -7.66 13.469 1 34.16 13 GLY B CA 1
ATOM 2287 C C . GLY B 1 13 ? -21.797 -8.602 12.375 1 34.16 13 GLY B C 1
ATOM 2288 O O . GLY B 1 13 ? -22.078 -8.383 11.195 1 34.16 13 GLY B O 1
ATOM 2289 N N . VAL B 1 14 ? -20.797 -9.164 12.695 1 33.69 14 VAL B N 1
ATOM 2290 C CA . VAL B 1 14 ? -20.562 -10.359 11.891 1 33.69 14 VAL B CA 1
ATOM 2291 C C . VAL B 1 14 ? -21.844 -11.211 11.852 1 33.69 14 VAL B C 1
ATOM 2293 O O . VAL B 1 14 ? -22.219 -11.805 12.859 1 33.69 14 VAL B O 1
ATOM 2296 N N . ARG B 1 15 ? -23 -10.797 11.398 1 32.53 15 ARG B N 1
ATOM 2297 C CA . ARG B 1 15 ? -23.969 -11.859 11.211 1 32.53 15 ARG B CA 1
ATOM 2298 C C . ARG B 1 15 ? -23.281 -13.203 10.984 1 32.53 15 ARG B C 1
ATOM 2300 O O . ARG B 1 15 ? -22.266 -13.273 10.297 1 32.53 15 ARG B O 1
ATOM 2307 N N . SER B 1 16 ? -23.484 -14.062 11.961 1 33 16 SER B N 1
ATOM 2308 C CA . SER B 1 16 ? -23.172 -15.453 11.688 1 33 16 SER B CA 1
ATOM 2309 C C . SER B 1 16 ? -23.453 -15.812 10.227 1 33 16 SER B C 1
ATOM 2311 O O . SER B 1 16 ? -24.578 -15.688 9.758 1 33 16 SER B O 1
ATOM 2313 N N . TYR B 1 17 ? -22.719 -15.242 9.414 1 34.53 17 TYR B N 1
ATOM 2314 C CA . TYR B 1 17 ? -22.797 -15.781 8.062 1 34.53 17 TYR B CA 1
ATOM 2315 C C . TYR B 1 17 ? -23.062 -17.281 8.078 1 34.53 17 TYR B C 1
ATOM 2317 O O . TYR B 1 17 ? -22.203 -18.062 8.492 1 34.53 17 TYR B O 1
ATOM 2325 N N . SER B 1 18 ? -24.266 -17.609 8.641 1 32.16 18 SER B N 1
ATOM 2326 C CA . SER B 1 18 ? -24.656 -18.953 8.234 1 32.16 18 SER B CA 1
ATOM 2327 C C . SER B 1 18 ? -24.25 -19.234 6.789 1 32.16 18 SER B C 1
ATOM 2329 O O . SER B 1 18 ? -24.812 -18.656 5.859 1 32.16 18 SER B O 1
ATOM 2331 N N . ALA B 1 19 ? -23.078 -19.234 6.5 1 35.47 19 ALA B N 1
ATOM 2332 C CA . ALA B 1 19 ? -22.531 -19.719 5.238 1 35.47 19 ALA B CA 1
ATOM 2333 C C . ALA B 1 19 ? -23.281 -20.953 4.758 1 35.47 19 ALA B C 1
ATOM 2335 O O . ALA B 1 19 ? -23.219 -22.016 5.387 1 35.47 19 ALA B O 1
ATOM 2336 N N . VAL B 1 20 ? -24.438 -20.812 4.355 1 36.12 20 VAL B N 1
ATOM 2337 C CA . VAL B 1 20 ? -24.812 -21.969 3.547 1 36.12 20 VAL B CA 1
ATOM 2338 C C . VAL B 1 20 ? -23.547 -22.609 2.947 1 36.12 20 VAL B C 1
ATOM 2340 O O . VAL B 1 20 ? -22.688 -21.906 2.408 1 36.12 20 VAL B O 1
ATOM 2343 N N . LYS B 1 21 ? -23.219 -23.688 3.205 1 43.78 21 LYS B N 1
ATOM 2344 C CA . LYS B 1 21 ? -22.156 -24.609 2.766 1 43.78 21 LYS B CA 1
ATOM 2345 C C . LYS B 1 21 ? -21.984 -24.547 1.252 1 43.78 21 LYS B C 1
ATOM 2347 O O . LYS B 1 21 ? -22.531 -25.375 0.526 1 43.78 21 LYS B O 1
ATOM 2352 N N . LYS B 1 22 ? -22.125 -23.203 0.619 1 51.5 22 LYS B N 1
ATOM 2353 C CA . LYS B 1 22 ? -21.859 -23.156 -0.819 1 51.5 22 LYS B CA 1
ATOM 2354 C C . LYS B 1 22 ? -20.438 -23.609 -1.14 1 51.5 22 LYS B C 1
ATOM 2356 O O . LYS B 1 22 ? -19.531 -23.391 -0.344 1 51.5 22 LYS B O 1
ATOM 2361 N N . ASP B 1 23 ? -20.281 -24.422 -2.02 1 61.59 23 ASP B N 1
ATOM 2362 C CA . ASP B 1 23 ? -19.047 -24.969 -2.576 1 61.59 23 ASP B CA 1
ATOM 2363 C C . ASP B 1 23 ? -18.078 -23.859 -2.961 1 61.59 23 ASP B C 1
ATOM 2365 O O . ASP B 1 23 ? -18.328 -23.125 -3.922 1 61.59 23 ASP B O 1
ATOM 2369 N N . LEU B 1 24 ? -17.172 -23.312 -2.047 1 76.38 24 LEU B N 1
ATOM 2370 C CA . LEU B 1 24 ? -16.219 -22.219 -2.215 1 76.38 24 LEU B CA 1
ATOM 2371 C C . LEU B 1 24 ? -15.039 -22.656 -3.078 1 76.38 24 LEU B C 1
ATOM 2373 O O . LEU B 1 24 ? -14.148 -21.859 -3.367 1 76.38 24 LEU B O 1
ATOM 2377 N N . ARG B 1 25 ? -15.203 -23.844 -3.609 1 84.88 25 ARG B N 1
ATOM 2378 C CA . ARG B 1 25 ? -14.109 -24.312 -4.453 1 84.88 25 ARG B CA 1
ATOM 2379 C C . ARG B 1 25 ? -14.352 -23.953 -5.914 1 84.88 25 ARG B C 1
ATOM 2381 O O . ARG B 1 25 ? -15.484 -24.047 -6.406 1 84.88 25 ARG B O 1
ATOM 2388 N N . ILE B 1 26 ? -13.273 -23.422 -6.496 1 89.19 26 ILE B N 1
ATOM 2389 C CA . ILE B 1 26 ? -13.312 -23.266 -7.945 1 89.19 26 ILE B CA 1
ATOM 2390 C C . ILE B 1 26 ? -13.055 -24.609 -8.625 1 89.19 26 ILE B C 1
ATOM 2392 O O . ILE B 1 26 ? -12.055 -25.281 -8.336 1 89.19 26 ILE B O 1
ATOM 2396 N N . GLU B 1 27 ? -13.969 -24.969 -9.492 1 89.25 27 GLU B N 1
ATOM 2397 C CA . GLU B 1 27 ? -13.82 -26.25 -10.188 1 89.25 27 GLU B CA 1
ATOM 2398 C C . GLU B 1 27 ? -12.477 -26.328 -10.914 1 89.25 27 GLU B C 1
ATOM 2400 O O . GLU B 1 27 ? -12.086 -25.391 -11.602 1 89.25 27 GLU B O 1
ATOM 2405 N N . GLY B 1 28 ? -11.789 -27.406 -10.641 1 93.94 28 GLY B N 1
ATOM 2406 C CA . GLY B 1 28 ? -10.531 -27.656 -11.336 1 93.94 28 GLY B CA 1
ATOM 2407 C C . GLY B 1 28 ? -9.328 -27.109 -10.594 1 93.94 28 GLY B C 1
ATOM 2408 O O . GLY B 1 28 ? -8.188 -27.422 -10.93 1 93.94 28 GLY B O 1
ATOM 2409 N N . VAL B 1 29 ? -9.531 -26.359 -9.5 1 95.81 29 VAL B N 1
ATOM 2410 C CA . VAL B 1 29 ? -8.438 -25.766 -8.742 1 95.81 29 VAL B CA 1
ATOM 2411 C C . VAL B 1 29 ? -8.242 -26.531 -7.43 1 95.81 29 VAL B C 1
ATOM 2413 O O . VAL B 1 29 ? -9.141 -26.562 -6.586 1 95.81 29 VAL B O 1
ATOM 2416 N N . LYS B 1 30 ? -7.09 -27.109 -7.285 1 96.38 30 LYS B N 1
ATOM 2417 C CA . LYS B 1 30 ? -6.824 -27.906 -6.098 1 96.38 30 LYS B CA 1
ATOM 2418 C C . LYS B 1 30 ? -6.621 -27.031 -4.871 1 96.38 30 LYS B C 1
ATOM 2420 O O . LYS B 1 30 ? -7.266 -27.219 -3.838 1 96.38 30 LYS B O 1
ATOM 2425 N N . HIS B 1 31 ? -5.676 -26.109 -4.973 1 97.12 31 HIS B N 1
ATOM 2426 C CA . HIS B 1 31 ? -5.41 -25.172 -3.889 1 97.12 31 HIS B CA 1
ATOM 2427 C C . HIS B 1 31 ? -5.504 -23.734 -4.375 1 97.12 31 HIS B C 1
ATOM 2429 O O . HIS B 1 31 ? -5.07 -23.422 -5.488 1 97.12 31 HIS B O 1
ATOM 2435 N N . ALA B 1 32 ? -6.125 -22.906 -3.629 1 97.69 32 ALA B N 1
ATOM 2436 C CA . ALA B 1 32 ? -6.012 -21.453 -3.766 1 97.69 32 ALA B CA 1
ATOM 2437 C C . ALA B 1 32 ? -5.285 -20.844 -2.568 1 97.69 32 ALA B C 1
ATOM 2439 O O . ALA B 1 32 ? -5.598 -21.156 -1.419 1 97.69 32 ALA B O 1
ATOM 2440 N N . ILE B 1 33 ? -4.266 -20.016 -2.848 1 98.44 33 ILE B N 1
ATOM 2441 C CA . ILE B 1 33 ? -3.545 -19.391 -1.745 1 98.44 33 ILE B CA 1
ATOM 2442 C C . ILE B 1 33 ? -3.523 -17.875 -1.937 1 98.44 33 ILE B C 1
ATOM 2444 O O . ILE B 1 33 ? -3.43 -17.391 -3.064 1 98.44 33 ILE B O 1
ATOM 2448 N N . ALA B 1 34 ? -3.639 -17.156 -0.861 1 98.25 34 ALA B N 1
ATOM 2449 C CA . ALA B 1 34 ? -3.555 -15.703 -0.877 1 98.25 34 ALA B CA 1
ATOM 2450 C C . ALA B 1 34 ? -2.139 -15.234 -0.557 1 98.25 34 ALA B C 1
ATOM 2452 O O . ALA B 1 34 ? -1.498 -15.75 0.361 1 98.25 34 ALA B O 1
ATOM 2453 N N . VAL B 1 35 ? -1.626 -14.383 -1.379 1 98.62 35 VAL B N 1
ATOM 2454 C CA . VAL B 1 35 ? -0.451 -13.594 -1.03 1 98.62 35 VAL B CA 1
ATOM 2455 C C . VAL B 1 35 ? -0.884 -12.203 -0.567 1 98.62 35 VAL B C 1
ATOM 2457 O O . VAL B 1 35 ? -1.411 -11.414 -1.356 1 98.62 35 VAL B O 1
ATOM 2460 N N . ALA B 1 36 ? -0.666 -11.938 0.693 1 97.06 36 ALA B N 1
ATOM 2461 C CA . ALA B 1 36 ? -1.252 -10.75 1.302 1 97.06 36 ALA B CA 1
ATOM 2462 C C . ALA B 1 36 ? -0.209 -9.969 2.098 1 97.06 36 ALA B C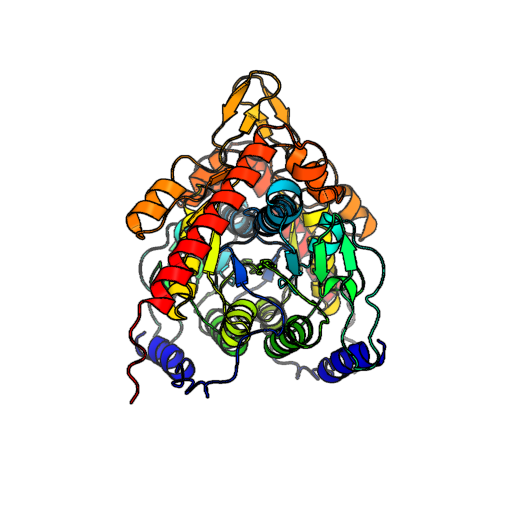 1
ATOM 2464 O O . ALA B 1 36 ? 0.876 -10.484 2.381 1 97.06 36 ALA B O 1
ATOM 2465 N N . SER B 1 37 ? -0.619 -8.711 2.275 1 93.38 37 SER B N 1
ATOM 2466 C CA . SER B 1 37 ? 0.175 -7.82 3.115 1 93.38 37 SER B CA 1
ATOM 2467 C C . SER B 1 37 ? -0.713 -6.844 3.881 1 93.38 37 SER B C 1
ATOM 2469 O O . SER B 1 37 ? -1.841 -6.57 3.467 1 93.38 37 SER B O 1
ATOM 2471 N N . GLY B 1 38 ? -0.413 -6.496 5.027 1 82.12 38 GLY B N 1
ATOM 2472 C CA . GLY B 1 38 ? -1.148 -5.453 5.719 1 82.12 38 GLY B CA 1
ATOM 2473 C C . GLY B 1 38 ? -0.916 -4.07 5.137 1 82.12 38 GLY B C 1
ATOM 2474 O O . GLY B 1 38 ? -1.847 -3.27 5.039 1 82.12 38 GLY B O 1
ATOM 2475 N N . LYS B 1 39 ? 0.209 -3.877 4.715 1 79.62 39 LYS B N 1
ATOM 2476 C CA . LYS B 1 39 ? 0.646 -2.592 4.176 1 79.62 39 LYS B CA 1
ATOM 2477 C C . LYS B 1 39 ? 0.956 -2.699 2.686 1 79.62 39 LYS B C 1
ATOM 2479 O O . LYS B 1 39 ? 1.345 -3.764 2.201 1 79.62 39 LYS B O 1
ATOM 2484 N N . GLY B 1 40 ? 0.677 -1.568 1.988 1 76.06 40 GLY B N 1
ATOM 2485 C CA . GLY B 1 40 ? 1.119 -1.496 0.605 1 76.06 40 GLY B CA 1
ATOM 2486 C C . GLY B 1 40 ? 2.617 -1.291 0.467 1 76.06 40 GLY B C 1
ATOM 2487 O O . GLY B 1 40 ? 3.277 -0.854 1.41 1 76.06 40 GLY B O 1
ATOM 2488 N N . GLY B 1 41 ? 3.191 -1.769 -0.651 1 83.12 41 GLY B N 1
ATOM 2489 C CA . GLY B 1 41 ? 4.551 -1.423 -1.042 1 83.12 41 GLY B CA 1
ATOM 2490 C C . GLY B 1 41 ? 5.598 -2.316 -0.409 1 83.12 41 GLY B C 1
ATOM 2491 O O . GLY B 1 41 ? 6.797 -2.082 -0.566 1 83.12 41 GLY B O 1
ATOM 2492 N N . VAL B 1 42 ? 5.195 -3.334 0.205 1 85.94 42 VAL B N 1
ATOM 2493 C CA . VAL B 1 42 ? 6.141 -4.223 0.867 1 85.94 42 VAL B CA 1
ATOM 2494 C C . VAL B 1 42 ? 6.605 -5.305 -0.108 1 85.94 42 VAL B C 1
ATOM 2496 O O . VAL B 1 42 ? 7.406 -6.172 0.251 1 85.94 42 VAL B O 1
ATOM 2499 N N .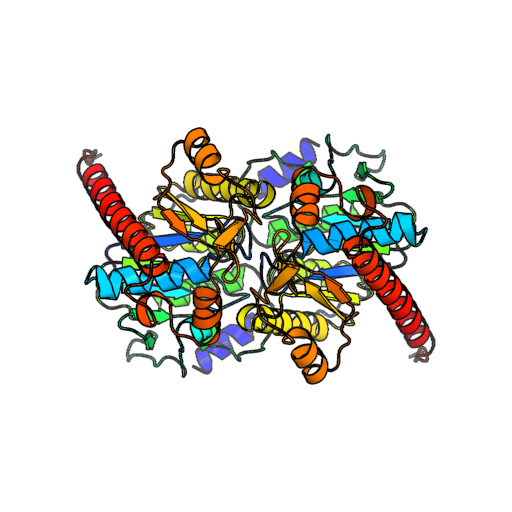 GLY B 1 43 ? 6.105 -5.355 -1.312 1 93.12 43 GLY B N 1
ATOM 2500 C CA . GLY B 1 43 ? 6.547 -6.289 -2.336 1 93.12 43 GLY B CA 1
ATOM 2501 C C . GLY B 1 43 ? 5.609 -7.473 -2.51 1 93.12 43 GLY B C 1
ATOM 2502 O O . GLY B 1 43 ? 6.035 -8.547 -2.936 1 93.12 43 GLY B O 1
ATOM 2503 N N . LYS B 1 44 ? 4.395 -7.285 -2.127 1 95.5 44 LYS B N 1
ATOM 2504 C CA . LYS B 1 44 ? 3.398 -8.344 -2.207 1 95.5 44 LYS B CA 1
ATOM 2505 C C . LYS B 1 44 ? 3.238 -8.844 -3.643 1 95.5 44 LYS B C 1
ATOM 2507 O O . LYS B 1 44 ? 3.314 -10.047 -3.9 1 95.5 44 LYS B O 1
ATOM 2512 N N . SER B 1 45 ? 2.961 -7.93 -4.609 1 97.19 45 SER B N 1
ATOM 2513 C CA . SER B 1 45 ? 2.756 -8.336 -5.996 1 97.19 45 SER B CA 1
ATOM 2514 C C . SER B 1 45 ? 4.023 -8.945 -6.586 1 97.19 45 SER B C 1
ATOM 2516 O O . SER B 1 45 ? 3.961 -9.945 -7.309 1 97.19 45 SER B O 1
ATOM 2518 N N . THR B 1 46 ? 5.148 -8.359 -6.289 1 97.12 46 THR B N 1
ATOM 2519 C CA . THR B 1 46 ? 6.426 -8.898 -6.734 1 97.12 46 THR B CA 1
ATOM 2520 C C . THR B 1 46 ? 6.621 -10.328 -6.234 1 97.12 46 THR B C 1
ATOM 2522 O O . THR B 1 46 ? 7.043 -11.203 -6.988 1 97.12 46 THR B O 1
ATOM 2525 N N . THR B 1 47 ? 6.285 -10.5 -4.953 1 98.31 47 THR B N 1
ATOM 2526 C CA . THR B 1 47 ? 6.406 -11.82 -4.355 1 98.31 47 THR B CA 1
ATOM 2527 C C . THR B 1 47 ? 5.406 -12.789 -4.977 1 98.31 47 THR B C 1
ATOM 2529 O O . THR B 1 47 ? 5.746 -13.938 -5.281 1 98.31 47 THR B O 1
ATOM 2532 N N . ALA B 1 48 ? 4.168 -12.367 -5.199 1 98.69 48 ALA B N 1
ATOM 2533 C CA . ALA B 1 48 ? 3.139 -13.211 -5.801 1 98.69 48 ALA B CA 1
ATOM 2534 C C . ALA B 1 48 ? 3.566 -13.695 -7.184 1 98.69 48 ALA B C 1
ATOM 2536 O O . ALA B 1 48 ? 3.457 -14.883 -7.492 1 98.69 48 ALA B O 1
ATOM 2537 N N . VAL B 1 49 ? 4.125 -12.805 -7.973 1 98.69 49 VAL B N 1
ATOM 2538 C CA . VAL B 1 49 ? 4.523 -13.094 -9.344 1 98.69 49 VAL B CA 1
ATOM 2539 C C . VAL B 1 49 ? 5.691 -14.078 -9.352 1 98.69 49 VAL B C 1
ATOM 2541 O O . VAL B 1 49 ? 5.652 -15.102 -10.031 1 98.69 49 VAL B O 1
ATOM 2544 N N . ASN B 1 50 ? 6.695 -13.781 -8.578 1 98.81 50 ASN B N 1
ATOM 2545 C CA . ASN B 1 50 ? 7.875 -14.633 -8.57 1 98.81 50 ASN B CA 1
ATOM 2546 C C . ASN B 1 50 ? 7.586 -15.992 -7.93 1 98.81 50 ASN B C 1
ATOM 2548 O O . ASN B 1 50 ? 8.156 -17 -8.336 1 98.81 50 ASN B O 1
ATOM 2552 N N . LEU B 1 51 ? 6.699 -15.992 -6.949 1 98.81 51 LEU B N 1
ATOM 2553 C CA . LEU B 1 51 ? 6.258 -17.25 -6.359 1 98.81 51 LEU B CA 1
ATOM 2554 C C . LEU B 1 51 ? 5.531 -18.109 -7.387 1 98.81 51 LEU B C 1
ATOM 2556 O O . LEU B 1 51 ? 5.836 -19.281 -7.543 1 98.81 51 LEU B O 1
ATOM 2560 N N . ALA B 1 52 ? 4.574 -17.516 -8.094 1 98.88 52 ALA B N 1
ATOM 2561 C CA . ALA B 1 52 ? 3.816 -18.25 -9.117 1 98.88 52 ALA B CA 1
ATOM 2562 C C . ALA B 1 52 ? 4.742 -18.828 -10.18 1 98.88 52 ALA B C 1
ATOM 2564 O O . ALA B 1 52 ? 4.602 -19.984 -10.562 1 98.88 52 ALA B O 1
ATOM 2565 N N . VAL B 1 53 ? 5.699 -18.047 -10.609 1 98.69 53 VAL B N 1
ATOM 2566 C CA . VAL B 1 53 ? 6.637 -18.484 -11.641 1 98.69 53 VAL B CA 1
ATOM 2567 C C . VAL B 1 53 ? 7.52 -19.594 -11.102 1 98.69 53 VAL B C 1
ATOM 2569 O O . VAL B 1 53 ? 7.801 -20.578 -11.805 1 98.69 53 VAL B O 1
ATOM 2572 N N . ALA B 1 54 ? 7.957 -19.469 -9.844 1 98.69 54 ALA B N 1
ATOM 2573 C CA . ALA B 1 54 ? 8.766 -20.516 -9.227 1 98.69 54 ALA B CA 1
ATOM 2574 C C . ALA B 1 54 ? 7.973 -21.828 -9.109 1 98.69 54 ALA B C 1
ATOM 2576 O O . ALA B 1 54 ? 8.492 -22.906 -9.406 1 98.69 54 ALA B O 1
ATOM 2577 N N . LEU B 1 55 ? 6.738 -21.734 -8.719 1 98.81 55 LEU B N 1
ATOM 2578 C CA . LEU B 1 55 ? 5.879 -22.906 -8.586 1 98.81 55 LEU B CA 1
ATOM 2579 C C . LEU B 1 55 ? 5.699 -23.609 -9.93 1 98.81 55 LEU B C 1
ATOM 2581 O O . LEU B 1 55 ? 5.773 -24.844 -10.008 1 98.81 55 LEU B O 1
ATOM 2585 N N . ALA B 1 56 ? 5.516 -22.828 -10.961 1 98.56 56 ALA B N 1
ATOM 2586 C CA . ALA B 1 56 ? 5.258 -23.391 -12.289 1 98.56 56 ALA B CA 1
ATOM 2587 C C . ALA B 1 56 ? 6.543 -23.938 -12.914 1 98.56 56 ALA B C 1
ATOM 2589 O O . ALA B 1 56 ? 6.582 -25.078 -13.359 1 98.56 56 ALA B O 1
ATOM 2590 N N . ASN B 1 57 ? 7.617 -23.188 -12.906 1 97.5 57 ASN B N 1
ATOM 2591 C CA . ASN B 1 57 ? 8.805 -23.469 -13.711 1 97.5 57 ASN B CA 1
ATOM 2592 C C . ASN B 1 57 ? 9.828 -24.297 -12.945 1 97.5 57 ASN B C 1
ATOM 2594 O O . ASN B 1 57 ? 10.633 -25 -13.547 1 97.5 57 ASN B O 1
ATOM 2598 N N . LYS B 1 58 ? 9.781 -24.219 -11.641 1 95.62 58 LYS B N 1
ATOM 2599 C CA . LYS B 1 58 ? 10.797 -24.906 -10.852 1 95.62 58 LYS B CA 1
ATOM 2600 C C . LYS B 1 58 ? 10.195 -26.078 -10.094 1 95.62 58 LYS B C 1
ATOM 2602 O O . LYS B 1 58 ? 10.867 -27.094 -9.867 1 95.62 58 LYS B O 1
ATOM 2607 N N . CYS B 1 59 ? 8.898 -25.938 -9.758 1 96.56 59 CYS B N 1
ATOM 2608 C CA . CYS B 1 59 ? 8.242 -27.016 -9.039 1 96.56 59 CYS B CA 1
ATOM 2609 C C . CYS B 1 59 ? 7.375 -27.859 -9.977 1 96.56 59 CYS B C 1
ATOM 2611 O O . CYS B 1 59 ? 6.816 -28.875 -9.578 1 96.56 59 CYS B O 1
ATOM 2613 N N . GLY B 1 60 ? 7.184 -27.453 -11.234 1 97.44 60 GLY B N 1
ATOM 2614 C CA . GLY B 1 60 ? 6.488 -28.234 -12.25 1 97.44 60 GLY B CA 1
ATOM 2615 C C . GLY B 1 60 ? 4.988 -28.297 -12.031 1 97.44 60 GLY B C 1
ATOM 2616 O O . GLY B 1 60 ? 4.344 -29.281 -12.375 1 97.44 60 GLY B O 1
ATOM 2617 N N . MET B 1 61 ? 4.438 -27.266 -11.469 1 98.38 61 MET B N 1
ATOM 2618 C CA . MET B 1 61 ? 3.02 -27.266 -11.125 1 98.38 61 MET B CA 1
ATOM 2619 C C . MET B 1 61 ? 2.203 -26.5 -12.164 1 98.38 61 MET B C 1
ATOM 2621 O O . MET B 1 61 ? 2.732 -25.625 -12.844 1 98.38 61 MET B O 1
ATOM 2625 N N . LYS B 1 62 ? 0.928 -26.875 -12.328 1 98.75 62 LYS B N 1
ATOM 2626 C CA . LYS B 1 62 ? -0.032 -26.062 -13.062 1 98.75 62 LYS B CA 1
ATOM 2627 C C . LYS B 1 62 ? -0.53 -24.906 -12.211 1 98.75 62 LYS B C 1
ATOM 2629 O O . LYS B 1 62 ? -1.232 -25.109 -11.219 1 98.75 62 LYS B O 1
ATOM 2634 N N . VAL B 1 63 ? -0.166 -23.688 -12.625 1 98.81 63 VAL B N 1
ATOM 2635 C CA . VAL B 1 63 ? -0.353 -22.547 -11.727 1 98.81 63 VAL B CA 1
ATOM 2636 C C . VAL B 1 63 ? -1.208 -21.484 -12.422 1 98.81 63 VAL B C 1
ATOM 2638 O O . VAL B 1 63 ? -1.077 -21.266 -13.625 1 98.81 63 VAL B O 1
ATOM 2641 N N . GLY B 1 64 ? -2.146 -20.922 -11.68 1 98.75 64 GLY B N 1
ATOM 2642 C CA . GLY B 1 64 ? -2.818 -19.672 -12.039 1 98.75 64 GLY B CA 1
ATOM 2643 C C . GLY B 1 64 ? -2.432 -18.516 -11.148 1 98.75 64 GLY B C 1
ATOM 2644 O O . GLY B 1 64 ? -1.996 -18.703 -10.008 1 98.75 64 GLY B O 1
ATOM 2645 N N . LEU B 1 65 ? -2.518 -17.312 -11.664 1 98.81 65 LEU B N 1
ATOM 2646 C CA . LEU B 1 65 ? -2.252 -16.062 -10.938 1 98.81 65 LEU B CA 1
ATOM 2647 C C . LEU B 1 65 ? -3.398 -15.078 -11.109 1 98.81 65 LEU B C 1
ATOM 2649 O O . LEU B 1 65 ? -3.676 -14.633 -12.227 1 98.81 65 LEU B O 1
ATOM 2653 N N . LEU B 1 66 ? -4.051 -14.797 -10.031 1 98.38 66 LEU B N 1
ATOM 2654 C CA . LEU B 1 66 ? -5.156 -13.844 -10.023 1 98.38 66 LEU B CA 1
ATOM 2655 C C . LEU B 1 66 ? -4.754 -12.547 -9.336 1 98.38 66 LEU B C 1
ATOM 2657 O O . LEU B 1 66 ? -4.324 -12.555 -8.18 1 98.38 66 LEU B O 1
ATOM 2661 N N . ASP B 1 67 ? -4.855 -11.492 -10.047 1 97.81 67 ASP B N 1
ATOM 2662 C CA . ASP B 1 67 ? -4.66 -10.148 -9.508 1 97.81 67 ASP B CA 1
ATOM 2663 C C . ASP B 1 67 ? -5.93 -9.641 -8.828 1 97.81 67 ASP B C 1
ATOM 2665 O O . ASP B 1 67 ? -6.867 -9.203 -9.5 1 97.81 67 ASP B O 1
ATOM 2669 N N . ALA B 1 68 ? -5.914 -9.602 -7.504 1 96.56 68 ALA B N 1
ATOM 2670 C CA . ALA B 1 68 ? -7.094 -9.172 -6.758 1 96.56 68 ALA B CA 1
ATOM 2671 C C . ALA B 1 68 ? -6.961 -7.711 -6.32 1 96.56 68 ALA B C 1
ATOM 2673 O O . ALA B 1 68 ? -7.832 -7.188 -5.621 1 96.56 68 ALA B O 1
ATOM 2674 N N . ASP B 1 69 ? -5.891 -7.074 -6.633 1 94.69 69 ASP B N 1
ATOM 2675 C CA . ASP B 1 69 ? -5.734 -5.648 -6.363 1 94.69 69 ASP B CA 1
ATOM 2676 C C . ASP B 1 69 ? -6.395 -4.812 -7.457 1 94.69 69 ASP B C 1
ATOM 2678 O O . ASP B 1 69 ? -5.719 -4.328 -8.367 1 94.69 69 ASP B O 1
ATOM 2682 N N . VAL B 1 70 ? -7.594 -4.535 -7.25 1 93.31 70 VAL B N 1
ATOM 2683 C CA . VAL B 1 70 ? -8.453 -3.908 -8.258 1 93.31 70 VAL B CA 1
ATOM 2684 C C . VAL B 1 70 ? -8 -2.467 -8.484 1 93.31 70 VAL B C 1
ATOM 2686 O O . VAL B 1 70 ? -8.062 -1.965 -9.609 1 93.31 70 VAL B O 1
ATOM 2689 N N . TYR B 1 71 ? -7.492 -1.771 -7.457 1 91.62 71 TYR B N 1
ATOM 2690 C CA . TYR B 1 71 ? -7.18 -0.351 -7.559 1 91.62 71 TYR B CA 1
ATOM 2691 C C . TYR B 1 71 ? -5.781 -0.141 -8.117 1 91.62 71 TYR B C 1
ATOM 2693 O O . TYR B 1 71 ? -5.461 0.939 -8.625 1 91.62 71 TYR B O 1
ATOM 2701 N N . GLY B 1 72 ? -4.996 -1.078 -8.023 1 91.12 72 GLY B N 1
ATOM 2702 C CA . GLY B 1 72 ? -3.623 -1.038 -8.5 1 91.12 72 GLY B CA 1
ATOM 2703 C C . GLY B 1 72 ? -3.176 -2.338 -9.141 1 91.12 72 GLY B C 1
ATOM 2704 O O . GLY B 1 72 ? -2.262 -3 -8.648 1 91.12 72 GLY B O 1
ATOM 2705 N N . PRO B 1 73 ? -3.852 -2.678 -10.258 1 94.12 73 PRO B N 1
ATOM 2706 C CA . PRO B 1 73 ? -3.559 -3.965 -10.891 1 94.12 73 PRO B CA 1
ATOM 2707 C C . PRO B 1 73 ? -2.219 -3.969 -11.625 1 94.12 73 PRO B C 1
ATOM 2709 O O . PRO B 1 73 ? -2.139 -3.527 -12.773 1 94.12 73 PRO B O 1
ATOM 2712 N N . ASN B 1 74 ? -1.209 -4.574 -11.008 1 94.25 74 ASN B N 1
ATOM 2713 C CA . ASN B 1 74 ? 0.141 -4.461 -11.547 1 94.25 74 ASN B CA 1
ATOM 2714 C C . ASN B 1 74 ? 0.613 -5.777 -12.156 1 94.25 74 ASN B C 1
ATOM 2716 O O . ASN B 1 74 ? 1.683 -5.836 -12.766 1 94.25 74 ASN B O 1
ATOM 2720 N N . VAL B 1 75 ? -0.176 -6.801 -12.094 1 97.12 75 VAL B N 1
ATOM 2721 C CA . VAL B 1 75 ? 0.227 -8.094 -12.633 1 97.12 75 VAL B CA 1
ATOM 2722 C C . VAL B 1 75 ? 0.412 -7.992 -14.148 1 97.12 75 VAL B C 1
ATOM 2724 O O . VAL B 1 75 ? 1.356 -8.562 -14.703 1 97.12 75 VAL B O 1
ATOM 2727 N N . PRO B 1 76 ? -0.445 -7.238 -14.875 1 96.94 76 PRO B N 1
ATOM 2728 C CA . PRO B 1 76 ? -0.27 -7.172 -16.328 1 96.94 76 PRO B CA 1
ATOM 2729 C C . PRO B 1 76 ? 1.108 -6.656 -16.734 1 96.94 76 PRO B C 1
ATOM 2731 O O . PRO B 1 76 ? 1.745 -7.219 -17.625 1 96.94 76 PRO B O 1
ATOM 2734 N N . ILE B 1 77 ? 1.631 -5.684 -16.078 1 95.56 77 ILE B N 1
ATOM 2735 C CA . ILE B 1 77 ? 2.953 -5.168 -16.406 1 95.56 77 ILE B CA 1
ATOM 2736 C C . ILE B 1 77 ? 4.023 -6.145 -15.93 1 95.56 77 ILE B C 1
ATOM 2738 O O . ILE B 1 77 ? 5 -6.402 -16.641 1 95.56 77 ILE B O 1
ATOM 2742 N N . MET B 1 78 ? 3.832 -6.742 -14.805 1 97.62 78 MET B N 1
ATOM 2743 C CA . MET B 1 78 ? 4.859 -7.566 -14.172 1 97.62 78 MET B CA 1
ATOM 2744 C C . MET B 1 78 ? 4.996 -8.906 -14.883 1 97.62 78 MET B C 1
ATOM 2746 O O . MET B 1 78 ? 6.012 -9.586 -14.742 1 97.62 78 MET B O 1
ATOM 2750 N N . MET B 1 79 ? 3.949 -9.258 -15.625 1 98.19 79 MET B N 1
ATOM 2751 C CA . MET B 1 79 ? 3.945 -10.539 -16.344 1 98.19 79 MET B CA 1
ATOM 2752 C C . MET B 1 79 ? 3.895 -10.32 -17.844 1 98.19 79 MET B C 1
ATOM 2754 O O . MET B 1 79 ? 3.713 -11.266 -18.609 1 98.19 79 MET B O 1
ATOM 2758 N N . LYS B 1 80 ? 4.027 -9.062 -18.234 1 97 80 LYS B N 1
ATOM 2759 C CA . LYS B 1 80 ? 4.004 -8.703 -19.641 1 97 80 LYS B CA 1
ATOM 2760 C C . LYS B 1 80 ? 2.764 -9.258 -20.328 1 97 80 LYS B C 1
ATOM 2762 O O . LYS B 1 80 ? 2.869 -9.906 -21.375 1 97 80 LYS B O 1
ATOM 2767 N N . LEU B 1 81 ? 1.652 -9.047 -19.688 1 95.94 81 LEU B N 1
ATOM 2768 C CA . LEU B 1 81 ? 0.392 -9.484 -20.281 1 95.94 81 LEU B CA 1
ATOM 2769 C C . LEU B 1 81 ? -0.102 -8.484 -21.312 1 95.94 81 LEU B C 1
ATOM 2771 O O . LEU B 1 81 ? -0.005 -7.27 -21.109 1 95.94 81 LEU B O 1
ATOM 2775 N N . GLU B 1 82 ? -0.501 -8.992 -22.453 1 88.12 82 GLU B N 1
ATOM 2776 C CA . GLU B 1 82 ? -1.007 -8.148 -23.531 1 88.12 82 GLU B CA 1
ATOM 2777 C C . GLU B 1 82 ? -2.359 -8.641 -24.031 1 88.12 82 GLU B C 1
ATOM 2779 O O . GLU B 1 82 ? -2.619 -9.852 -24.047 1 88.12 82 GLU B O 1
ATOM 2784 N N . GLY B 1 83 ? -3.164 -7.691 -24.328 1 86.75 83 GLY B N 1
ATOM 2785 C CA . GLY B 1 83 ? -4.43 -8.031 -24.969 1 86.75 83 GLY B CA 1
ATOM 2786 C C . GLY B 1 83 ? -5.562 -8.211 -23.969 1 86.75 83 GLY B C 1
ATOM 2787 O O . GLY B 1 83 ? -5.352 -8.117 -22.75 1 86.75 83 GLY B O 1
ATOM 2788 N N . LYS B 1 84 ? -6.762 -8.336 -24.469 1 90.56 84 LYS B N 1
ATOM 2789 C CA . LYS B 1 84 ? -7.957 -8.609 -23.672 1 90.56 84 LYS B CA 1
ATOM 2790 C C . LYS B 1 84 ? -8.305 -10.094 -23.688 1 90.56 84 LYS B C 1
ATOM 2792 O O . LYS B 1 84 ? -8.141 -10.766 -24.719 1 90.56 84 LYS B O 1
ATOM 2797 N N . PRO B 1 85 ? -8.758 -10.539 -22.516 1 93 85 PRO B N 1
ATOM 2798 C CA . PRO B 1 85 ? -9.141 -11.953 -22.484 1 93 85 PRO B CA 1
ATOM 2799 C C . PRO B 1 85 ? -10.281 -12.273 -23.453 1 93 85 PRO B C 1
ATOM 2801 O O . PRO B 1 85 ? -11.195 -11.461 -23.625 1 93 85 PRO B O 1
ATOM 2804 N N . GLU B 1 86 ? -10.18 -13.422 -24.078 1 93.31 86 GLU B N 1
ATOM 2805 C CA . GLU B 1 86 ? -11.281 -13.969 -24.859 1 93.31 86 GLU B CA 1
ATOM 2806 C C . GLU B 1 86 ? -12.328 -14.617 -23.969 1 93.31 86 GLU B C 1
ATOM 2808 O O . GLU B 1 86 ? -12.133 -14.742 -22.75 1 93.31 86 GLU B O 1
ATOM 2813 N N . VAL B 1 87 ? -13.445 -14.867 -24.594 1 92.31 87 VAL B N 1
ATOM 2814 C CA . VAL B 1 87 ? -14.531 -15.492 -23.828 1 92.31 87 VAL B CA 1
ATOM 2815 C C . VAL B 1 87 ? -14.922 -16.812 -24.5 1 92.31 87 VAL B C 1
ATOM 2817 O O . VAL B 1 87 ? -14.969 -16.906 -25.734 1 92.31 87 VAL B O 1
ATOM 2820 N N . THR B 1 88 ? -15.195 -17.781 -23.672 1 92.25 88 THR B N 1
ATOM 2821 C CA . THR B 1 88 ? -15.633 -19.078 -24.172 1 92.25 88 THR B CA 1
ATOM 2822 C C . THR B 1 88 ? -17.094 -19.031 -24.594 1 92.25 88 THR B C 1
ATOM 2824 O O . THR B 1 88 ? -17.766 -18 -24.453 1 92.25 88 THR B O 1
ATOM 2827 N N . LYS B 1 89 ? -17.531 -20.172 -25.109 1 91.31 89 LYS B N 1
ATOM 2828 C CA . LYS B 1 89 ? -18.922 -20.297 -25.5 1 91.31 89 LYS B CA 1
ATOM 2829 C C . LYS B 1 89 ? -19.859 -20.172 -24.297 1 91.31 89 LYS B C 1
ATOM 2831 O O . LYS B 1 89 ? -20.969 -19.656 -24.422 1 91.31 89 LYS B O 1
ATOM 2836 N N . ASP B 1 90 ? -19.359 -20.578 -23.203 1 90.25 90 ASP B N 1
ATOM 2837 C CA . ASP B 1 90 ? -20.141 -20.516 -21.969 1 90.25 90 ASP B CA 1
ATOM 2838 C C . ASP B 1 90 ? -19.938 -19.188 -21.25 1 90.25 90 ASP B C 1
ATOM 2840 O O . ASP B 1 90 ? -20.25 -19.062 -20.062 1 90.25 90 ASP B O 1
ATOM 2844 N N . LYS B 1 91 ? -19.219 -18.281 -21.797 1 91.25 91 LYS B N 1
ATOM 2845 C CA . LYS B 1 91 ? -19.094 -16.906 -21.328 1 91.25 91 LYS B CA 1
ATOM 2846 C C . LYS B 1 91 ? -18.109 -16.797 -20.172 1 91.25 91 LYS B C 1
ATOM 2848 O O . LYS B 1 91 ? -18.281 -15.984 -19.266 1 91.25 91 LYS B O 1
ATOM 2853 N N . LYS B 1 92 ? -17.234 -17.719 -20.203 1 94.38 92 LYS B N 1
ATOM 2854 C CA . LYS B 1 92 ? -16.125 -17.594 -19.25 1 94.38 92 LYS B CA 1
ATOM 2855 C C . LYS B 1 92 ? -14.922 -16.922 -19.891 1 94.38 92 LYS B C 1
ATOM 2857 O O . LYS B 1 92 ? -14.625 -17.156 -21.062 1 94.38 92 LYS B O 1
ATOM 2862 N N . MET B 1 93 ? -14.281 -16.141 -19.109 1 96 93 MET B N 1
ATOM 2863 C CA . MET B 1 93 ? -13.07 -15.492 -19.609 1 96 93 MET B CA 1
ATOM 2864 C C . MET B 1 93 ? -11.914 -16.484 -19.688 1 96 93 MET B C 1
ATOM 2866 O O . MET B 1 93 ? -11.711 -17.281 -18.766 1 96 93 MET B O 1
ATOM 2870 N N . ILE B 1 94 ? -11.25 -16.484 -20.812 1 96.88 94 ILE B N 1
ATOM 2871 C CA . ILE B 1 94 ? -10.047 -17.297 -20.953 1 96.88 94 ILE B CA 1
ATOM 2872 C C . ILE B 1 94 ? -8.844 -16.547 -20.406 1 96.88 94 ILE B C 1
ATOM 2874 O O . ILE B 1 94 ? -8.5 -15.469 -20.906 1 96.88 94 ILE B O 1
ATOM 2878 N N . PRO B 1 95 ? -8.18 -17.047 -19.406 1 97.25 95 PRO B N 1
ATOM 2879 C CA . PRO B 1 95 ? -7.02 -16.328 -18.859 1 97.25 95 PRO B CA 1
ATOM 2880 C C . PRO B 1 95 ? -5.879 -16.203 -19.859 1 97.25 95 PRO B C 1
ATOM 2882 O O . PRO B 1 95 ? -5.777 -17.016 -20.797 1 97.25 95 PRO B O 1
ATOM 2885 N N . ILE B 1 96 ? -5.098 -15.219 -19.719 1 97.5 96 ILE B N 1
ATOM 2886 C CA . ILE B 1 96 ? -3.943 -14.992 -20.578 1 97.5 96 ILE B CA 1
ATOM 2887 C C . ILE B 1 96 ? -2.727 -15.727 -20.016 1 97.5 96 ILE B C 1
ATOM 2889 O O . ILE B 1 96 ? -2.488 -15.695 -18.812 1 97.5 96 ILE B O 1
ATOM 2893 N N . GLU B 1 97 ? -1.99 -16.359 -20.891 1 97.06 97 GLU B N 1
ATOM 2894 C CA . GLU B 1 97 ? -0.857 -17.156 -20.438 1 97.06 97 GLU B CA 1
ATOM 2895 C C . GLU B 1 97 ? 0.458 -16.406 -20.609 1 97.06 97 GLU B C 1
ATOM 2897 O O . GLU B 1 97 ? 0.662 -15.742 -21.625 1 97.06 97 GLU B O 1
ATOM 2902 N N . SER B 1 98 ? 1.217 -16.391 -19.594 1 97.69 98 SER B N 1
ATOM 2903 C CA . SER B 1 98 ? 2.576 -15.859 -19.594 1 97.69 98 SER B CA 1
ATOM 2904 C C . SER B 1 98 ? 3.498 -16.688 -18.719 1 97.69 98 SER B C 1
ATOM 2906 O O . SER B 1 98 ? 3.127 -17.078 -17.609 1 97.69 98 SER B O 1
ATOM 2908 N N . TYR B 1 99 ? 4.648 -17.062 -19.234 1 97.75 99 TYR B N 1
ATOM 2909 C CA . TYR B 1 99 ? 5.668 -17.844 -18.547 1 97.75 99 TYR B CA 1
ATOM 2910 C C . TYR B 1 99 ? 5.078 -19.141 -17.984 1 97.75 99 TYR B C 1
ATOM 2912 O O . TYR B 1 99 ? 5.453 -19.594 -16.906 1 97.75 99 TYR B O 1
ATOM 2920 N N . GLY B 1 100 ? 4.062 -19.672 -18.641 1 96.5 100 GLY B N 1
ATOM 2921 C CA . GLY B 1 100 ? 3.49 -20.969 -18.266 1 96.5 100 GLY B CA 1
ATOM 2922 C C . GLY B 1 100 ? 2.422 -20.859 -17.203 1 96.5 100 GLY B C 1
ATOM 2923 O O . GLY B 1 100 ? 2.014 -21.859 -16.609 1 96.5 100 GLY B O 1
ATOM 2924 N N . ILE B 1 101 ? 1.97 -19.641 -16.969 1 97.69 101 ILE B N 1
ATOM 2925 C CA . ILE B 1 101 ? 1.017 -19.375 -15.898 1 97.69 101 ILE B CA 1
ATOM 2926 C C . ILE B 1 101 ? -0.241 -18.734 -16.469 1 97.69 101 ILE B C 1
ATOM 2928 O O . ILE B 1 101 ? -0.154 -17.828 -17.312 1 97.69 101 ILE B O 1
ATOM 2932 N N . LYS B 1 102 ? -1.404 -19.234 -16.062 1 98.31 102 LYS B N 1
ATOM 2933 C CA . LYS B 1 102 ? -2.658 -18.578 -16.438 1 98.31 102 LYS B CA 1
ATOM 2934 C C . LYS B 1 102 ? -2.91 -17.359 -15.562 1 98.31 102 LYS B C 1
ATOM 2936 O O . LYS B 1 102 ? -2.953 -17.453 -14.336 1 98.31 102 LYS B O 1
ATOM 2941 N N . CYS B 1 103 ? -3.074 -16.203 -16.203 1 98.44 103 CYS B N 1
ATOM 2942 C CA . CYS B 1 103 ? -3.182 -14.953 -15.453 1 98.44 103 CYS B CA 1
ATOM 2943 C C . CYS B 1 103 ? -4.508 -14.258 -15.734 1 98.44 103 CYS B C 1
ATOM 2945 O O . CYS B 1 103 ? -4.988 -14.266 -16.875 1 98.44 103 CYS B O 1
ATOM 2947 N N . MET B 1 104 ? -5.078 -13.68 -14.727 1 97.88 104 MET B N 1
ATOM 2948 C CA . MET B 1 104 ? -6.258 -12.828 -14.836 1 97.88 104 MET B CA 1
ATOM 2949 C C . MET B 1 104 ? -6.129 -11.602 -13.938 1 97.88 104 MET B C 1
ATOM 2951 O O . MET B 1 104 ? -5.637 -11.695 -12.812 1 97.88 104 MET B O 1
ATOM 2955 N N . SER B 1 105 ? -6.473 -10.484 -14.422 1 96.81 105 SER B N 1
ATOM 2956 C CA . SER B 1 105 ? -6.402 -9.203 -13.727 1 96.81 105 SER B CA 1
ATOM 2957 C C . SER B 1 105 ? -7.453 -8.227 -14.242 1 96.81 105 SER B C 1
ATOM 2959 O O . SER B 1 105 ? -7.758 -8.211 -15.438 1 96.81 105 SER B O 1
ATOM 2961 N N . ILE B 1 106 ? -7.98 -7.445 -13.375 1 92.88 106 ILE B N 1
ATOM 2962 C CA . ILE B 1 106 ? -8.883 -6.387 -13.805 1 92.88 106 ILE B CA 1
ATOM 2963 C C . ILE B 1 106 ? -8.156 -5.434 -14.75 1 92.88 106 ILE B C 1
ATOM 2965 O O . ILE B 1 106 ? -8.781 -4.785 -15.586 1 92.88 106 ILE B O 1
ATOM 2969 N N . GLY B 1 107 ? -6.859 -5.379 -14.586 1 92.69 107 GLY B N 1
ATOM 2970 C CA . GLY B 1 107 ? -6.051 -4.516 -15.438 1 92.69 107 GLY B CA 1
ATOM 2971 C C . GLY B 1 107 ? -6.129 -4.883 -16.906 1 92.69 107 GLY B C 1
ATOM 2972 O O . GLY B 1 107 ? -5.785 -4.074 -17.766 1 92.69 107 GLY B O 1
ATOM 2973 N N . LEU B 1 108 ? -6.555 -6.066 -17.172 1 94.06 108 LEU B N 1
ATOM 2974 C CA . LEU B 1 108 ? -6.688 -6.52 -18.547 1 94.06 108 LEU B CA 1
ATOM 2975 C C . LEU B 1 108 ? -8.008 -6.047 -19.156 1 94.06 108 LEU B C 1
ATOM 2977 O O . LEU B 1 108 ? -8.203 -6.113 -20.359 1 94.06 108 LEU B O 1
ATOM 2981 N N . LEU B 1 109 ? -8.859 -5.594 -18.266 1 90.19 109 LEU B N 1
ATOM 2982 C CA . LEU B 1 109 ? -10.219 -5.285 -18.703 1 90.19 109 LEU B CA 1
ATOM 2983 C C . LEU B 1 109 ? -10.445 -3.779 -18.766 1 90.19 109 LEU B C 1
ATOM 2985 O O . LEU B 1 109 ? -11.516 -3.322 -19.172 1 90.19 109 LEU B O 1
ATOM 2989 N N . VAL B 1 110 ? -9.453 -3.031 -18.266 1 86.81 110 VAL B N 1
ATOM 2990 C CA . VAL B 1 110 ? -9.594 -1.58 -18.234 1 86.81 110 VAL B CA 1
ATOM 2991 C C . VAL B 1 110 ? -8.375 -0.925 -18.891 1 86.81 110 VAL B C 1
ATOM 2993 O O . VAL B 1 110 ? -7.34 -1.567 -19.062 1 86.81 110 VAL B O 1
ATOM 2996 N N . ASP B 1 111 ? -8.586 0.369 -19.172 1 86.81 111 ASP B N 1
ATOM 2997 C CA . ASP B 1 111 ? -7.461 1.121 -19.719 1 86.81 111 ASP B CA 1
ATOM 2998 C C . ASP B 1 111 ? -6.363 1.293 -18.672 1 86.81 111 ASP B C 1
ATOM 3000 O O . ASP B 1 111 ? -6.645 1.457 -17.484 1 86.81 111 ASP B O 1
ATOM 3004 N N . LYS B 1 112 ? -5.152 1.331 -19.125 1 83.25 112 LYS B N 1
ATOM 3005 C CA . LYS B 1 112 ? -3.961 1.336 -18.281 1 83.25 112 LYS B CA 1
ATOM 3006 C C . LYS B 1 112 ? -3.984 2.506 -17.312 1 83.25 112 LYS B C 1
ATOM 3008 O O . LYS B 1 112 ? -3.625 2.354 -16.141 1 83.25 112 LYS B O 1
ATOM 3013 N N . ASP B 1 113 ? -4.406 3.664 -17.609 1 84.94 113 ASP B N 1
ATOM 3014 C CA . ASP B 1 113 ? -4.328 4.828 -16.734 1 84.94 113 ASP B CA 1
ATOM 3015 C C . ASP B 1 113 ? -5.699 5.176 -16.156 1 84.94 113 ASP B C 1
ATOM 3017 O O . ASP B 1 113 ? -5.848 6.188 -15.469 1 84.94 113 ASP B O 1
ATOM 3021 N N . ALA B 1 114 ? -6.633 4.32 -16.375 1 85.81 114 ALA B N 1
ATOM 3022 C CA . ALA B 1 114 ? -7.977 4.617 -15.891 1 85.81 114 ALA B CA 1
ATOM 3023 C C . ALA B 1 114 ? -8.062 4.484 -14.375 1 85.81 114 ALA B C 1
ATOM 3025 O O . ALA B 1 114 ? -7.641 3.471 -13.812 1 85.81 114 ALA B O 1
ATOM 3026 N N . PRO B 1 115 ? -8.555 5.625 -13.797 1 83.62 115 PRO B N 1
ATOM 3027 C CA . PRO B 1 115 ? -8.758 5.492 -12.352 1 83.62 115 PRO B CA 1
ATOM 3028 C C . PRO B 1 115 ? -9.977 4.637 -12 1 83.62 115 PRO B C 1
ATOM 3030 O O . PRO B 1 115 ? -11.047 4.805 -12.594 1 83.62 115 PRO B O 1
ATOM 3033 N N . LEU B 1 116 ? -9.812 3.439 -11.406 1 84.75 116 LEU B N 1
ATOM 3034 C CA . LEU B 1 116 ? -10.938 2.625 -10.961 1 84.75 116 LEU B CA 1
ATOM 3035 C C . LEU B 1 116 ? -11.562 3.205 -9.703 1 84.75 116 LEU B C 1
ATOM 3037 O O . LEU B 1 116 ? -11.18 2.842 -8.586 1 84.75 116 LEU B O 1
ATOM 3041 N N . VAL B 1 117 ? -12.477 4.211 -9.93 1 88.75 117 VAL B N 1
ATOM 3042 C CA . VAL B 1 117 ? -13.188 4.848 -8.828 1 88.75 117 VAL B CA 1
ATOM 3043 C C . VAL B 1 117 ? -14.375 3.982 -8.406 1 88.75 117 VAL B C 1
ATOM 3045 O O . VAL B 1 117 ? -15.523 4.312 -8.703 1 88.75 117 VAL B O 1
ATOM 3048 N N . TRP B 1 118 ? -14.078 2.816 -7.777 1 90.38 118 TRP B N 1
ATOM 3049 C CA . TRP B 1 118 ? -15.078 1.802 -7.441 1 90.38 118 TRP B CA 1
ATOM 3050 C C . TRP B 1 118 ? -15.25 1.694 -5.93 1 90.38 118 TRP B C 1
ATOM 3052 O O . TRP B 1 118 ? -14.273 1.705 -5.184 1 90.38 118 TRP B O 1
ATOM 3062 N N . ARG B 1 119 ? -16.531 1.643 -5.586 1 92.25 119 ARG B N 1
ATOM 3063 C CA . ARG B 1 119 ? -16.828 1.353 -4.188 1 92.25 119 ARG B CA 1
ATOM 3064 C C . ARG B 1 119 ? -16.781 -0.148 -3.918 1 92.25 119 ARG B C 1
ATOM 3066 O O . ARG B 1 119 ? -16.703 -0.949 -4.852 1 92.25 119 ARG B O 1
ATOM 3073 N N . GLY B 1 120 ? -16.859 -0.518 -2.67 1 91 120 GLY B N 1
ATOM 3074 C CA . GLY B 1 120 ? -16.672 -1.871 -2.178 1 91 120 GLY B CA 1
ATOM 3075 C C . GLY B 1 120 ? -17.5 -2.902 -2.918 1 91 120 GLY B C 1
ATOM 3076 O O . GLY B 1 120 ? -16.969 -3.908 -3.393 1 91 120 GLY B O 1
ATOM 3077 N N . PRO B 1 121 ? -18.75 -2.686 -3.098 1 91 121 PRO B N 1
ATOM 3078 C CA . PRO B 1 121 ? -19.594 -3.678 -3.76 1 91 121 PRO B CA 1
ATOM 3079 C C . PRO B 1 121 ? -19.172 -3.945 -5.203 1 91 121 PRO B C 1
ATOM 3081 O O . PRO B 1 121 ? -19.266 -5.082 -5.676 1 91 121 PRO B O 1
ATOM 3084 N N . MET B 1 122 ? -18.734 -2.953 -5.848 1 92.12 122 MET B N 1
ATOM 3085 C CA . MET B 1 122 ? -18.25 -3.133 -7.215 1 92.12 122 MET B CA 1
ATOM 3086 C C . MET B 1 122 ? -16.969 -3.957 -7.238 1 92.12 122 MET B C 1
ATOM 3088 O O . MET B 1 122 ? -16.781 -4.805 -8.109 1 92.12 122 MET B O 1
ATOM 3092 N N . VAL B 1 123 ? -16.141 -3.664 -6.277 1 93.25 123 VAL B N 1
ATOM 3093 C CA . VAL B 1 123 ? -14.906 -4.438 -6.129 1 93.25 123 VAL B CA 1
ATOM 3094 C C . VAL B 1 123 ? -15.25 -5.906 -5.895 1 93.25 123 VAL B C 1
ATOM 3096 O O . VAL B 1 123 ? -14.672 -6.793 -6.531 1 93.25 123 VAL B O 1
ATOM 3099 N N . SER B 1 124 ? -16.172 -6.145 -5.055 1 93.5 124 SER B N 1
ATOM 3100 C CA . SER B 1 124 ? -16.594 -7.504 -4.742 1 93.5 124 SER B CA 1
ATOM 3101 C C . SER B 1 124 ? -17.141 -8.211 -5.977 1 93.5 124 SER B C 1
ATOM 3103 O O . SER B 1 124 ? -16.812 -9.375 -6.234 1 93.5 124 SER B O 1
ATOM 3105 N N . SER B 1 125 ? -17.922 -7.52 -6.715 1 93.56 125 SER B N 1
ATOM 3106 C CA . SER B 1 125 ? -18.5 -8.078 -7.93 1 93.56 125 SER B CA 1
ATOM 3107 C C . SER B 1 125 ? -17.422 -8.414 -8.961 1 93.56 125 SER B C 1
ATOM 3109 O O . SER B 1 125 ? -17.484 -9.469 -9.594 1 93.56 125 SER B O 1
ATOM 3111 N N . ALA B 1 126 ? -16.516 -7.535 -9.102 1 92.62 126 ALA B N 1
ATOM 3112 C CA . ALA B 1 126 ? -15.422 -7.762 -10.039 1 92.62 126 ALA B CA 1
ATOM 3113 C C . ALA B 1 126 ? -14.617 -9 -9.648 1 92.62 126 ALA B C 1
ATOM 3115 O O . ALA B 1 126 ? -14.25 -9.805 -10.5 1 92.62 126 ALA B O 1
ATOM 3116 N N . LEU B 1 127 ? -14.352 -9.141 -8.375 1 93.94 127 LEU B N 1
ATOM 3117 C CA . LEU B 1 127 ? -13.562 -10.273 -7.891 1 93.94 127 LEU B CA 1
ATOM 3118 C C . LEU B 1 127 ? -14.312 -11.586 -8.086 1 93.94 127 LEU B C 1
ATOM 3120 O O . LEU B 1 127 ? -13.703 -12.609 -8.398 1 93.94 127 LEU B O 1
ATOM 3124 N N . GLU B 1 128 ? -15.57 -11.547 -7.934 1 91.81 128 GLU B N 1
ATOM 3125 C CA . GLU B 1 128 ? -16.391 -12.727 -8.188 1 91.81 128 GLU B CA 1
ATOM 3126 C C . GLU B 1 128 ? -16.281 -13.164 -9.648 1 91.81 128 GLU B C 1
ATOM 3128 O O . GLU B 1 128 ? -16.125 -14.352 -9.938 1 91.81 128 GLU B O 1
ATOM 3133 N N . LYS B 1 129 ? -16.359 -12.219 -10.477 1 91.69 129 LYS B N 1
ATOM 3134 C CA . LYS B 1 129 ? -16.266 -12.508 -11.906 1 91.69 129 LYS B CA 1
ATOM 3135 C C . LYS B 1 129 ? -14.883 -13.047 -12.266 1 91.69 129 LYS B C 1
ATOM 3137 O O . LYS B 1 129 ? -14.758 -13.938 -13.109 1 91.69 129 LYS B O 1
ATOM 3142 N N . MET B 1 130 ? -13.891 -12.555 -11.617 1 93.38 130 MET B N 1
ATOM 3143 C CA . MET B 1 130 ? -12.516 -12.938 -11.953 1 93.38 130 MET B CA 1
ATOM 3144 C C . MET B 1 130 ? -12.156 -14.281 -11.32 1 93.38 130 MET B C 1
ATOM 3146 O O . MET B 1 130 ? -11.141 -14.875 -11.664 1 93.38 130 MET B O 1
ATOM 3150 N N . THR B 1 131 ? -12.945 -14.75 -10.438 1 93 131 THR B N 1
ATOM 3151 C CA . THR B 1 131 ? -12.703 -16.062 -9.852 1 93 131 THR B CA 1
ATOM 3152 C C . THR B 1 131 ? -13.578 -17.125 -10.523 1 93 131 THR B C 1
ATOM 3154 O O . THR B 1 131 ? -13.094 -17.922 -11.312 1 93 131 THR B O 1
ATOM 3157 N N . ARG B 1 132 ? -14.859 -16.984 -10.5 1 90.75 132 ARG B N 1
ATOM 3158 C CA . ARG B 1 132 ? -15.797 -18 -10.984 1 90.75 132 ARG B CA 1
ATOM 3159 C C . ARG B 1 132 ? -16.109 -17.797 -12.461 1 90.75 132 ARG B C 1
ATOM 3161 O O . ARG B 1 132 ? -16.547 -18.719 -13.148 1 90.75 132 ARG B O 1
ATOM 3168 N N . GLY B 1 133 ? -15.93 -16.688 -12.938 1 93.25 133 GLY B N 1
ATOM 3169 C CA . GLY B 1 133 ? -16.219 -16.391 -14.328 1 93.25 133 GLY B CA 1
ATOM 3170 C C . GLY B 1 133 ? -15.016 -16.594 -15.242 1 93.25 133 GLY B C 1
ATOM 3171 O O . GLY B 1 133 ? -15.031 -16.172 -16.406 1 93.25 133 GLY B O 1
ATOM 3172 N N . VAL B 1 134 ? -14.016 -17.219 -14.789 1 95.75 134 VAL B N 1
ATOM 3173 C CA . VAL B 1 134 ? -12.797 -17.469 -15.555 1 95.75 134 VAL B CA 1
ATOM 3174 C C . VAL B 1 134 ? -12.633 -18.969 -15.781 1 95.75 134 VAL B C 1
ATOM 3176 O O . VAL B 1 134 ? -12.922 -19.766 -14.891 1 95.75 134 VAL B O 1
ATOM 3179 N N . ASP B 1 135 ? -12.172 -19.375 -16.984 1 96.62 135 ASP B N 1
ATOM 3180 C CA . ASP B 1 135 ? -11.875 -20.766 -17.312 1 96.62 135 ASP B CA 1
ATOM 3181 C C . ASP B 1 135 ? -10.453 -21.125 -16.906 1 96.62 135 ASP B C 1
ATOM 3183 O O . ASP B 1 135 ? -9.57 -21.266 -17.766 1 96.62 135 ASP B O 1
ATOM 3187 N N . TRP B 1 136 ? -10.273 -21.391 -15.695 1 96.62 136 TRP B N 1
ATOM 3188 C CA . TRP B 1 136 ? -8.953 -21.672 -15.148 1 96.62 136 TRP B CA 1
ATOM 3189 C C . TRP B 1 136 ? -8.477 -23.062 -15.586 1 96.62 136 TRP B C 1
ATOM 3191 O O . TRP B 1 136 ? -7.277 -23.344 -15.547 1 96.62 136 TRP B O 1
ATOM 3201 N N . GLY B 1 137 ? -9.398 -23.984 -16 1 95.69 137 GLY B N 1
ATOM 3202 C CA . GLY B 1 137 ? -9.023 -25.359 -16.25 1 95.69 137 GLY B CA 1
ATOM 3203 C C . GLY B 1 137 ? -8.555 -26.094 -15.016 1 95.69 137 GLY B C 1
ATOM 3204 O O . GLY B 1 137 ? -9.117 -25.906 -13.93 1 95.69 137 GLY B O 1
ATOM 3205 N N . ASN B 1 138 ? -7.602 -27.016 -15.242 1 97.44 138 ASN B N 1
ATOM 3206 C CA . ASN B 1 138 ? -7.047 -27.75 -14.117 1 97.44 138 ASN B CA 1
ATOM 3207 C C . ASN B 1 138 ? -5.777 -27.109 -13.578 1 97.44 138 ASN B C 1
ATOM 3209 O O . ASN B 1 138 ? -4.773 -27.016 -14.289 1 97.44 138 ASN B O 1
ATOM 3213 N N . LEU B 1 139 ? -5.863 -26.656 -12.328 1 98.06 139 LEU B N 1
ATOM 3214 C CA . LEU B 1 139 ? -4.719 -26.047 -11.664 1 98.06 139 LEU B CA 1
ATOM 3215 C C . LEU B 1 139 ? -4.375 -26.781 -10.375 1 98.06 139 LEU B C 1
ATOM 3217 O O . LEU B 1 139 ? -5.27 -27.188 -9.633 1 98.06 139 LEU B O 1
ATOM 3221 N N . ASP B 1 140 ? -3.074 -26.938 -10.188 1 98.44 140 ASP B N 1
ATOM 3222 C CA . ASP B 1 140 ? -2.633 -27.375 -8.867 1 98.44 140 ASP B CA 1
ATOM 3223 C C . ASP B 1 140 ? -2.764 -26.25 -7.844 1 98.44 140 ASP B C 1
ATOM 3225 O O . ASP B 1 140 ? -3.162 -26.484 -6.703 1 98.44 140 ASP B O 1
ATOM 3229 N N . ILE B 1 141 ? -2.445 -25.047 -8.266 1 98.56 141 ILE B N 1
ATOM 3230 C CA . ILE B 1 141 ? -2.461 -23.922 -7.328 1 98.56 141 ILE B CA 1
ATOM 3231 C C . ILE B 1 141 ? -2.904 -22.656 -8.055 1 98.56 141 ILE B C 1
ATOM 3233 O O . ILE B 1 141 ? -2.424 -22.344 -9.148 1 98.56 141 ILE B O 1
ATOM 3237 N N . LEU B 1 142 ? -3.855 -21.953 -7.492 1 98.56 142 LEU B N 1
ATOM 3238 C CA . LEU B 1 142 ? -4.203 -20.578 -7.859 1 98.56 142 LEU B CA 1
ATOM 3239 C C . LEU B 1 142 ? -3.645 -19.594 -6.844 1 98.56 142 LEU B C 1
ATOM 3241 O O . LEU B 1 142 ? -4.059 -19.578 -5.684 1 98.56 142 LEU B O 1
ATOM 3245 N N . VAL B 1 143 ? -2.643 -18.766 -7.277 1 98.81 143 VAL B N 1
ATOM 3246 C CA . VAL B 1 143 ? -2.059 -17.734 -6.438 1 98.81 143 VAL B CA 1
ATOM 3247 C C . VAL B 1 143 ? -2.869 -16.438 -6.57 1 98.81 143 VAL B C 1
ATOM 3249 O O . VAL B 1 143 ? -3.055 -15.93 -7.676 1 98.81 143 VAL B O 1
ATOM 3252 N N . VAL B 1 144 ? -3.346 -15.922 -5.492 1 98.56 144 VAL B N 1
ATOM 3253 C CA . VAL B 1 144 ? -4.141 -14.703 -5.492 1 98.56 144 VAL B CA 1
ATOM 3254 C C . VAL B 1 144 ? -3.318 -13.547 -4.93 1 98.56 144 VAL B C 1
ATOM 3256 O O . VAL B 1 144 ? -2.979 -13.539 -3.742 1 98.56 144 VAL B O 1
ATOM 3259 N N . ASP B 1 145 ? -2.996 -12.594 -5.75 1 98.31 145 ASP B N 1
ATOM 3260 C CA . ASP B 1 145 ? -2.312 -11.367 -5.344 1 98.31 145 ASP B CA 1
ATOM 3261 C C . ASP B 1 145 ? -3.289 -10.375 -4.727 1 98.31 145 ASP B C 1
ATOM 3263 O O . ASP B 1 145 ? -4.004 -9.672 -5.441 1 98.31 145 ASP B O 1
ATOM 3267 N N . MET B 1 146 ? -3.254 -10.219 -3.416 1 97.19 146 MET B N 1
ATOM 3268 C CA . MET B 1 146 ? -4.227 -9.414 -2.682 1 97.19 146 MET B CA 1
ATOM 3269 C C . MET B 1 146 ? -3.832 -7.941 -2.686 1 97.19 146 MET B C 1
ATOM 3271 O O . MET B 1 146 ? -2.65 -7.613 -2.803 1 97.19 146 MET B O 1
ATOM 3275 N N . PRO B 1 147 ? -4.836 -7.051 -2.58 1 95.06 147 PRO B N 1
ATOM 3276 C CA . PRO B 1 147 ? -4.492 -5.648 -2.342 1 95.06 147 PRO B CA 1
ATOM 3277 C C . PRO B 1 147 ? -3.961 -5.402 -0.932 1 95.06 147 PRO B C 1
ATOM 3279 O O . PRO B 1 147 ? -3.994 -6.301 -0.089 1 95.06 147 PRO B O 1
ATOM 3282 N N . PRO B 1 148 ? -3.379 -4.223 -0.679 1 92.25 148 PRO B N 1
ATOM 3283 C CA . PRO B 1 148 ? -3.051 -3.898 0.711 1 92.25 148 PRO B CA 1
ATOM 3284 C C . PRO B 1 148 ? -4.289 -3.764 1.595 1 92.25 148 PRO B C 1
ATOM 3286 O O . PRO B 1 148 ? -5.391 -3.545 1.089 1 92.25 148 PRO B O 1
ATOM 3289 N N . GLY B 1 149 ? -4.105 -4.016 2.904 1 90.44 149 GLY B N 1
ATOM 3290 C CA . GLY B 1 149 ? -5.176 -3.791 3.863 1 90.44 149 GLY B CA 1
ATOM 3291 C C . GLY B 1 149 ? -5.934 -5.059 4.219 1 90.44 149 GLY B C 1
ATOM 3292 O O . GLY B 1 149 ? -5.355 -6.145 4.238 1 90.44 149 GLY B O 1
ATOM 3293 N N . THR B 1 150 ? -7.176 -4.863 4.691 1 90.69 150 THR B N 1
ATOM 3294 C CA . THR B 1 150 ? -8.031 -5.941 5.164 1 90.69 150 THR B CA 1
ATOM 3295 C C . THR B 1 150 ? -9.492 -5.668 4.812 1 90.69 150 THR B C 1
ATOM 3297 O O . THR B 1 150 ? -10.398 -6.059 5.555 1 90.69 150 THR B O 1
ATOM 3300 N N . GLY B 1 151 ? -9.727 -5.078 3.705 1 90.88 151 GLY B N 1
ATOM 3301 C CA . GLY B 1 151 ? -11.039 -4.551 3.373 1 90.88 151 GLY B CA 1
ATOM 3302 C C . GLY B 1 151 ? -11.852 -5.484 2.496 1 90.88 151 GLY B C 1
ATOM 3303 O O . GLY B 1 151 ? -11.797 -6.703 2.66 1 90.88 151 GLY B O 1
ATOM 3304 N N . ASP B 1 152 ? -12.602 -4.941 1.597 1 90.12 152 ASP B N 1
ATOM 3305 C CA . ASP B 1 152 ? -13.609 -5.625 0.796 1 90.12 152 ASP B CA 1
ATOM 3306 C C . ASP B 1 152 ? -12.992 -6.773 0.002 1 90.12 152 ASP B C 1
ATOM 3308 O O . ASP B 1 152 ? -13.562 -7.863 -0.076 1 90.12 152 ASP B O 1
ATOM 3312 N N . ALA B 1 153 ? -11.875 -6.504 -0.59 1 92.31 153 ALA B N 1
ATOM 3313 C CA . ALA B 1 153 ? -11.242 -7.539 -1.405 1 92.31 153 ALA B CA 1
ATOM 3314 C C . ALA B 1 153 ? -10.891 -8.758 -0.563 1 92.31 153 ALA B C 1
ATOM 3316 O O . ALA B 1 153 ? -11.102 -9.898 -0.987 1 92.31 153 ALA B O 1
ATOM 3317 N N . HIS B 1 154 ? -10.305 -8.531 0.58 1 92.75 154 HIS B N 1
ATOM 3318 C CA . HIS B 1 154 ? -9.922 -9.617 1.475 1 92.75 154 HIS B CA 1
ATOM 3319 C C . HIS B 1 154 ? -11.141 -10.422 1.92 1 92.75 154 HIS B C 1
ATOM 3321 O O . HIS B 1 154 ? -11.125 -11.648 1.863 1 92.75 154 HIS B O 1
ATOM 3327 N N . ILE B 1 155 ? -12.117 -9.703 2.334 1 89.25 155 ILE B N 1
ATOM 3328 C CA . ILE B 1 155 ? -13.344 -10.328 2.812 1 89.25 155 ILE B CA 1
ATOM 3329 C C . ILE B 1 155 ? -13.992 -11.125 1.684 1 89.25 155 ILE B C 1
ATOM 3331 O O . ILE B 1 155 ? -14.336 -12.297 1.866 1 89.25 155 ILE B O 1
ATOM 3335 N N . THR B 1 156 ? -14.047 -10.547 0.538 1 91.31 156 THR B N 1
ATOM 3336 C CA . THR B 1 156 ? -14.68 -11.195 -0.606 1 91.31 156 THR B CA 1
ATOM 3337 C C . THR B 1 156 ? -13.922 -12.445 -1.016 1 91.31 156 THR B C 1
ATOM 3339 O O . THR B 1 156 ? -14.516 -13.516 -1.189 1 91.31 156 THR B O 1
ATOM 3342 N N . VAL B 1 157 ? -12.656 -12.336 -1.123 1 93.19 157 VAL B N 1
ATOM 3343 C CA . VAL B 1 157 ? -11.844 -13.469 -1.547 1 93.19 157 VAL B CA 1
ATOM 3344 C C . VAL B 1 157 ? -11.945 -14.594 -0.523 1 93.19 157 VAL B C 1
ATOM 3346 O O . VAL B 1 157 ? -12.086 -15.766 -0.89 1 93.19 157 VAL B O 1
ATOM 3349 N N . SER B 1 158 ? -11.922 -14.227 0.729 1 89.75 158 SER B N 1
ATOM 3350 C CA . SER B 1 158 ? -11.984 -15.234 1.783 1 89.75 158 SER B CA 1
ATOM 3351 C C . SER B 1 158 ? -13.352 -15.906 1.824 1 89.75 158 SER B C 1
ATOM 3353 O O . SER B 1 158 ? -13.477 -17.062 2.25 1 89.75 158 SER B O 1
ATOM 3355 N N . GLN B 1 159 ? -14.328 -15.18 1.334 1 83.31 159 GLN B N 1
ATOM 3356 C CA . GLN B 1 159 ? -15.695 -15.695 1.366 1 83.31 159 GLN B CA 1
ATOM 3357 C C . GLN B 1 159 ? -16.031 -16.453 0.084 1 83.31 159 GLN B C 1
ATOM 3359 O O . GLN B 1 159 ? -16.875 -17.344 0.086 1 83.31 159 GLN B O 1
ATOM 3364 N N . ARG B 1 160 ? -15.391 -16.188 -0.933 1 83.81 160 ARG B N 1
ATOM 3365 C CA . ARG B 1 160 ? -15.781 -16.734 -2.232 1 83.81 160 ARG B CA 1
ATOM 3366 C C . ARG B 1 160 ? -14.812 -17.812 -2.688 1 83.81 160 ARG B C 1
ATOM 3368 O O . ARG B 1 160 ? -15.117 -18.578 -3.602 1 83.81 160 ARG B O 1
ATOM 3375 N N . LEU B 1 161 ? -13.719 -17.844 -2.105 1 90.5 161 LEU B N 1
ATOM 3376 C CA . LEU B 1 161 ? -12.703 -18.844 -2.434 1 90.5 161 LEU B CA 1
ATOM 3377 C C . LEU B 1 161 ? -12.281 -19.625 -1.188 1 90.5 161 LEU B C 1
ATOM 3379 O O . LEU B 1 161 ? -11.984 -19.016 -0.151 1 90.5 161 LEU B O 1
ATOM 3383 N N . GLN B 1 162 ? -12.406 -20.906 -1.34 1 91.88 162 GLN B N 1
ATOM 3384 C CA . GLN B 1 162 ? -11.797 -21.688 -0.274 1 91.88 162 GLN B CA 1
ATOM 3385 C C . GLN B 1 162 ? -10.281 -21.594 -0.31 1 91.88 162 GLN B C 1
ATOM 3387 O O . GLN B 1 162 ? -9.625 -22.281 -1.101 1 91.88 162 GLN B O 1
ATOM 3392 N N . LEU B 1 163 ? -9.766 -20.812 0.566 1 95.56 163 LEU B N 1
ATOM 3393 C CA . LEU B 1 163 ? -8.32 -20.609 0.627 1 95.56 163 LEU B CA 1
ATOM 3394 C C . LEU B 1 163 ? -7.656 -21.719 1.441 1 95.56 163 LEU B C 1
ATOM 3396 O O . LEU B 1 163 ? -8.062 -22 2.57 1 95.56 163 LEU B O 1
ATOM 3400 N N . SER B 1 164 ? -6.711 -22.328 0.785 1 96.75 164 SER B N 1
ATOM 3401 C CA . SER B 1 164 ? -5.922 -23.328 1.484 1 96.75 164 SER B CA 1
ATOM 3402 C C . SER B 1 164 ? -4.941 -22.688 2.461 1 96.75 164 SER B C 1
ATOM 3404 O O . SER B 1 164 ? -4.457 -23.344 3.383 1 96.75 164 SER B O 1
ATOM 3406 N N . GLY B 1 165 ? -4.59 -21.469 2.254 1 97.44 165 GLY B N 1
ATOM 3407 C CA . GLY B 1 165 ? -3.705 -20.734 3.148 1 97.44 165 GLY B CA 1
ATOM 3408 C C . GLY B 1 165 ? -3.371 -19.344 2.65 1 97.44 165 GLY B C 1
ATOM 3409 O O . GLY B 1 165 ? -3.717 -18.984 1.523 1 97.44 165 GLY B O 1
ATOM 3410 N N . ALA B 1 166 ? -2.748 -18.578 3.543 1 98.12 166 ALA B N 1
ATOM 3411 C CA . ALA B 1 166 ? -2.285 -17.234 3.215 1 98.12 166 ALA B CA 1
ATOM 3412 C C . ALA B 1 166 ? -0.794 -17.078 3.5 1 98.12 166 ALA B C 1
ATOM 3414 O O . ALA B 1 166 ? -0.309 -17.516 4.547 1 98.12 166 ALA B O 1
ATOM 3415 N N . LEU B 1 167 ? -0.105 -16.578 2.496 1 98.69 167 LEU B N 1
ATOM 3416 C CA . LEU B 1 167 ? 1.291 -16.188 2.648 1 98.69 167 LEU B CA 1
ATOM 3417 C C . LEU B 1 167 ? 1.408 -14.688 2.879 1 98.69 167 LEU B C 1
ATOM 3419 O O . LEU B 1 167 ? 1.001 -13.891 2.031 1 98.69 167 LEU B O 1
ATOM 3423 N N . ILE B 1 168 ? 2.012 -14.289 4.016 1 98.19 168 ILE B N 1
ATOM 3424 C CA . ILE B 1 168 ? 2.08 -12.883 4.391 1 98.19 168 ILE B CA 1
ATOM 3425 C C . ILE B 1 168 ? 3.439 -12.312 3.996 1 98.19 168 ILE B C 1
ATOM 3427 O O . ILE B 1 168 ? 4.48 -12.914 4.266 1 98.19 168 ILE B O 1
ATOM 3431 N N . VAL B 1 169 ? 3.4 -11.172 3.307 1 98.12 169 VAL B N 1
ATOM 3432 C CA . VAL B 1 169 ? 4.629 -10.508 2.889 1 98.12 169 VAL B CA 1
ATOM 3433 C C . VAL B 1 169 ? 4.816 -9.219 3.689 1 98.12 169 VAL B C 1
ATOM 3435 O O . VAL B 1 169 ? 3.865 -8.461 3.889 1 98.12 169 VAL B O 1
ATOM 3438 N N . SER B 1 170 ? 6.012 -8.969 4.23 1 96.94 170 SER B N 1
ATOM 3439 C CA . SER B 1 170 ? 6.332 -7.738 4.941 1 96.94 170 SER B CA 1
ATOM 3440 C C . SER B 1 170 ? 7.812 -7.395 4.812 1 96.94 170 SER B C 1
ATOM 3442 O O . SER B 1 170 ? 8.609 -8.219 4.367 1 96.94 170 SER B O 1
ATOM 3444 N N . THR B 1 171 ? 8.156 -6.18 5.055 1 96.25 171 THR B N 1
ATOM 3445 C CA . THR B 1 171 ? 9.539 -5.809 5.355 1 96.25 171 THR B CA 1
ATOM 3446 C C . THR B 1 171 ? 9.812 -5.934 6.852 1 96.25 171 THR B C 1
ATOM 3448 O O . THR B 1 171 ? 8.891 -6.113 7.648 1 96.25 171 THR B O 1
ATOM 3451 N N . PRO B 1 172 ? 11.07 -5.918 7.242 1 96.06 172 PRO B N 1
ATOM 3452 C CA . PRO B 1 172 ? 11.375 -6.086 8.664 1 96.06 172 PRO B CA 1
ATOM 3453 C C . PRO B 1 172 ? 11.102 -4.82 9.477 1 96.06 172 PRO B C 1
ATOM 3455 O O . PRO B 1 172 ? 11.305 -4.809 10.695 1 96.06 172 PRO B O 1
ATOM 3458 N N . GLN B 1 173 ? 10.602 -3.801 8.883 1 94.5 173 GLN B N 1
ATOM 3459 C CA . GLN B 1 173 ? 10.305 -2.541 9.562 1 94.5 173 GLN B CA 1
ATOM 3460 C C . GLN B 1 173 ? 9.117 -2.686 10.508 1 94.5 173 GLN B C 1
ATOM 3462 O O . GLN B 1 173 ? 8.133 -3.342 10.172 1 94.5 173 GLN B O 1
ATOM 3467 N N . ASP B 1 174 ? 9.172 -1.983 11.641 1 93.69 174 ASP B N 1
ATOM 3468 C CA . ASP B 1 174 ? 8.148 -2.098 12.672 1 93.69 174 ASP B CA 1
ATOM 3469 C C . ASP B 1 174 ? 6.789 -1.65 12.141 1 93.69 174 ASP B C 1
ATOM 3471 O O . ASP B 1 174 ? 5.781 -2.332 12.352 1 93.69 174 ASP B O 1
ATOM 3475 N N . VAL B 1 175 ? 6.75 -0.597 11.469 1 92.38 175 VAL B N 1
ATOM 3476 C CA . VAL B 1 175 ? 5.508 -0.059 10.93 1 92.38 175 VAL B CA 1
ATOM 3477 C C . VAL B 1 175 ? 4.867 -1.077 9.984 1 92.38 175 VAL B C 1
ATOM 3479 O O . VAL B 1 175 ? 3.662 -1.334 10.062 1 92.38 175 VAL B O 1
ATOM 3482 N N . ALA B 1 176 ? 5.652 -1.703 9.117 1 93.75 176 ALA B N 1
ATOM 3483 C CA . ALA B 1 176 ? 5.16 -2.713 8.18 1 93.75 176 ALA B CA 1
ATOM 3484 C C . ALA B 1 176 ? 4.695 -3.963 8.922 1 93.75 176 ALA B C 1
ATOM 3486 O O . ALA B 1 176 ? 3.68 -4.562 8.562 1 93.75 176 ALA B O 1
ATOM 3487 N N . LEU B 1 177 ? 5.422 -4.316 9.945 1 95.69 177 LEU B N 1
ATOM 3488 C CA . LEU B 1 177 ? 5.117 -5.531 10.695 1 95.69 177 LEU B CA 1
ATOM 3489 C C . LEU B 1 177 ? 3.838 -5.359 11.508 1 95.69 177 LEU B C 1
ATOM 3491 O O . LEU B 1 177 ? 3.102 -6.324 11.719 1 95.69 177 LEU B O 1
ATOM 3495 N N . MET B 1 178 ? 3.584 -4.191 11.953 1 93.81 178 MET B N 1
ATOM 3496 C CA . MET B 1 178 ? 2.312 -3.924 12.617 1 93.81 178 MET B CA 1
ATOM 3497 C C . MET B 1 178 ? 1.139 -4.227 11.688 1 93.81 178 MET B C 1
ATOM 3499 O O . MET B 1 178 ? 0.155 -4.84 12.109 1 93.81 178 MET B O 1
ATOM 3503 N N . ASP B 1 179 ? 1.238 -3.82 10.477 1 94.25 179 ASP B N 1
ATOM 3504 C CA . ASP B 1 179 ? 0.194 -4.098 9.5 1 94.25 179 ASP B CA 1
ATOM 3505 C C . ASP B 1 179 ? 0.135 -5.586 9.156 1 94.25 179 ASP B C 1
ATOM 3507 O O . ASP B 1 179 ? -0.946 -6.133 8.93 1 94.25 179 ASP B O 1
ATOM 3511 N N . ALA B 1 180 ? 1.286 -6.223 9.094 1 95.38 180 ALA B N 1
ATOM 3512 C CA . ALA B 1 180 ? 1.33 -7.66 8.844 1 95.38 180 ALA B CA 1
ATOM 3513 C C . ALA B 1 180 ? 0.585 -8.43 9.93 1 95.38 180 ALA B C 1
ATOM 3515 O O . ALA B 1 180 ? -0.15 -9.375 9.641 1 95.38 180 ALA B O 1
ATOM 3516 N N . ARG B 1 181 ? 0.78 -7.992 11.148 1 95.75 181 ARG B N 1
ATOM 3517 C CA . ARG B 1 181 ? 0.086 -8.617 12.266 1 95.75 181 ARG B CA 1
ATOM 3518 C C . ARG B 1 181 ? -1.427 -8.516 12.102 1 95.75 181 ARG B C 1
ATOM 3520 O O . ARG B 1 181 ? -2.152 -9.477 12.344 1 95.75 181 ARG B O 1
ATOM 3527 N N . ARG B 1 182 ? -1.869 -7.359 11.68 1 93.94 182 ARG B N 1
ATOM 3528 C CA . ARG B 1 182 ? -3.295 -7.176 11.43 1 93.94 182 ARG B CA 1
ATOM 3529 C C . ARG B 1 182 ? -3.785 -8.109 10.336 1 93.94 182 ARG B C 1
ATOM 3531 O O . ARG B 1 182 ? -4.883 -8.664 10.422 1 93.94 182 ARG B O 1
ATOM 3538 N N . GLY B 1 183 ? -2.996 -8.234 9.336 1 94.12 183 GLY B N 1
ATOM 3539 C CA . GLY B 1 183 ? -3.326 -9.164 8.266 1 94.12 183 GLY B CA 1
ATOM 3540 C C . GLY B 1 183 ? -3.422 -10.602 8.734 1 94.12 183 GLY B C 1
ATOM 3541 O O . GLY B 1 183 ? -4.367 -11.312 8.383 1 94.12 183 GLY B O 1
ATOM 3542 N N . ILE B 1 184 ? -2.438 -11 9.508 1 95.88 184 ILE B N 1
ATOM 3543 C CA . ILE B 1 184 ? -2.424 -12.352 10.047 1 95.88 184 ILE B CA 1
ATOM 3544 C C . ILE B 1 184 ? -3.676 -12.586 10.883 1 95.88 184 ILE B C 1
ATOM 3546 O O . ILE B 1 184 ? -4.355 -13.602 10.727 1 95.88 184 ILE B O 1
ATOM 3550 N N . ASN B 1 185 ? -3.992 -11.633 11.719 1 94.88 185 ASN B N 1
ATOM 3551 C CA . ASN B 1 185 ? -5.172 -11.75 12.57 1 94.88 185 ASN B CA 1
ATOM 3552 C C . ASN B 1 185 ? -6.457 -11.781 11.75 1 94.88 185 ASN B C 1
ATOM 3554 O O . ASN B 1 185 ? -7.418 -12.461 12.117 1 94.88 185 ASN B O 1
ATOM 3558 N N . MET B 1 186 ? -6.457 -11.031 10.68 1 93.38 186 MET B N 1
ATOM 3559 C CA . MET B 1 186 ? -7.629 -11.023 9.812 1 93.38 186 MET B CA 1
ATOM 3560 C C . MET B 1 186 ? -7.871 -12.406 9.219 1 93.38 186 MET B C 1
ATOM 3562 O O . MET B 1 186 ? -8.984 -12.922 9.266 1 93.38 186 MET B O 1
ATOM 3566 N N . PHE B 1 187 ? -6.855 -13.047 8.656 1 94.12 187 PHE B N 1
ATOM 3567 C CA . PHE B 1 187 ? -6.996 -14.367 8.047 1 94.12 187 PHE B CA 1
ATOM 3568 C C . PHE B 1 187 ? -7.332 -15.414 9.102 1 94.12 187 PHE B C 1
ATOM 3570 O O . PHE B 1 187 ? -8.086 -16.359 8.836 1 94.12 187 PHE B O 1
ATOM 3577 N N . SER B 1 188 ? -6.75 -15.203 10.273 1 92.44 188 SER B N 1
ATOM 3578 C CA . SER B 1 188 ? -7.094 -16.109 11.367 1 92.44 188 SER B CA 1
ATOM 3579 C C . SER B 1 188 ? -8.578 -16 11.719 1 92.44 188 SER B C 1
ATOM 3581 O O . SER B 1 188 ? -9.234 -17.016 11.945 1 92.44 188 SER B O 1
ATOM 3583 N N . LYS B 1 189 ? -9.078 -14.852 11.703 1 89.44 189 LYS B N 1
ATOM 3584 C CA . LYS B 1 189 ? -10.484 -14.617 12.039 1 89.44 189 LYS B CA 1
ATOM 3585 C C . LYS B 1 189 ? -11.398 -15.289 11.023 1 89.44 189 LYS B C 1
ATOM 3587 O O . LYS B 1 189 ? -12.5 -15.734 11.367 1 89.44 189 LYS B O 1
ATOM 3592 N N . VAL B 1 190 ? -10.977 -15.406 9.836 1 87.75 190 VAL B N 1
ATOM 3593 C CA . VAL B 1 190 ? -11.812 -16.016 8.805 1 87.75 190 VAL B CA 1
ATOM 3594 C C . VAL B 1 190 ? -11.367 -17.469 8.57 1 87.75 190 VAL B C 1
ATOM 3596 O O . VAL B 1 190 ? -11.672 -18.047 7.531 1 87.75 190 VAL B O 1
ATOM 3599 N N . GLU B 1 191 ? -10.516 -17.984 9.375 1 89.94 191 GLU B N 1
ATOM 3600 C CA . GLU B 1 191 ? -10.125 -19.391 9.469 1 89.94 191 GLU B CA 1
ATOM 3601 C C . GLU B 1 191 ? -9.32 -19.828 8.25 1 89.94 191 GLU B C 1
ATOM 3603 O O . GLU B 1 191 ? -9.547 -20.906 7.699 1 89.94 191 GLU B O 1
ATOM 3608 N N . VAL B 1 192 ? -8.547 -19.016 7.789 1 93.75 192 VAL B N 1
ATOM 3609 C CA . VAL B 1 192 ? -7.582 -19.344 6.746 1 93.75 192 VAL B CA 1
ATOM 3610 C C . VAL B 1 192 ? -6.207 -19.578 7.367 1 93.75 192 VAL B C 1
ATOM 3612 O O . VAL B 1 192 ? -5.68 -18.703 8.062 1 93.75 192 VAL B O 1
ATOM 3615 N N . PRO B 1 193 ? -5.648 -20.75 7.172 1 96.31 193 PRO B N 1
ATOM 3616 C CA . PRO B 1 193 ? -4.324 -21.016 7.738 1 96.31 193 PRO B CA 1
ATOM 3617 C C . PRO B 1 193 ? -3.25 -20.078 7.184 1 96.31 193 PRO B C 1
ATOM 3619 O O . PRO B 1 193 ? -3.312 -19.688 6.016 1 96.31 193 PRO B O 1
ATOM 3622 N N . ILE B 1 194 ? -2.307 -19.766 8.078 1 97.5 194 ILE B N 1
ATOM 3623 C CA . ILE B 1 194 ? -1.164 -18.969 7.645 1 97.5 194 ILE B CA 1
ATOM 3624 C C . ILE B 1 194 ? -0.03 -19.891 7.199 1 97.5 194 ILE B C 1
ATOM 3626 O O . ILE B 1 194 ? 0.442 -20.719 7.973 1 97.5 194 ILE B O 1
ATOM 3630 N N . LEU B 1 195 ? 0.381 -19.75 5.93 1 98.31 195 LEU B N 1
ATOM 3631 C CA . LEU B 1 195 ? 1.441 -20.578 5.379 1 98.31 195 LEU B CA 1
ATOM 3632 C C . LEU B 1 195 ? 2.811 -20.109 5.859 1 98.31 195 LEU B C 1
ATOM 3634 O O . LEU B 1 195 ? 3.768 -20.891 5.879 1 98.31 195 LEU B O 1
ATOM 3638 N N . GLY B 1 196 ? 2.928 -18.891 6.191 1 98.12 196 GLY B N 1
ATOM 3639 C CA . GLY B 1 196 ? 4.156 -18.281 6.676 1 98.12 196 GLY B CA 1
ATOM 3640 C C . GLY B 1 196 ? 4.262 -16.812 6.348 1 98.12 196 GLY B C 1
ATOM 3641 O O . GLY B 1 196 ? 3.346 -16.234 5.758 1 98.12 196 GLY B O 1
ATOM 3642 N N . ILE B 1 197 ? 5.348 -16.203 6.82 1 98.38 197 ILE B N 1
ATOM 3643 C CA . ILE B 1 197 ? 5.645 -14.812 6.504 1 98.38 197 ILE B CA 1
ATOM 3644 C C . ILE B 1 197 ? 6.93 -14.734 5.684 1 98.38 197 ILE B C 1
ATOM 3646 O O . ILE B 1 197 ? 7.898 -15.445 5.961 1 98.38 197 ILE B O 1
ATOM 3650 N N . VAL B 1 198 ? 6.887 -14 4.574 1 98.5 198 VAL B N 1
ATOM 3651 C CA . VAL B 1 198 ? 8.062 -13.703 3.764 1 98.5 198 VAL B CA 1
ATOM 3652 C C . VAL B 1 198 ? 8.625 -12.344 4.152 1 98.5 198 VAL B C 1
ATOM 3654 O O . VAL B 1 198 ? 7.918 -11.328 4.109 1 98.5 198 VAL B O 1
ATOM 3657 N N . GLU B 1 199 ? 9.875 -12.305 4.586 1 98 199 GLU B N 1
ATOM 3658 C CA . GLU B 1 199 ? 10.57 -11.039 4.801 1 98 199 GLU B CA 1
ATOM 3659 C C . GLU B 1 199 ? 11.172 -10.508 3.502 1 98 199 GLU B C 1
ATOM 3661 O O . GLU B 1 199 ? 12.258 -10.938 3.096 1 98 199 GLU B O 1
ATOM 3666 N N . ASN B 1 200 ? 10.477 -9.562 2.932 1 97.19 200 ASN B N 1
ATOM 3667 C CA . ASN B 1 200 ? 10.961 -8.93 1.704 1 97.19 200 ASN B CA 1
ATOM 3668 C C . ASN B 1 200 ? 11.828 -7.711 2 1 97.19 200 ASN B C 1
ATOM 3670 O O . ASN B 1 200 ? 11.734 -7.125 3.08 1 97.19 200 ASN B O 1
ATOM 3674 N N . MET B 1 201 ? 12.758 -7.402 1.054 1 96.69 201 MET B N 1
ATOM 3675 C CA . MET B 1 201 ? 13.672 -6.273 1.183 1 96.69 201 MET B CA 1
ATOM 3676 C C . MET B 1 201 ? 14.453 -6.355 2.492 1 96.69 201 MET B C 1
ATOM 3678 O O . MET B 1 201 ? 14.578 -5.359 3.207 1 96.69 201 MET B O 1
ATOM 3682 N N . SER B 1 202 ? 15.008 -7.508 2.725 1 96.5 202 SER B N 1
ATOM 3683 C CA . SER B 1 202 ? 15.641 -7.832 4.004 1 96.5 202 SER B CA 1
ATOM 3684 C C . SER B 1 202 ? 16.969 -7.109 4.164 1 96.5 202 SER B C 1
ATOM 3686 O O . SER B 1 202 ? 17.344 -6.715 5.273 1 96.5 202 SER B O 1
ATOM 3688 N N . CYS B 1 203 ? 17.641 -6.965 3.09 1 95.69 203 CYS B N 1
ATOM 3689 C CA . CYS B 1 203 ? 18.938 -6.305 3.109 1 95.69 203 CYS B CA 1
ATOM 3690 C C . CYS B 1 203 ? 19.344 -5.844 1.713 1 95.69 203 CYS B C 1
ATOM 3692 O O . CYS B 1 203 ? 18.906 -6.418 0.716 1 95.69 203 CYS B O 1
ATOM 3694 N N . PHE B 1 204 ? 20.109 -4.738 1.7 1 96.25 204 PHE B N 1
ATOM 3695 C CA . PHE B 1 204 ? 20.703 -4.25 0.465 1 96.25 204 PHE B CA 1
ATOM 3696 C C . PHE B 1 204 ? 22.234 -4.387 0.505 1 96.25 204 PHE B C 1
ATOM 3698 O O . PHE B 1 204 ? 22.891 -3.814 1.375 1 96.25 204 PHE B O 1
ATOM 3705 N N . LYS B 1 205 ? 22.688 -5.188 -0.38 1 95.44 205 LYS B N 1
ATOM 3706 C CA . LYS B 1 205 ? 24.141 -5.312 -0.512 1 95.44 205 LYS B CA 1
ATOM 3707 C C . LYS B 1 205 ? 24.672 -4.34 -1.555 1 95.44 205 LYS B C 1
ATOM 3709 O O . LYS B 1 205 ? 24.406 -4.484 -2.748 1 95.44 205 LYS B O 1
ATOM 3714 N N . CYS B 1 206 ? 25.484 -3.377 -1.112 1 95.69 206 CYS B N 1
ATOM 3715 C CA . CYS B 1 206 ? 26.047 -2.398 -2.031 1 95.69 206 CYS B CA 1
ATOM 3716 C C . CYS B 1 206 ? 26.906 -3.076 -3.09 1 95.69 206 CYS B C 1
ATOM 3718 O O . CYS B 1 206 ? 27.891 -3.758 -2.76 1 95.69 206 CYS B O 1
ATOM 3720 N N . PRO B 1 207 ? 26.516 -2.867 -4.301 1 92.44 207 PRO B N 1
ATOM 3721 C CA . PRO B 1 207 ? 27.297 -3.52 -5.355 1 92.44 207 PRO B CA 1
ATOM 3722 C C . PRO B 1 207 ? 28.734 -3.025 -5.41 1 92.44 207 PRO B C 1
ATOM 3724 O O . PRO B 1 207 ? 29.625 -3.748 -5.871 1 92.44 207 PRO B O 1
ATOM 3727 N N . ASN B 1 208 ? 28.953 -1.841 -4.98 1 94.88 208 ASN B N 1
ATOM 3728 C CA . ASN B 1 208 ? 30.281 -1.236 -5.078 1 94.88 208 ASN B CA 1
ATOM 3729 C C . ASN B 1 208 ? 31.203 -1.719 -3.955 1 94.88 208 ASN B C 1
ATOM 3731 O O . ASN B 1 208 ? 32.344 -2.08 -4.203 1 94.88 208 ASN B O 1
ATOM 3735 N N . CYS B 1 209 ? 30.734 -1.861 -2.689 1 96.88 209 CYS B N 1
ATOM 3736 C CA . CYS B 1 209 ? 31.625 -2.166 -1.574 1 96.88 209 CYS B CA 1
ATOM 3737 C C . CYS B 1 209 ? 31.203 -3.449 -0.872 1 96.88 209 CYS B C 1
ATOM 3739 O O . CYS B 1 209 ? 31.875 -3.896 0.066 1 96.88 209 CYS B O 1
ATOM 3741 N N . ALA B 1 210 ? 30.109 -4.016 -1.121 1 93.88 210 ALA B N 1
ATOM 3742 C CA . ALA B 1 210 ? 29.609 -5.305 -0.659 1 93.88 210 ALA B CA 1
ATOM 3743 C C . ALA B 1 210 ? 29.062 -5.207 0.767 1 93.88 210 ALA B C 1
ATOM 3745 O O . ALA B 1 210 ? 28.609 -6.199 1.338 1 93.88 210 ALA B O 1
ATOM 3746 N N . GLU B 1 211 ? 29.125 -4.023 1.232 1 95.62 211 GLU B N 1
ATOM 3747 C CA . GLU B 1 211 ? 28.547 -3.834 2.559 1 95.62 211 GLU B CA 1
ATOM 3748 C C . GLU B 1 211 ? 27.031 -4.082 2.539 1 95.62 211 GLU B C 1
ATOM 3750 O O . GLU B 1 211 ? 26.359 -3.697 1.588 1 95.62 211 GLU B O 1
ATOM 3755 N N . ARG B 1 212 ? 26.594 -4.703 3.613 1 95.62 212 ARG B N 1
ATOM 3756 C CA . ARG B 1 212 ? 25.172 -4.984 3.76 1 95.62 212 ARG B CA 1
ATOM 3757 C C . ARG B 1 212 ? 24.484 -3.896 4.578 1 95.62 212 ARG B C 1
ATOM 3759 O O . ARG B 1 212 ? 24.969 -3.5 5.633 1 95.62 212 ARG B O 1
ATOM 3766 N N . TRP B 1 213 ? 23.406 -3.416 4.016 1 95.44 213 TRP B N 1
ATOM 3767 C CA . TRP B 1 213 ? 22.609 -2.396 4.703 1 95.44 213 TRP B CA 1
ATOM 3768 C C . TRP B 1 213 ? 21.188 -2.883 4.953 1 95.44 213 TRP B C 1
ATOM 3770 O O . TRP B 1 213 ? 20.516 -3.346 4.031 1 95.44 213 TRP B O 1
ATOM 3780 N N . PHE B 1 214 ? 20.766 -2.783 6.211 1 95.81 214 PHE B N 1
ATOM 3781 C CA . PHE B 1 214 ? 19.422 -3.162 6.602 1 95.81 214 PHE B CA 1
ATOM 3782 C C . PHE B 1 214 ? 18.5 -1.949 6.613 1 95.81 214 PHE B C 1
ATOM 3784 O O . PHE B 1 214 ? 18.047 -1.517 7.672 1 95.81 214 PHE B O 1
ATOM 3791 N N . ILE B 1 215 ? 18.188 -1.512 5.406 1 93.94 215 ILE B N 1
ATOM 3792 C CA . ILE B 1 215 ? 17.516 -0.247 5.145 1 93.94 215 ILE B CA 1
ATOM 3793 C C . ILE B 1 215 ? 16.156 -0.239 5.836 1 93.94 215 ILE B C 1
ATOM 3795 O O . ILE B 1 215 ? 15.727 0.786 6.375 1 93.94 215 ILE B O 1
ATOM 3799 N N . PHE B 1 216 ? 15.422 -1.393 5.859 1 94.88 216 PHE B N 1
ATOM 3800 C CA . PHE B 1 216 ? 14.078 -1.459 6.414 1 94.88 216 PHE B CA 1
ATOM 3801 C C . PHE B 1 216 ? 14.07 -2.23 7.73 1 94.88 216 PHE B C 1
ATOM 3803 O O . PHE B 1 216 ? 13.031 -2.744 8.148 1 94.88 216 PHE B O 1
ATOM 3810 N N . GLY B 1 217 ? 15.188 -2.371 8.359 1 93.44 217 GLY B N 1
ATOM 3811 C CA . GLY B 1 217 ? 15.289 -3.068 9.633 1 93.44 217 GLY B CA 1
ATOM 3812 C C . GLY B 1 217 ? 15.82 -4.484 9.5 1 93.44 217 GLY B C 1
ATOM 3813 O O . GLY B 1 217 ? 16.016 -4.973 8.383 1 93.44 217 GLY B O 1
ATOM 3814 N N . GLU B 1 218 ? 16.047 -5.023 10.672 1 93.12 218 GLU B N 1
ATOM 3815 C CA . GLU B 1 218 ? 16.625 -6.367 10.703 1 93.12 218 GLU B CA 1
ATOM 3816 C C . GLU B 1 218 ? 15.93 -7.238 11.75 1 93.12 218 GLU B C 1
ATOM 3818 O O . GLU B 1 218 ? 15.742 -6.816 12.891 1 93.12 218 GLU B O 1
ATOM 3823 N N . GLY B 1 219 ? 15.555 -8.422 11.289 1 90.5 219 GLY B N 1
ATOM 3824 C CA . GLY B 1 219 ? 15.094 -9.43 12.227 1 90.5 219 GLY B CA 1
ATOM 3825 C C . GLY B 1 219 ? 13.648 -9.25 12.648 1 90.5 219 GLY B C 1
ATOM 3826 O O . GLY B 1 219 ? 13.109 -10.062 13.391 1 90.5 219 GLY B O 1
ATOM 3827 N N . GLY B 1 220 ? 12.984 -8.25 12.203 1 94.12 220 GLY B N 1
ATOM 3828 C CA . GLY B 1 220 ? 11.625 -7.945 12.641 1 94.12 220 GLY B CA 1
ATOM 3829 C C . GLY B 1 220 ? 10.633 -9.031 12.289 1 94.12 220 GLY B C 1
ATOM 3830 O O . GLY B 1 220 ? 9.766 -9.375 13.102 1 94.12 220 GLY B O 1
ATOM 3831 N N . SER B 1 221 ? 10.766 -9.594 11.156 1 95.94 221 SER B N 1
ATOM 3832 C CA . SER B 1 221 ? 9.82 -10.609 10.711 1 95.94 221 SER B CA 1
ATOM 3833 C C . SER B 1 221 ? 9.961 -11.891 11.516 1 95.94 221 SER B C 1
ATOM 3835 O O . SER B 1 221 ? 8.969 -12.555 11.828 1 95.94 221 SER B O 1
ATOM 3837 N N . ARG B 1 222 ? 11.188 -12.25 11.828 1 96.69 222 ARG B N 1
ATOM 3838 C CA . ARG B 1 222 ? 11.43 -13.43 12.648 1 96.69 222 ARG B CA 1
ATOM 3839 C C . ARG B 1 222 ? 10.805 -13.273 14.031 1 96.69 222 ARG B C 1
ATOM 3841 O O . ARG B 1 222 ? 10.188 -14.203 14.547 1 96.69 222 ARG B O 1
ATOM 3848 N N . LYS B 1 223 ? 11.031 -12.156 14.609 1 96.94 223 LYS B N 1
ATOM 3849 C CA . LYS B 1 223 ? 10.438 -11.867 15.914 1 96.94 223 LYS B CA 1
ATOM 3850 C C . LYS B 1 223 ? 8.914 -11.93 15.852 1 96.94 223 LYS B C 1
ATOM 3852 O O . LYS B 1 223 ? 8.281 -12.547 16.719 1 96.94 223 LYS B O 1
ATOM 3857 N N . THR B 1 224 ? 8.352 -11.305 14.875 1 96.44 224 THR B N 1
ATOM 3858 C CA . THR B 1 224 ? 6.902 -11.312 14.695 1 96.44 224 THR B CA 1
ATOM 3859 C C . THR B 1 224 ? 6.383 -12.734 14.5 1 96.44 224 THR B C 1
ATOM 3861 O O . THR B 1 224 ? 5.383 -13.117 15.109 1 96.44 224 THR B O 1
ATOM 3864 N N . ALA B 1 225 ? 7.035 -13.492 13.672 1 97.56 225 ALA B N 1
ATOM 3865 C CA . ALA B 1 225 ? 6.652 -14.875 13.414 1 97.56 225 ALA B CA 1
ATOM 3866 C C . ALA B 1 225 ? 6.629 -15.68 14.711 1 97.56 225 ALA B C 1
ATOM 3868 O O . ALA B 1 225 ? 5.672 -16.406 14.977 1 97.56 225 ALA B O 1
ATOM 3869 N N . ALA B 1 226 ? 7.652 -15.516 15.5 1 97.5 226 ALA B N 1
ATOM 3870 C CA . ALA B 1 226 ? 7.75 -16.219 16.781 1 97.5 226 ALA B CA 1
ATOM 3871 C C . ALA B 1 226 ? 6.613 -15.82 17.719 1 97.5 226 ALA B C 1
ATOM 3873 O O . ALA B 1 226 ? 5.973 -16.688 18.328 1 97.5 226 ALA B O 1
ATOM 3874 N N . GLU B 1 227 ? 6.352 -14.57 17.797 1 96.88 227 GLU B N 1
ATOM 3875 C CA . GLU B 1 227 ? 5.316 -14.047 18.688 1 96.88 227 GLU B CA 1
ATOM 3876 C C . GLU B 1 227 ? 3.934 -14.531 18.266 1 96.88 227 GLU B C 1
ATOM 3878 O O . GLU B 1 227 ? 3.059 -14.742 19.109 1 96.88 227 GLU B O 1
ATOM 3883 N N . MET B 1 228 ? 3.76 -14.727 16.969 1 96.5 228 MET B N 1
ATOM 3884 C CA . MET B 1 228 ? 2.426 -15.031 16.469 1 96.5 228 MET B CA 1
ATOM 3885 C C . MET B 1 228 ? 2.271 -16.531 16.219 1 96.5 228 MET B C 1
ATOM 3887 O O . MET B 1 228 ? 1.207 -16.984 15.789 1 96.5 228 MET B O 1
ATOM 3891 N N . GLY B 1 229 ? 3.295 -17.281 16.344 1 96.25 229 GLY B N 1
ATOM 3892 C CA . GLY B 1 229 ? 3.236 -18.734 16.188 1 96.25 229 GLY B CA 1
ATOM 3893 C C . GLY B 1 229 ? 3.174 -19.172 14.734 1 96.25 229 GLY B C 1
ATOM 3894 O O . GLY B 1 229 ? 2.463 -20.109 14.398 1 96.25 229 GLY B O 1
ATOM 3895 N N . ILE B 1 230 ? 3.816 -18.422 13.906 1 96.75 230 ILE B N 1
ATOM 3896 C CA . ILE B 1 230 ? 3.861 -18.812 12.5 1 96.75 230 ILE B CA 1
ATOM 3897 C C . ILE B 1 230 ? 5.312 -18.984 12.062 1 96.75 230 ILE B C 1
ATOM 3899 O O . ILE B 1 230 ? 6.238 -18.75 12.844 1 96.75 230 ILE B O 1
ATOM 3903 N N . GLU B 1 231 ? 5.527 -19.469 10.828 1 96.75 231 GLU B N 1
ATOM 3904 C CA . GLU B 1 231 ? 6.875 -19.719 10.32 1 96.75 231 GLU B CA 1
ATOM 3905 C C . GLU B 1 231 ? 7.32 -18.625 9.359 1 96.75 231 GLU B C 1
ATOM 3907 O O . GLU B 1 231 ? 6.488 -18 8.688 1 96.75 231 GLU B O 1
ATOM 3912 N N . VAL B 1 232 ? 8.609 -18.453 9.375 1 98 232 VAL B N 1
ATOM 3913 C CA . VAL B 1 232 ? 9.188 -17.625 8.328 1 98 232 VAL B CA 1
ATOM 3914 C C . VAL B 1 232 ? 9.383 -18.469 7.062 1 98 232 VAL B C 1
ATOM 3916 O O . VAL B 1 232 ? 10.117 -19.453 7.07 1 98 232 VAL B O 1
ATOM 3919 N N . ALA B 1 233 ? 8.711 -18.094 6.008 1 98.12 233 ALA B N 1
ATOM 3920 C CA . ALA B 1 233 ? 8.758 -18.859 4.762 1 98.12 233 ALA B CA 1
ATOM 3921 C C . ALA B 1 233 ? 10.031 -18.562 3.984 1 98.12 233 ALA B C 1
ATOM 3923 O O . ALA B 1 233 ? 10.523 -19.406 3.234 1 98.12 233 ALA B O 1
ATOM 3924 N N . GLY B 1 234 ? 10.523 -17.328 4.125 1 97.75 234 GLY B N 1
ATOM 3925 C CA . GLY B 1 234 ? 11.75 -16.969 3.438 1 97.75 234 GLY B CA 1
ATOM 3926 C C . GLY B 1 234 ? 12.102 -15.492 3.578 1 97.75 234 GLY B C 1
ATOM 3927 O O . GLY B 1 234 ? 11.297 -14.711 4.09 1 97.75 234 GLY B O 1
ATOM 3928 N N . GLU B 1 235 ? 13.328 -15.211 3.225 1 97.62 235 GLU B N 1
ATOM 3929 C CA . GLU B 1 235 ? 13.859 -13.852 3.186 1 97.62 235 GLU B CA 1
ATOM 3930 C C . GLU B 1 235 ? 14.336 -13.484 1.784 1 97.62 235 GLU B C 1
ATOM 3932 O O . GLU B 1 235 ? 15.109 -14.219 1.173 1 97.62 235 GLU B O 1
ATOM 3937 N N . ILE B 1 236 ? 13.797 -12.367 1.27 1 98.12 236 ILE B N 1
ATOM 3938 C CA . ILE B 1 236 ? 14.172 -11.883 -0.056 1 98.12 236 ILE B CA 1
ATOM 3939 C C . ILE B 1 236 ? 14.938 -10.57 0.067 1 98.12 236 ILE B C 1
ATOM 3941 O O . ILE B 1 236 ? 14.406 -9.578 0.582 1 98.12 236 ILE B O 1
ATOM 3945 N N . PRO B 1 237 ? 16.172 -10.492 -0.396 1 96.62 237 PRO B N 1
ATOM 3946 C CA . PRO B 1 237 ? 16.922 -9.242 -0.308 1 96.62 237 PRO B CA 1
ATOM 3947 C C . PRO B 1 237 ? 16.438 -8.18 -1.286 1 96.62 237 PRO B C 1
ATOM 3949 O O . PRO B 1 237 ? 15.719 -8.5 -2.238 1 96.62 237 PRO B O 1
ATOM 3952 N N . LEU B 1 238 ? 16.734 -6.953 -0.936 1 95.06 238 LEU B N 1
ATOM 3953 C CA . LEU B 1 238 ? 16.5 -5.848 -1.859 1 95.06 238 LEU B CA 1
ATOM 3954 C C . LEU B 1 238 ? 17.516 -5.867 -2.994 1 95.06 238 LEU B C 1
ATOM 3956 O O . LEU B 1 238 ? 18.719 -5.715 -2.76 1 95.06 238 LEU B O 1
ATOM 3960 N N . GLU B 1 239 ? 17.062 -6.148 -4.188 1 93.56 239 GLU B N 1
ATOM 3961 C CA . GLU B 1 239 ? 17.938 -6.305 -5.344 1 93.56 239 GLU B CA 1
ATOM 3962 C C . GLU B 1 239 ? 17.406 -5.539 -6.551 1 93.56 239 GLU B C 1
ATOM 3964 O O . GLU B 1 239 ? 16.203 -5.594 -6.848 1 93.56 239 GLU B O 1
ATOM 3969 N N . LEU B 1 240 ? 18.281 -4.871 -7.25 1 92.19 240 LEU B N 1
ATOM 3970 C CA . LEU B 1 240 ? 17.938 -4.07 -8.414 1 92.19 240 LEU B CA 1
ATOM 3971 C C . LEU B 1 240 ? 17.297 -4.93 -9.492 1 92.19 240 LEU B C 1
ATOM 3973 O O . LEU B 1 240 ? 16.375 -4.477 -10.18 1 92.19 240 LEU B O 1
ATOM 3977 N N . GLY B 1 241 ? 17.781 -6.145 -9.609 1 94.31 241 GLY B N 1
ATOM 3978 C CA . GLY B 1 241 ? 17.266 -7.043 -10.633 1 94.31 241 GLY B CA 1
ATOM 3979 C C . GLY B 1 241 ? 15.797 -7.363 -10.453 1 94.31 241 GLY B C 1
ATOM 3980 O O . GLY B 1 241 ? 15.078 -7.582 -11.43 1 94.31 241 GLY B O 1
ATOM 3981 N N . ILE B 1 242 ? 15.352 -7.41 -9.227 1 95.81 242 ILE B N 1
ATOM 3982 C CA 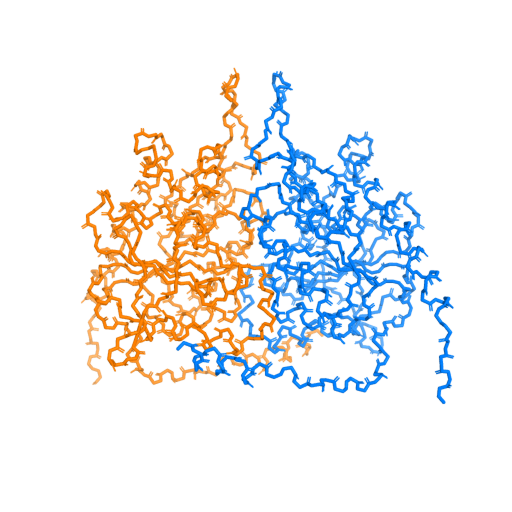. ILE B 1 242 ? 13.945 -7.668 -8.953 1 95.81 242 ILE B CA 1
ATOM 3983 C C . ILE B 1 242 ? 13.094 -6.508 -9.469 1 95.81 242 ILE B C 1
ATOM 3985 O O . ILE B 1 242 ? 12.102 -6.723 -10.172 1 95.81 242 ILE B O 1
ATOM 3989 N N . ARG B 1 243 ? 13.484 -5.305 -9.102 1 92.88 243 ARG B N 1
ATOM 3990 C CA . ARG B 1 243 ? 12.766 -4.105 -9.531 1 92.88 243 ARG B CA 1
ATOM 3991 C C . ARG B 1 243 ? 12.727 -4.004 -11.047 1 92.88 243 ARG B C 1
ATOM 3993 O O . ARG B 1 243 ? 11.664 -3.77 -11.633 1 92.88 243 ARG B O 1
ATOM 4000 N N . LYS B 1 244 ? 13.859 -4.215 -11.672 1 95.06 244 LYS B N 1
ATOM 4001 C CA . LYS B 1 244 ? 13.953 -4.141 -13.125 1 95.06 244 LYS B CA 1
ATOM 4002 C C . LYS B 1 244 ? 13.062 -5.191 -13.789 1 95.06 244 LYS B C 1
ATOM 4004 O O . LYS B 1 244 ? 12.383 -4.902 -14.773 1 95.06 244 LYS B O 1
ATOM 4009 N N . GLY B 1 245 ? 13.102 -6.379 -13.258 1 96.19 245 GLY B N 1
ATOM 4010 C CA . GLY B 1 245 ? 12.266 -7.445 -13.773 1 96.19 245 GLY B CA 1
ATOM 4011 C C . GLY B 1 245 ? 10.781 -7.129 -13.703 1 96.19 245 GLY B C 1
ATOM 4012 O O . GLY B 1 245 ? 10.023 -7.445 -14.617 1 96.19 245 GLY B O 1
ATOM 4013 N N . SER B 1 246 ? 10.359 -6.508 -12.586 1 95.75 246 SER B N 1
ATOM 4014 C CA . SER B 1 246 ? 8.969 -6.117 -12.414 1 95.75 246 SER B CA 1
ATOM 4015 C C . SER B 1 246 ? 8.562 -5.066 -13.438 1 95.75 246 SER B C 1
ATOM 4017 O O . SER B 1 246 ? 7.477 -5.145 -14.023 1 95.75 246 SER B O 1
ATOM 4019 N N . ASP B 1 247 ? 9.43 -4.105 -13.719 1 95.19 247 ASP B N 1
ATOM 4020 C CA . ASP B 1 247 ? 9.148 -3.027 -14.664 1 95.19 247 ASP B CA 1
ATOM 4021 C C . ASP B 1 247 ? 9.141 -3.547 -16.094 1 95.19 247 ASP B C 1
ATOM 4023 O O . ASP B 1 247 ? 8.305 -3.135 -16.906 1 95.19 247 ASP B O 1
ATOM 4027 N N . ASP B 1 248 ? 10.023 -4.523 -16.359 1 96.38 248 ASP B N 1
ATOM 4028 C CA . ASP B 1 248 ? 10.188 -5.047 -17.703 1 96.38 248 ASP B CA 1
ATOM 4029 C C . ASP B 1 248 ? 9.172 -6.152 -18 1 96.38 248 ASP B C 1
ATOM 4031 O O . ASP B 1 248 ? 8.984 -6.543 -19.156 1 96.38 248 ASP B O 1
ATOM 4035 N N . GLY B 1 249 ? 8.594 -6.645 -16.984 1 97.62 249 GLY B N 1
ATOM 4036 C CA . GLY B 1 249 ? 7.633 -7.723 -17.141 1 97.62 249 GLY B CA 1
ATOM 4037 C C . GLY B 1 249 ? 8.281 -9.094 -17.25 1 97.62 249 GLY B C 1
ATOM 4038 O O . GLY B 1 249 ? 7.734 -10 -17.875 1 97.62 249 GLY B O 1
ATOM 4039 N N . VAL B 1 250 ? 9.484 -9.211 -16.75 1 98.31 250 VAL B N 1
ATOM 4040 C CA . VAL B 1 250 ? 10.188 -10.492 -16.719 1 98.31 250 VAL B CA 1
ATOM 4041 C C . VAL B 1 250 ? 10.625 -10.812 -15.297 1 98.31 250 VAL B C 1
ATOM 4043 O O . VAL B 1 250 ? 11.695 -10.406 -14.859 1 98.31 250 VAL B O 1
ATOM 4046 N N . PRO B 1 251 ? 9.805 -11.633 -14.586 1 98.25 251 PRO B N 1
ATOM 4047 C CA . PRO B 1 251 ? 10.172 -11.984 -13.211 1 98.25 251 PRO B CA 1
ATOM 4048 C C . PRO B 1 251 ? 11.609 -12.484 -13.094 1 98.25 251 PRO B C 1
ATOM 4050 O O . PRO B 1 251 ? 12.125 -13.133 -14.008 1 98.25 251 PRO B O 1
ATOM 4053 N N . ILE B 1 252 ? 12.227 -12.188 -11.977 1 98.12 252 ILE B N 1
ATOM 4054 C CA . ILE B 1 252 ? 13.648 -12.461 -11.789 1 98.12 252 ILE B CA 1
ATOM 4055 C C . ILE B 1 252 ? 13.891 -13.969 -11.836 1 98.12 252 ILE B C 1
ATOM 4057 O O . ILE B 1 252 ? 14.945 -14.422 -12.297 1 98.12 252 ILE B O 1
ATOM 4061 N N . VAL B 1 253 ? 12.938 -14.758 -11.445 1 98.25 253 VAL B N 1
ATOM 4062 C CA . VAL B 1 253 ? 13.047 -16.219 -11.477 1 98.25 253 VAL B CA 1
ATOM 4063 C C . VAL B 1 253 ? 13.203 -16.688 -12.914 1 98.25 253 VAL B C 1
ATOM 4065 O O . VAL B 1 253 ? 13.773 -17.75 -13.164 1 98.25 253 VAL B O 1
ATOM 4068 N N . ILE B 1 254 ? 12.719 -15.969 -13.875 1 97.94 254 ILE B N 1
ATOM 4069 C CA . ILE B 1 254 ? 12.836 -16.281 -15.297 1 97.94 254 ILE B CA 1
ATOM 4070 C C . ILE B 1 254 ? 14.125 -15.672 -15.844 1 97.94 254 ILE B C 1
ATOM 4072 O O . ILE B 1 254 ? 14.922 -16.359 -16.484 1 97.94 254 ILE B O 1
ATOM 4076 N N . SER B 1 255 ? 14.438 -14.398 -15.547 1 97.31 255 SER B N 1
ATOM 4077 C CA . SER B 1 255 ? 15.516 -13.656 -16.172 1 97.31 255 SER B CA 1
ATOM 4078 C C . SER B 1 255 ? 16.875 -14.055 -15.594 1 97.31 255 SER B C 1
ATOM 4080 O O . SER B 1 255 ? 17.891 -13.953 -16.281 1 97.31 255 SER B O 1
ATOM 4082 N N . ALA B 1 256 ? 16.875 -14.461 -14.297 1 97.31 256 ALA B N 1
ATOM 4083 C CA . ALA B 1 256 ? 18.109 -14.883 -13.633 1 97.31 256 ALA B CA 1
ATOM 4084 C C . ALA B 1 256 ? 17.844 -16.094 -12.734 1 97.31 256 ALA B C 1
ATOM 4086 O O . ALA B 1 256 ? 18.016 -16.016 -11.516 1 97.31 256 ALA B O 1
ATOM 4087 N N . PRO B 1 257 ? 17.562 -17.219 -13.336 1 96.19 257 PRO B N 1
ATOM 4088 C CA . PRO B 1 257 ? 17.094 -18.391 -12.586 1 96.19 257 PRO B CA 1
ATOM 4089 C C . PRO B 1 257 ? 18.141 -18.906 -11.594 1 96.19 257 PRO B C 1
ATOM 4091 O O . PRO B 1 257 ? 17.781 -19.562 -10.609 1 96.19 257 PRO B O 1
ATOM 4094 N N . ASP B 1 258 ? 19.422 -18.562 -11.789 1 95.62 258 ASP B N 1
ATOM 4095 C CA . ASP B 1 258 ? 20.469 -19.125 -10.938 1 95.62 258 ASP B CA 1
ATOM 4096 C C . ASP B 1 258 ? 20.953 -18.094 -9.914 1 95.62 258 ASP B C 1
ATOM 4098 O O . ASP B 1 258 ? 21.875 -18.359 -9.148 1 95.62 258 ASP B O 1
ATOM 4102 N N . SER B 1 259 ? 20.297 -16.969 -9.867 1 95.81 259 SER B N 1
ATOM 4103 C CA . SER B 1 259 ? 20.672 -15.938 -8.914 1 95.81 259 SER B CA 1
ATOM 4104 C C . SER B 1 259 ? 20.266 -16.312 -7.492 1 95.81 259 SER B C 1
ATOM 4106 O O . SER B 1 259 ? 19.391 -17.172 -7.301 1 95.81 259 SER B O 1
ATOM 4108 N N . ASP B 1 260 ? 20.969 -15.688 -6.496 1 94.75 260 ASP B N 1
ATOM 4109 C CA . ASP B 1 260 ? 20.641 -15.922 -5.094 1 94.75 260 ASP B CA 1
ATOM 4110 C C . ASP B 1 260 ? 19.203 -15.555 -4.785 1 94.75 260 ASP B C 1
ATOM 4112 O O . ASP B 1 260 ? 18.531 -16.219 -3.99 1 94.75 260 ASP B O 1
ATOM 4116 N N . VAL B 1 261 ? 18.781 -14.594 -5.426 1 96.12 261 VAL B N 1
ATOM 4117 C CA . VAL B 1 261 ? 17.422 -14.125 -5.164 1 96.12 261 VAL B CA 1
ATOM 4118 C C . VAL B 1 261 ? 16.406 -15.094 -5.758 1 96.12 261 VAL B C 1
ATOM 4120 O O . VAL B 1 261 ? 15.375 -15.367 -5.152 1 96.12 261 VAL B O 1
ATOM 4123 N N . SER B 1 262 ? 16.672 -15.602 -6.926 1 97.81 262 SER B N 1
ATOM 4124 C CA . SER B 1 262 ? 15.797 -16.625 -7.512 1 97.81 262 SER B CA 1
ATOM 4125 C C . SER B 1 262 ? 15.734 -17.859 -6.633 1 97.81 262 SER B C 1
ATOM 4127 O O . SER B 1 262 ? 14.664 -18.438 -6.438 1 97.81 262 SER B O 1
ATOM 4129 N N . LYS B 1 263 ? 16.875 -18.219 -6.113 1 98 263 LYS B N 1
ATOM 4130 C CA . LYS B 1 263 ? 16.922 -19.375 -5.203 1 98 263 LYS B CA 1
ATOM 4131 C C . LYS B 1 263 ? 16.047 -19.125 -3.975 1 98 263 LYS B C 1
ATOM 4133 O O . LYS B 1 263 ? 15.383 -20.047 -3.488 1 98 263 LYS B O 1
ATOM 4138 N N . ALA B 1 264 ? 16.094 -17.922 -3.52 1 98.06 264 ALA B N 1
ATOM 4139 C CA . ALA B 1 264 ? 15.281 -17.578 -2.361 1 98.06 264 ALA B CA 1
ATOM 4140 C C . ALA B 1 264 ? 13.797 -17.734 -2.67 1 98.06 264 ALA B C 1
ATOM 4142 O O . ALA B 1 264 ? 13.039 -18.281 -1.863 1 98.06 264 ALA B O 1
ATOM 4143 N N . TYR B 1 265 ? 13.305 -17.266 -3.826 1 98.62 265 TYR B N 1
ATOM 4144 C CA . TYR B 1 265 ? 11.914 -17.438 -4.219 1 98.62 265 TYR B CA 1
ATOM 4145 C C . TYR B 1 265 ? 11.555 -18.906 -4.395 1 98.62 265 TYR B C 1
ATOM 4147 O O . TYR B 1 265 ? 10.453 -19.328 -4.043 1 98.62 265 TYR B O 1
ATOM 4155 N N . ILE B 1 266 ? 12.477 -19.672 -4.934 1 98.62 266 ILE B N 1
ATOM 4156 C CA . ILE B 1 266 ? 12.258 -21.109 -5.145 1 98.62 266 ILE B CA 1
ATOM 4157 C C . ILE B 1 266 ? 12.109 -21.812 -3.797 1 98.62 266 ILE B C 1
ATOM 4159 O O . ILE B 1 266 ? 11.242 -22.672 -3.629 1 98.62 266 ILE B O 1
ATOM 4163 N N . GLU B 1 267 ? 12.938 -21.422 -2.863 1 98.38 267 GLU B N 1
ATOM 4164 C CA . GLU B 1 267 ? 12.836 -21.984 -1.518 1 98.38 267 GLU B CA 1
ATOM 4165 C C . GLU B 1 267 ? 11.484 -21.656 -0.887 1 98.38 267 GLU B C 1
ATOM 4167 O O . GLU B 1 267 ? 10.883 -22.5 -0.224 1 98.38 267 GLU B O 1
ATOM 4172 N N . VAL B 1 268 ? 11.031 -20.438 -1.064 1 98.69 268 VAL B N 1
ATOM 4173 C CA . VAL B 1 268 ? 9.711 -20.062 -0.572 1 98.69 268 VAL B CA 1
ATOM 4174 C C . VAL B 1 268 ? 8.641 -20.953 -1.217 1 98.69 268 VAL B C 1
ATOM 4176 O O . VAL B 1 268 ? 7.746 -21.453 -0.535 1 98.69 268 VAL B O 1
ATOM 4179 N N . ALA B 1 269 ? 8.711 -21.172 -2.529 1 98.81 269 ALA B N 1
ATOM 4180 C CA . ALA B 1 269 ? 7.758 -22 -3.262 1 98.81 269 ALA B CA 1
ATOM 4181 C C . ALA B 1 269 ? 7.723 -23.422 -2.701 1 98.81 269 ALA B C 1
ATOM 4183 O O . ALA B 1 269 ? 6.648 -23.984 -2.477 1 98.81 269 ALA B O 1
ATOM 4184 N N . GLN B 1 270 ? 8.883 -23.938 -2.428 1 98.56 270 GLN B N 1
ATOM 4185 C CA . GLN B 1 270 ? 8.984 -25.297 -1.899 1 98.56 270 GLN B CA 1
ATOM 4186 C C . GLN B 1 270 ? 8.359 -25.406 -0.512 1 98.56 270 GLN B C 1
ATOM 4188 O O . GLN B 1 270 ? 7.676 -26.375 -0.202 1 98.56 270 GLN B O 1
ATOM 4193 N N . LYS B 1 271 ? 8.625 -24.422 0.271 1 98.25 271 LYS B N 1
ATOM 4194 C CA . LYS B 1 271 ? 8.039 -24.406 1.609 1 98.25 271 LYS B CA 1
ATOM 4195 C C . LYS B 1 271 ? 6.52 -24.312 1.547 1 98.25 271 LYS B C 1
ATOM 4197 O O . LYS B 1 271 ? 5.816 -24.938 2.336 1 98.25 271 LYS B O 1
ATOM 4202 N N . VAL B 1 272 ? 6.008 -23.484 0.657 1 98.31 272 VAL B N 1
ATOM 4203 C CA . VAL B 1 272 ? 4.57 -23.344 0.476 1 98.31 272 VAL B CA 1
ATOM 4204 C C . VAL B 1 272 ? 3.959 -24.688 0.088 1 98.31 272 VAL B C 1
ATOM 4206 O O . VAL B 1 272 ? 2.947 -25.109 0.658 1 98.31 272 VAL B O 1
ATOM 4209 N N . VAL B 1 273 ? 4.559 -25.406 -0.86 1 98.12 273 VAL B N 1
ATOM 4210 C CA . VAL B 1 273 ? 4.07 -26.703 -1.315 1 98.12 273 VAL B CA 1
ATOM 4211 C C . VAL B 1 273 ? 4.066 -27.703 -0.152 1 98.12 273 VAL B C 1
ATOM 4213 O O . VAL B 1 273 ? 3.082 -28.406 0.065 1 98.12 273 VAL B O 1
ATOM 4216 N N . SER B 1 274 ? 5.172 -27.672 0.599 1 97.5 274 SER B N 1
ATOM 4217 C CA . SER B 1 274 ? 5.289 -28.578 1.739 1 97.5 274 SER B CA 1
ATOM 4218 C C . SER B 1 274 ? 4.211 -28.297 2.781 1 97.5 274 SER B C 1
ATOM 4220 O O . SER B 1 274 ? 3.594 -29.219 3.309 1 97.5 274 SER B O 1
ATOM 4222 N N . ARG B 1 275 ? 3.996 -27.062 3.043 1 96.94 275 ARG B N 1
ATOM 4223 C CA . ARG B 1 275 ? 3 -26.672 4.035 1 96.94 275 ARG B CA 1
ATOM 4224 C C . ARG B 1 275 ? 1.595 -27.047 3.578 1 96.94 275 ARG B C 1
ATOM 4226 O O . ARG B 1 275 ? 0.761 -27.453 4.391 1 96.94 275 ARG B O 1
ATOM 4233 N N . LEU B 1 276 ? 1.295 -26.859 2.33 1 96.81 276 LEU B N 1
ATOM 4234 C CA . LEU B 1 276 ? -0.009 -27.219 1.788 1 96.81 276 LEU B CA 1
ATOM 4235 C C . LEU B 1 276 ? -0.248 -28.719 1.917 1 96.81 276 LEU B C 1
ATOM 4237 O O . LEU B 1 276 ? -1.364 -29.156 2.215 1 96.81 276 LEU B O 1
ATOM 4241 N N . GLU B 1 277 ? 0.788 -29.5 1.685 1 95.44 277 GLU B N 1
ATOM 4242 C CA . GLU B 1 277 ? 0.685 -30.938 1.841 1 95.44 277 GLU B CA 1
ATOM 4243 C C . GLU B 1 277 ? 0.4 -31.328 3.291 1 95.44 277 GLU B C 1
ATOM 4245 O O . GLU B 1 277 ? -0.423 -32.188 3.557 1 95.44 277 GLU B O 1
ATOM 4250 N N . GLU B 1 278 ? 1.05 -30.656 4.176 1 94.38 278 GLU B N 1
ATOM 4251 C CA . GLU B 1 278 ? 0.839 -30.906 5.598 1 94.38 278 GLU B CA 1
ATOM 4252 C C . GLU B 1 278 ? -0.594 -30.578 6.008 1 94.38 278 GLU B C 1
ATOM 4254 O O . GLU B 1 278 ? -1.224 -31.328 6.746 1 94.38 278 GLU B O 1
ATOM 4259 N N . LEU B 1 279 ? -1.052 -29.469 5.527 1 92.44 279 LEU B N 1
ATOM 4260 C CA . LEU B 1 279 ? -2.4 -29.031 5.875 1 92.44 279 LEU B CA 1
ATOM 4261 C C . LEU B 1 279 ? -3.443 -29.969 5.285 1 92.44 279 LEU B C 1
ATOM 4263 O O . LEU B 1 279 ? -4.48 -30.219 5.906 1 92.44 279 LEU B O 1
ATOM 4267 N N . SER B 1 280 ? -3.217 -30.453 4.102 1 90.19 280 SER B N 1
ATOM 4268 C CA . SER B 1 280 ? -4.141 -31.391 3.457 1 90.19 280 SER B CA 1
ATOM 4269 C C . SER B 1 280 ? -4.223 -32.688 4.223 1 90.19 280 SER B C 1
ATOM 4271 O O . SER B 1 280 ? -5.293 -33.312 4.312 1 90.19 280 SER B O 1
ATOM 4273 N N . LYS B 1 281 ? -3.152 -33.125 4.77 1 87.5 281 LYS B N 1
ATOM 4274 C CA . LYS B 1 281 ? -3.117 -34.344 5.551 1 87.5 281 LYS B CA 1
ATOM 4275 C C . LYS B 1 281 ? -3.867 -34.188 6.871 1 87.5 281 LYS B C 1
ATOM 4277 O O . LYS B 1 281 ? -4.531 -35.125 7.336 1 87.5 281 LYS B O 1
ATOM 4282 N N . GLU B 1 282 ? -3.854 -33.031 7.41 1 81.25 282 GLU B N 1
ATOM 4283 C CA . GLU B 1 282 ? -4.543 -32.75 8.664 1 81.25 282 GLU B CA 1
ATOM 4284 C C . GLU B 1 282 ? -6.055 -32.719 8.469 1 81.25 282 GLU B C 1
ATOM 4286 O O . GLU B 1 282 ? -6.816 -33.094 9.359 1 81.25 282 GLU B O 1
ATOM 4291 N N . GLN B 1 283 ? -6.555 -32.125 7.457 1 72.19 283 GLN B N 1
ATOM 4292 C CA . GLN B 1 283 ? -7.98 -32.062 7.16 1 72.19 283 GLN B CA 1
ATOM 4293 C C . GLN B 1 283 ? -8.578 -33.438 6.941 1 72.19 283 GLN B C 1
ATOM 4295 O O . GLN B 1 283 ? -9.734 -33.688 7.305 1 72.19 283 GLN B O 1
ATOM 4300 N N . HIS B 1 284 ? -7.855 -34.25 6.297 1 62.84 284 HIS B N 1
ATOM 4301 C CA . HIS B 1 284 ? -8.328 -35.594 6.051 1 62.84 284 HIS B CA 1
ATOM 4302 C C . HIS B 1 284 ? -8.32 -36.438 7.332 1 62.84 284 HIS B C 1
ATOM 4304 O O . HIS B 1 284 ? -9.07 -37.406 7.461 1 62.84 284 HIS B O 1
ATOM 4310 N N . SER B 1 285 ? -7.465 -36.094 8.266 1 51.97 285 SER B N 1
ATOM 4311 C CA . SER B 1 285 ? -7.414 -36.844 9.516 1 51.97 285 SER B CA 1
ATOM 4312 C C . SER B 1 285 ? -8.508 -36.406 10.484 1 51.97 285 SER B C 1
ATOM 4314 O O . SER B 1 285 ? -8.664 -36.969 11.562 1 51.97 285 SER B O 1
ATOM 4316 N N . ARG B 1 286 ? -9.219 -35.312 10.125 1 50.84 286 ARG B N 1
ATOM 4317 C CA . ARG B 1 286 ? -10.328 -34.969 11.008 1 50.84 286 ARG B CA 1
ATOM 4318 C C . ARG B 1 286 ? -11.539 -35.844 10.758 1 50.84 286 ARG B C 1
ATOM 4320 O O . ARG B 1 286 ? -11.977 -36 9.617 1 50.84 286 ARG B O 1
ATOM 4327 N N . PRO B 1 287 ? -11.898 -36.625 11.828 1 38.97 287 PRO B N 1
ATOM 4328 C CA . PRO B 1 287 ? -13.016 -37.531 11.68 1 38.97 287 PRO B CA 1
ATOM 4329 C C . PRO B 1 287 ? -14.297 -36.844 11.219 1 38.97 287 PRO B C 1
ATOM 4331 O O . PRO B 1 287 ? -14.531 -35.688 11.555 1 38.97 287 PRO B O 1
ATOM 4334 N N . GLU B 1 288 ? -14.727 -37.062 9.977 1 39.84 288 GLU B N 1
ATOM 4335 C CA . GLU B 1 288 ? -16.078 -36.625 9.602 1 39.84 288 GLU B CA 1
ATOM 4336 C C . GLU B 1 288 ? -17.078 -36.938 10.719 1 39.84 288 GLU B C 1
ATOM 4338 O O . GLU B 1 288 ? -17.25 -38.094 11.109 1 39.84 288 GLU B O 1
ATOM 4343 N N . ILE B 1 289 ? -17.234 -36.031 11.68 1 32.88 289 ILE B N 1
ATOM 4344 C CA . ILE B 1 289 ? -18.359 -36.281 12.586 1 32.88 289 ILE B CA 1
ATOM 4345 C C . ILE B 1 289 ? -19.656 -36.312 11.805 1 32.88 289 ILE B C 1
ATOM 4347 O O . ILE B 1 289 ? -20.031 -35.312 11.188 1 32.88 289 ILE B O 1
ATOM 4351 N N . SER B 1 290 ? -19.797 -37.344 11.172 1 32.16 290 SER B N 1
ATOM 4352 C CA . SER B 1 290 ? -21.172 -37.656 10.773 1 32.16 290 SER B CA 1
ATOM 4353 C C . SER B 1 290 ? -22.172 -37.312 11.875 1 32.16 290 SER B C 1
ATOM 4355 O O . SER B 1 290 ? -22.094 -37.875 12.977 1 32.16 290 SER B O 1
ATOM 4357 N N . LEU B 1 291 ? -22.609 -36 11.797 1 28.75 291 LEU B N 1
ATOM 4358 C CA . LEU B 1 291 ? -23.891 -35.906 12.5 1 28.75 291 LEU B CA 1
ATOM 4359 C C . LEU B 1 291 ? -24.953 -36.688 11.75 1 28.75 291 LEU B C 1
ATOM 4361 O O . LEU B 1 291 ? -25 -36.688 10.516 1 28.75 291 LEU B O 1
#

Nearest PDB structures (foldseek):
  8zkc-assembly1_A-2  TM=9.581E-01  e=2.006E-28  Escherichia coli
  6oby-assembly1_A  TM=8.914E-01  e=1.511E-21  Archaeoglobus fulgidus
  2ph1-assembly1_A  TM=8.803E-01  e=5.429E-21  Archaeoglobus fulgidus DSM 4304
  5aup-assembly1_I  TM=9.089E-01  e=3.455E-18  Thermococcus kodakarensis KOD1
  5aun-assembly1_B  TM=9.135E-01  e=1.789E-17  Thermococcus kodakarensis KOD1

InterPro domains:
  IPR019591 Mrp/NBP35 ATP-binding protein [MF_02040] (24-273)
  IPR019591 Mrp/NBP35 ATP-binding protein [cd02037] (31-244)
  IPR027417 P-loop containing nucleoside triphosphate hydrolase [G3DSA:3.40.50.300] (24-290)
  IPR027417 P-loop containing nucleoside triphosphate hydrolase [SSF52540] (31-280)
  IPR033756 Flagellum site-determining protein YlxH/ Fe-S cluster assembling factor NBP35 [PF10609] (29-272)
  IPR044304 Iron-sulfur protein NUBPL-like [PTHR42961] (21-281)

Solvent-accessible surface area (backbone atoms only — not comparable to full-atom values): 29452 Å² total; per-residue (Å²): 106,65,60,62,46,44,52,53,47,62,73,51,54,69,62,77,68,73,62,68,87,64,82,30,63,55,82,50,45,70,31,29,35,36,29,31,20,10,42,32,55,38,46,37,62,61,47,38,51,32,31,46,44,23,33,26,75,72,64,69,40,44,32,31,40,37,42,52,19,71,53,49,48,51,56,45,49,30,46,57,58,76,72,64,67,50,65,47,96,85,64,23,32,38,53,47,74,42,90,75,26,39,33,47,43,61,48,48,76,45,64,86,57,56,45,52,79,43,45,37,70,56,51,39,52,52,51,48,43,66,55,76,34,34,56,73,51,75,23,54,33,33,38,31,25,49,40,58,29,39,33,39,58,53,53,40,48,64,68,56,32,56,50,68,22,31,38,35,32,23,30,22,25,61,66,38,40,48,20,31,45,16,34,52,45,42,37,50,73,70,69,30,48,73,65,19,34,32,29,24,44,41,32,34,59,39,86,86,78,61,50,75,37,53,66,38,31,72,65,37,46,60,53,48,22,61,76,70,72,48,48,73,43,37,64,36,58,44,51,58,61,49,51,50,13,39,58,71,18,40,39,37,48,72,76,37,56,84,36,72,62,25,47,35,37,40,48,29,31,51,47,49,54,51,49,52,52,53,53,53,54,52,62,67,65,48,76,78,74,75,124,105,66,60,62,47,44,52,53,46,63,74,50,55,68,62,77,69,73,62,68,88,63,80,30,64,55,81,50,44,71,34,30,34,37,29,30,18,8,41,31,55,38,45,38,61,62,48,37,52,33,31,45,43,25,33,25,74,73,67,70,40,44,31,31,39,36,42,53,18,72,51,49,49,53,55,44,49,30,47,56,58,78,73,64,68,48,65,48,95,86,65,24,32,37,53,48,74,45,89,75,26,38,32,46,45,61,48,48,75,46,64,85,57,55,46,53,78,42,46,36,69,57,52,39,52,51,50,48,42,67,55,76,34,35,56,73,52,74,22,55,33,34,41,31,25,48,40,57,30,39,34,39,59,53,52,41,46,62,67,58,32,54,50,66,22,31,37,34,32,22,30,21,27,61,66,40,40,49,21,30,46,16,35,52,44,42,36,49,74,71,70,31,48,74,66,18,34,32,26,25,46,40,30,34,59,38,87,88,78,61,49,76,37,53,65,39,32,73,66,36,47,59,54,49,22,61,76,70,72,49,46,73,43,37,65,36,60,44,49,56,60,49,51,51,14,39,58,70,17,42,39,36,47,73,76,38,55,83,37,73,62,25,47,35,38,39,48,29,32,51,48,47,54,52,48,52,53,54,53,54,54,52,62,69,67,48,76,77,74,76,122

Radius of gyration: 23.17 Å; Cα contacts (8 Å, |Δi|>4): 1275; chains: 2; bounding box: 59×74×51 Å